Protein AF-A0A838S966-F1 (afdb_monomer_lite)

Foldseek 3Di:
DWDFDDDPNHGPDIDDPDLPPDDDADPPQFDDQLLLQCLVCVVVVHHFDSVQWADFDDDPQKTWTGGPPAPDIWIWGWDFDQDPPPTTFTWIFTWDFHDDPPDGWIKTWIARGNPRHTQAMDTLDDFPPPPPDDDDDDDDDDDWDKDKDKFFADLAGKTDWAWDDEDPLFQKKKKKKFWPQFQFFKWKFKDKVNHTQFDTFGPPTPTGMTMHRCPVVDDPPIIIIMMMYGPHNVSGDDDDRMMIMMMITDSDRPDCQQPFFKFWAALAFPDLVPDQDRPTAIETAPALCQPLDVVHDDDPPRHPYHLRHVLCRARQQAAPVVRHGVQWLHYWAEREFAAAAAQPDFPDDSGDTQGHSNNYLDADDRQQLQVVQNDLCQQVDPPCPPSRQHRNNRSNLRRHLSSLSSLLSQLVVLLPCALCLQHATQDNVPPNPDPSDPDQAHHAHAYEHFQRNSNNCDPPNVSQEDAKAWDADFGNHHIYIYWHFYAQDPPDQGWHRGTRSRGQLRSQLRSQLNLLQCQAQHRHFGADDDPQLASLLLSSLSSLLRSLLSCLLQVVPDPHQADSSAGQCNGRVPRQHHPAPGRLQPDPDEPVCRQNPPPPGRDDSNNNSSRVSNVLVVQLVVQQVVCCVQANSPPSVQSNCSSSSSDTQVNHGRNSVSSSVVSSVSNVHHNHDHPVD

pLDDT: mean 76.05, std 18.31, range [24.38, 98.5]

Structure (mmCIF, N/CA/C/O backbone):
data_AF-A0A838S966-F1
#
_entry.id   AF-A0A838S966-F1
#
loop_
_atom_site.group_PDB
_atom_site.id
_atom_site.type_symbol
_atom_site.label_atom_id
_atom_site.label_alt_id
_atom_site.label_comp_id
_atom_site.label_asym_id
_atom_site.label_entity_id
_atom_site.label_seq_id
_atom_site.pdbx_PDB_ins_code
_atom_site.Cartn_x
_atom_site.Cartn_y
_atom_site.Cartn_z
_atom_site.occupancy
_atom_site.B_iso_or_equiv
_atom_site.auth_seq_id
_atom_site.auth_comp_id
_atom_site.auth_asym_id
_atom_site.auth_atom_id
_atom_site.pdbx_PDB_model_num
ATOM 1 N N . MET A 1 1 ? 5.415 25.778 6.962 1.00 38.47 1 MET A N 1
ATOM 2 C CA . MET A 1 1 ? 6.632 25.039 6.562 1.00 38.47 1 MET A CA 1
ATOM 3 C C . MET A 1 1 ? 7.035 25.530 5.179 1.00 38.47 1 MET A C 1
ATOM 5 O O . MET A 1 1 ? 6.139 25.758 4.380 1.00 38.47 1 MET A O 1
ATOM 9 N N . ILE A 1 2 ? 8.320 25.787 4.923 1.00 39.09 2 ILE A N 1
ATOM 10 C CA . ILE A 1 2 ? 8.833 26.053 3.568 1.00 39.09 2 ILE A CA 1
ATOM 11 C C . ILE A 1 2 ? 9.789 24.906 3.261 1.00 39.09 2 ILE A C 1
ATOM 13 O O . ILE A 1 2 ? 10.821 24.793 3.922 1.00 39.09 2 ILE A O 1
ATOM 17 N N . SER A 1 3 ? 9.423 24.064 2.304 1.00 39.91 3 SER A N 1
ATOM 18 C CA . SER A 1 3 ? 10.223 22.939 1.834 1.00 39.91 3 SER A CA 1
ATOM 19 C C . SER A 1 3 ? 10.832 23.315 0.493 1.00 39.91 3 SER A C 1
ATOM 21 O O . SER A 1 3 ? 10.140 23.761 -0.420 1.00 39.91 3 SER A O 1
ATOM 23 N N . VAL A 1 4 ? 12.150 23.182 0.395 1.00 40.94 4 VAL A N 1
ATOM 24 C CA . VAL A 1 4 ? 12.911 23.500 -0.814 1.00 40.94 4 VAL A CA 1
ATOM 25 C C . VAL A 1 4 ? 13.608 22.222 -1.250 1.00 40.94 4 VAL A C 1
ATOM 27 O O . VAL A 1 4 ? 14.585 21.808 -0.628 1.00 40.94 4 VAL A O 1
ATOM 30 N N . GLY A 1 5 ? 13.096 21.595 -2.304 1.00 38.09 5 GLY A N 1
ATOM 31 C CA . GLY A 1 5 ? 13.779 20.502 -2.979 1.00 38.09 5 GLY A CA 1
ATOM 32 C C . GLY A 1 5 ? 14.898 21.063 -3.839 1.00 38.09 5 GLY A C 1
ATOM 33 O O . GLY A 1 5 ? 14.649 21.858 -4.747 1.00 38.09 5 GLY A O 1
ATOM 34 N N . VAL A 1 6 ? 16.133 20.665 -3.542 1.00 46.84 6 VAL A N 1
ATOM 35 C CA . VAL A 1 6 ? 17.323 21.064 -4.296 1.00 46.84 6 VAL A CA 1
ATOM 36 C C . VAL A 1 6 ? 17.862 19.842 -5.029 1.00 46.84 6 VAL A C 1
ATOM 38 O O . VAL A 1 6 ? 18.206 18.853 -4.390 1.00 46.84 6 VAL A O 1
ATOM 41 N N . VAL A 1 7 ? 17.957 19.938 -6.354 1.00 36.78 7 VAL A N 1
ATOM 42 C CA . VAL A 1 7 ? 18.563 18.937 -7.242 1.00 36.78 7 VAL A CA 1
ATOM 43 C C . VAL A 1 7 ? 19.717 19.622 -7.975 1.00 36.78 7 VAL A C 1
ATOM 45 O O . VAL A 1 7 ? 19.571 20.743 -8.461 1.00 36.78 7 VAL A O 1
ATOM 48 N N . ASP A 1 8 ? 20.902 19.011 -7.966 1.00 47.78 8 ASP A N 1
ATOM 49 C CA . ASP A 1 8 ? 22.129 19.546 -8.586 1.00 47.78 8 ASP A CA 1
ATOM 50 C C . ASP A 1 8 ? 22.508 20.974 -8.165 1.00 47.78 8 ASP A C 1
ATOM 52 O O . ASP A 1 8 ? 22.965 21.805 -8.955 1.00 47.78 8 ASP A O 1
ATOM 56 N N . GLY A 1 9 ? 22.281 21.299 -6.889 1.00 47.94 9 GLY A N 1
ATOM 57 C CA . GLY A 1 9 ? 22.543 22.635 -6.348 1.00 47.94 9 GLY A CA 1
ATOM 58 C C . GLY A 1 9 ? 21.596 23.721 -6.876 1.00 47.94 9 GLY A C 1
ATOM 59 O O . GLY A 1 9 ? 21.812 24.904 -6.605 1.00 47.94 9 GLY A O 1
ATOM 60 N N . LYS A 1 10 ? 20.542 23.337 -7.605 1.00 38.84 10 LYS A N 1
ATOM 61 C CA . LYS A 1 10 ? 19.471 24.208 -8.093 1.00 38.84 10 LYS A CA 1
ATOM 62 C C . LYS A 1 10 ? 18.158 23.841 -7.411 1.00 38.84 10 LYS A C 1
ATOM 64 O O . LYS A 1 10 ? 17.894 22.690 -7.090 1.00 38.84 10 LYS A O 1
ATOM 69 N N . VAL A 1 11 ? 17.320 24.838 -7.165 1.00 46.62 11 VAL A N 1
ATOM 70 C CA . VAL A 1 11 ? 16.002 24.616 -6.565 1.00 46.62 11 VAL A CA 1
ATOM 71 C C . VAL A 1 11 ? 15.084 23.995 -7.619 1.00 46.62 11 VAL A C 1
ATOM 73 O O . VAL A 1 11 ? 14.766 24.655 -8.606 1.00 46.62 11 VAL A O 1
ATOM 76 N N . ALA A 1 12 ? 14.694 22.738 -7.414 1.00 37.91 12 ALA A N 1
ATOM 77 C CA . ALA A 1 12 ? 13.819 21.974 -8.302 1.00 37.91 12 ALA A CA 1
ATOM 78 C C . ALA A 1 12 ? 12.342 22.135 -7.921 1.00 37.91 12 ALA A C 1
ATOM 80 O O . ALA A 1 12 ? 11.490 22.266 -8.795 1.00 37.91 12 ALA A O 1
ATOM 81 N N . TYR A 1 13 ? 12.038 22.207 -6.621 1.00 37.28 13 TYR A N 1
ATOM 82 C CA . TYR A 1 13 ? 10.707 22.583 -6.155 1.00 37.28 13 TYR A CA 1
ATOM 83 C C . TYR A 1 13 ? 10.779 23.434 -4.887 1.00 37.28 13 TYR A C 1
ATOM 85 O O . TYR A 1 13 ? 11.686 23.300 -4.064 1.00 37.28 13 TYR A O 1
ATOM 93 N N . VAL A 1 14 ? 9.792 24.313 -4.726 1.00 34.22 14 VAL A N 1
ATOM 94 C CA . VAL A 1 14 ? 9.512 25.002 -3.466 1.00 34.22 14 VAL A CA 1
ATOM 95 C C . VAL A 1 14 ? 8.048 24.769 -3.149 1.00 34.22 14 VAL A C 1
ATOM 97 O O . VAL A 1 14 ? 7.189 25.193 -3.919 1.00 34.22 14 VAL A O 1
ATOM 100 N N . SER A 1 15 ? 7.759 24.118 -2.028 1.00 39.12 15 SER A N 1
ATOM 101 C CA . SER A 1 15 ? 6.413 24.074 -1.464 1.00 39.12 15 SER A CA 1
ATOM 102 C C . SER A 1 15 ? 6.401 24.848 -0.153 1.00 39.12 15 SER A C 1
ATOM 104 O O . SER A 1 15 ? 7.392 24.927 0.576 1.00 39.12 15 SER A O 1
ATOM 106 N N . SER A 1 16 ? 5.298 25.531 0.118 1.00 38.25 16 SER A N 1
ATOM 107 C CA . SER A 1 16 ? 5.196 26.394 1.283 1.00 38.25 16 SER A CA 1
ATOM 108 C C . SER A 1 16 ? 3.775 26.388 1.813 1.00 38.25 16 SER A C 1
ATOM 110 O O . SER A 1 16 ? 2.888 26.940 1.176 1.00 38.25 16 SER A O 1
ATOM 112 N N . SER A 1 17 ? 3.588 25.883 3.032 1.00 40.97 17 SER A N 1
ATOM 113 C CA . SER A 1 17 ? 2.425 26.227 3.864 1.00 40.97 17 SER A CA 1
ATOM 114 C C . SER A 1 17 ? 2.620 27.560 4.599 1.00 40.97 17 SER A C 1
ATOM 116 O O . SER A 1 17 ? 1.804 27.963 5.426 1.00 40.97 17 SER A O 1
ATOM 118 N N . ALA A 1 18 ? 3.728 28.271 4.343 1.00 43.00 18 ALA A N 1
ATOM 119 C CA . ALA A 1 18 ? 3.943 29.610 4.871 1.00 43.00 18 ALA A CA 1
ATOM 120 C C . ALA A 1 18 ? 3.137 30.637 4.065 1.00 43.00 18 ALA A C 1
ATOM 122 O O . ALA A 1 18 ? 3.429 30.920 2.903 1.00 43.00 18 ALA A O 1
ATOM 123 N N . ALA A 1 19 ? 2.160 31.254 4.720 1.00 46.66 19 ALA A N 1
ATOM 124 C CA . ALA A 1 19 ? 1.416 32.396 4.208 1.00 46.66 19 ALA A CA 1
ATOM 125 C C . ALA A 1 19 ? 2.230 33.700 4.328 1.00 46.66 19 ALA A C 1
ATOM 127 O O . ALA A 1 19 ? 1.812 34.646 4.988 1.00 46.66 19 ALA A O 1
ATOM 128 N N . GLY A 1 20 ? 3.420 33.744 3.718 1.00 48.31 20 GLY A N 1
ATOM 129 C CA . GLY A 1 20 ? 4.300 34.920 3.693 1.00 48.31 20 GLY A CA 1
ATOM 130 C C . GLY A 1 20 ? 4.597 35.553 5.067 1.00 48.31 20 GLY A C 1
ATOM 131 O O . GLY A 1 20 ? 4.288 35.012 6.125 1.00 48.31 20 GLY A O 1
ATOM 132 N N . ALA A 1 21 ? 5.207 36.740 5.066 1.00 47.25 21 ALA A N 1
ATOM 133 C CA . ALA A 1 21 ? 5.335 37.573 6.264 1.00 47.25 21 ALA A CA 1
ATOM 134 C C . ALA A 1 21 ? 4.030 38.357 6.503 1.00 47.25 21 ALA A C 1
ATOM 136 O O . ALA A 1 21 ? 4.004 39.585 6.417 1.00 47.25 21 ALA A O 1
ATOM 137 N N . ALA A 1 22 ? 2.920 37.655 6.736 1.00 53.56 22 ALA A N 1
ATOM 138 C CA . ALA A 1 22 ? 1.701 38.286 7.225 1.00 53.56 22 ALA A CA 1
ATOM 139 C C . ALA A 1 22 ? 1.845 38.569 8.729 1.00 53.56 22 ALA A C 1
ATOM 141 O O . ALA A 1 22 ? 2.430 37.776 9.470 1.00 53.56 22 ALA A O 1
ATOM 142 N N . ALA A 1 23 ? 1.329 39.709 9.195 1.00 57.06 23 ALA A N 1
ATOM 143 C CA . ALA A 1 23 ? 1.215 39.950 10.629 1.00 57.06 23 ALA A CA 1
ATOM 144 C C . ALA A 1 23 ? 0.360 38.840 11.263 1.00 57.06 23 ALA A C 1
ATOM 146 O O . ALA A 1 23 ? -0.583 38.356 10.634 1.00 57.06 23 ALA A O 1
ATOM 147 N N . ALA A 1 24 ? 0.686 38.448 12.499 1.00 56.66 24 ALA A N 1
ATOM 148 C CA . ALA A 1 24 ? -0.144 37.513 13.248 1.00 56.66 24 ALA A CA 1
ATOM 149 C C . ALA A 1 24 ? -1.607 38.002 13.236 1.00 56.66 24 ALA A C 1
ATOM 151 O O . ALA A 1 24 ? -1.831 39.211 13.389 1.00 56.66 24 ALA A O 1
ATOM 152 N N . PRO A 1 25 ? -2.589 37.106 13.037 1.00 65.25 25 PRO A N 1
ATOM 153 C CA . PRO A 1 25 ? -3.991 37.489 13.010 1.00 65.25 25 PRO A CA 1
ATOM 154 C C . PRO A 1 25 ? -4.391 38.279 14.256 1.00 65.25 25 PRO A C 1
ATOM 156 O O . PRO A 1 25 ? -3.848 38.065 15.342 1.00 65.25 25 PRO A O 1
ATOM 159 N N . ALA A 1 26 ? -5.345 39.197 14.102 1.00 66.44 26 ALA A N 1
ATOM 160 C CA . ALA A 1 26 ? -5.835 39.991 15.219 1.00 66.44 26 ALA A CA 1
ATOM 161 C C . ALA A 1 26 ? -6.311 39.079 16.362 1.00 66.44 26 ALA A C 1
ATOM 163 O O . ALA A 1 26 ? -7.080 38.150 16.144 1.00 66.44 26 ALA A O 1
ATOM 164 N N . THR A 1 27 ? -5.860 39.362 17.583 1.00 67.06 27 THR A N 1
ATOM 165 C CA . THR A 1 27 ? -6.228 38.615 18.800 1.00 67.06 27 THR A CA 1
ATOM 166 C C . THR A 1 27 ? -7.274 39.344 19.646 1.00 67.06 27 THR A C 1
ATOM 168 O O . THR A 1 27 ? -7.641 38.887 20.726 1.00 67.06 27 THR A O 1
ATOM 171 N N . THR A 1 28 ? -7.753 40.497 19.174 1.00 69.94 28 THR A N 1
ATOM 172 C CA . THR A 1 28 ? -8.745 41.342 19.844 1.00 69.94 28 THR A CA 1
ATOM 173 C C . THR A 1 28 ? -10.013 41.454 19.002 1.00 69.94 28 THR A C 1
ATOM 175 O O . THR A 1 28 ? -9.958 41.457 17.773 1.00 69.94 28 THR A O 1
ATOM 178 N N . GLY A 1 29 ? -11.166 41.552 19.671 1.00 78.25 29 GLY A N 1
ATOM 179 C CA . GLY A 1 29 ? -12.468 41.632 18.999 1.00 78.25 29 GLY A CA 1
ATOM 180 C C . GLY A 1 29 ? -12.926 40.315 18.371 1.00 78.25 29 GLY A C 1
ATOM 181 O O . GLY A 1 29 ? -13.656 40.350 17.387 1.00 78.25 29 GLY A O 1
ATOM 182 N N . LEU A 1 30 ? -12.475 39.179 18.913 1.00 87.94 30 LEU A N 1
ATOM 183 C CA . LEU A 1 30 ? -12.888 37.859 18.452 1.00 87.94 30 LEU A CA 1
ATOM 184 C C . LEU A 1 30 ? -14.239 37.464 19.063 1.00 87.94 30 LEU A C 1
ATOM 186 O O . LEU A 1 30 ? -14.501 37.764 20.231 1.00 87.94 30 LEU A O 1
ATOM 190 N N . ILE A 1 31 ? -15.079 36.783 18.286 1.00 90.94 31 ILE A N 1
ATOM 191 C CA . ILE A 1 31 ? -16.252 36.070 18.801 1.00 90.94 31 ILE A CA 1
ATOM 192 C C . ILE A 1 31 ? -15.795 34.907 19.688 1.00 90.94 31 ILE A C 1
ATOM 194 O O . ILE A 1 31 ? -14.679 34.416 19.540 1.00 90.94 31 ILE A O 1
ATOM 198 N N . ASP A 1 32 ? -16.631 34.464 20.624 1.00 90.69 32 ASP A N 1
ATOM 199 C CA . ASP A 1 32 ? -16.308 33.291 21.436 1.00 90.69 32 ASP A CA 1
ATOM 200 C C . ASP A 1 32 ? -16.497 31.977 20.653 1.00 90.69 32 ASP A C 1
ATOM 202 O O . ASP A 1 32 ? -17.195 31.924 19.637 1.00 90.69 32 ASP A O 1
ATOM 206 N N . SER A 1 33 ? -15.874 30.899 21.136 1.00 86.75 33 SER A N 1
ATOM 207 C CA . SER A 1 33 ? -15.915 29.575 20.503 1.00 86.75 33 SER A CA 1
ATOM 208 C C . SER A 1 33 ? -17.327 28.986 20.416 1.00 86.75 33 SER A C 1
ATOM 210 O O . SER A 1 33 ? -17.629 28.291 19.446 1.00 86.75 33 SER A O 1
ATOM 212 N N . GLY A 1 34 ? -18.210 29.302 21.370 1.00 89.44 34 GLY A N 1
ATOM 213 C CA . GLY A 1 34 ? -19.617 28.905 21.330 1.00 89.44 34 GLY A CA 1
ATOM 214 C C . GLY A 1 34 ? -20.382 29.653 20.240 1.00 89.44 34 GLY A C 1
ATOM 215 O O . GLY A 1 34 ? -21.077 29.037 19.436 1.00 89.44 34 GLY A O 1
ATOM 216 N N . ALA A 1 35 ? -20.199 30.971 20.137 1.00 91.50 35 ALA A N 1
ATOM 217 C CA . ALA A 1 35 ? -20.772 31.779 19.063 1.00 91.50 35 ALA A CA 1
ATOM 218 C C . ALA A 1 35 ? -20.279 31.342 17.674 1.00 91.50 35 ALA A C 1
ATOM 220 O O . ALA A 1 35 ? -21.081 31.270 16.740 1.00 91.50 35 ALA A O 1
ATOM 221 N N . ALA A 1 36 ? -18.993 31.009 17.535 1.00 90.75 36 ALA A N 1
ATOM 222 C CA . ALA A 1 36 ? -18.447 30.456 16.300 1.00 90.75 36 ALA A CA 1
ATOM 223 C C . ALA A 1 36 ? -19.081 29.101 15.953 1.00 90.75 36 ALA A C 1
ATOM 225 O O . ALA A 1 36 ? -19.508 28.892 14.818 1.00 90.75 36 ALA A O 1
ATOM 226 N N . TRP A 1 37 ? -19.224 28.204 16.931 1.00 93.19 37 TRP A N 1
ATOM 227 C CA . TRP A 1 37 ? -19.877 26.917 16.707 1.00 93.19 37 TRP A CA 1
ATOM 228 C C . TRP A 1 37 ? -21.357 27.064 16.340 1.00 93.19 37 TRP A C 1
ATOM 230 O O . TRP A 1 37 ? -21.814 26.387 15.432 1.00 93.19 37 TRP A O 1
ATOM 240 N N . LEU A 1 38 ? -22.105 28.000 16.936 1.00 93.19 38 LEU A N 1
ATOM 241 C CA . LEU A 1 38 ? -23.501 28.263 16.544 1.00 93.19 38 LEU A CA 1
ATOM 242 C C . LEU A 1 38 ? -23.616 28.721 15.083 1.00 93.19 38 LEU A C 1
ATOM 244 O O . LEU A 1 38 ? -24.564 28.353 14.387 1.00 93.19 38 LEU A O 1
ATOM 248 N N . LYS A 1 39 ? -22.648 29.511 14.598 1.00 90.25 39 LYS A N 1
ATOM 249 C CA . LYS A 1 39 ? -22.562 29.897 13.180 1.00 90.25 39 LYS A CA 1
ATOM 250 C C . LYS A 1 39 ? -22.295 28.684 12.294 1.00 90.25 39 LYS A C 1
ATOM 252 O O . LYS A 1 39 ? -22.951 28.540 11.263 1.00 90.25 39 LYS A O 1
ATOM 257 N N . ALA A 1 40 ? -21.381 27.811 12.710 1.00 83.44 40 ALA A N 1
ATOM 258 C CA . ALA A 1 40 ? -21.087 26.564 12.017 1.00 83.44 40 ALA A CA 1
ATOM 259 C C . ALA A 1 40 ? -22.295 25.614 11.986 1.00 83.44 40 ALA A C 1
ATOM 261 O O . ALA A 1 40 ? -22.671 25.152 10.913 1.00 83.44 40 ALA A O 1
ATOM 262 N N . ALA A 1 41 ? -22.952 25.395 13.127 1.00 82.94 41 ALA A N 1
ATOM 263 C CA . ALA A 1 41 ? -24.147 24.570 13.267 1.00 82.94 41 ALA A CA 1
ATOM 264 C C . ALA A 1 41 ? -25.267 25.052 12.336 1.00 82.94 41 ALA A C 1
ATOM 266 O O . ALA A 1 41 ? -25.774 24.281 11.520 1.00 82.94 41 ALA A O 1
ATOM 267 N N . ALA A 1 42 ? -25.569 26.355 12.359 1.00 87.38 42 ALA A N 1
ATOM 268 C CA . ALA A 1 42 ? -26.561 26.945 11.465 1.00 87.38 42 ALA A CA 1
ATOM 269 C C . ALA A 1 42 ? -26.180 26.782 9.984 1.00 87.38 42 ALA A C 1
ATOM 271 O O . ALA A 1 42 ? -27.047 26.545 9.142 1.00 87.38 42 ALA A O 1
ATOM 272 N N . ASN A 1 43 ? -24.887 26.881 9.653 1.00 85.50 43 ASN A N 1
ATOM 273 C CA . ASN A 1 43 ? -24.399 26.689 8.290 1.00 85.50 43 ASN A CA 1
ATOM 274 C C . ASN A 1 43 ? -24.573 25.247 7.787 1.00 85.50 43 ASN A C 1
ATOM 276 O O . ASN A 1 43 ? -24.789 25.054 6.590 1.00 85.50 43 ASN A O 1
ATOM 280 N N . VAL A 1 44 ? -24.514 24.255 8.675 1.00 75.12 44 VAL A N 1
ATOM 281 C CA . VAL A 1 44 ? -24.718 22.835 8.338 1.00 75.12 44 VAL A CA 1
ATOM 282 C C . VAL A 1 44 ? -26.170 22.378 8.521 1.00 75.12 44 VAL A C 1
ATOM 284 O O . VAL A 1 44 ? -26.464 21.193 8.429 1.00 75.12 44 VAL A O 1
ATOM 287 N N . GLY A 1 45 ? -27.096 23.317 8.743 1.00 80.19 45 GLY A N 1
ATOM 288 C CA . GLY A 1 45 ? -28.528 23.035 8.861 1.00 80.19 45 GLY A CA 1
ATOM 289 C C . GLY A 1 45 ? -28.985 22.584 10.252 1.00 80.19 45 GLY A C 1
ATOM 290 O O . GLY A 1 45 ? -30.149 22.218 10.406 1.00 80.19 45 GLY A O 1
ATOM 291 N N . HIS A 1 46 ? -28.119 22.647 11.267 1.00 82.62 46 HIS A N 1
ATOM 292 C CA . HIS A 1 46 ? -28.463 22.358 12.658 1.00 82.62 46 HIS A CA 1
ATOM 293 C C . HIS A 1 46 ? -28.798 23.651 13.416 1.00 82.62 46 HIS A C 1
ATOM 295 O O . HIS A 1 46 ? -28.034 24.615 13.412 1.00 82.62 46 HIS A O 1
ATOM 301 N N . THR A 1 47 ? -29.957 23.695 14.073 1.00 85.94 47 THR A N 1
ATOM 302 C CA . THR A 1 47 ? -30.396 24.883 14.822 1.00 85.94 47 THR A CA 1
ATOM 303 C C . THR A 1 47 ? -30.202 24.659 16.315 1.00 85.94 47 THR A C 1
ATOM 305 O O . THR A 1 47 ? -30.856 23.793 16.882 1.00 85.94 47 THR A O 1
ATOM 308 N N . ALA A 1 48 ? -29.364 25.488 16.936 1.00 87.88 48 ALA A N 1
ATOM 309 C CA . ALA A 1 48 ? -29.145 25.533 18.379 1.00 87.88 48 ALA A CA 1
ATOM 310 C C . ALA A 1 48 ? -29.107 26.994 18.861 1.00 87.88 48 ALA A C 1
ATOM 312 O O . ALA A 1 48 ? -28.813 27.915 18.091 1.00 87.88 48 ALA A O 1
ATOM 313 N N . ALA A 1 49 ? -29.411 27.216 20.134 1.00 89.44 49 ALA A N 1
ATOM 314 C CA . ALA A 1 49 ? -29.289 28.489 20.827 1.00 89.44 49 ALA A CA 1
ATOM 315 C C . ALA A 1 49 ? -28.076 28.481 21.767 1.00 89.44 49 ALA A C 1
ATOM 317 O O . ALA A 1 49 ? -27.621 27.443 22.234 1.00 89.44 49 ALA A O 1
ATOM 318 N N . SER A 1 50 ? -27.570 29.664 22.125 1.00 87.75 50 SER A N 1
ATOM 319 C CA . SER A 1 50 ? -26.474 29.773 23.100 1.00 87.75 50 SER A CA 1
ATOM 320 C C . SER A 1 50 ? -26.823 29.208 24.479 1.00 87.75 50 SER A C 1
ATOM 322 O O . SER A 1 50 ? -25.924 28.804 25.207 1.00 87.75 50 SER A O 1
ATOM 324 N N . ALA A 1 51 ? -28.112 29.165 24.829 1.00 89.19 51 ALA A N 1
ATOM 325 C CA . ALA A 1 51 ? -28.599 28.542 26.057 1.00 89.19 51 ALA A CA 1
ATOM 326 C C . ALA A 1 51 ? -28.488 27.006 26.044 1.00 89.19 51 ALA A C 1
ATOM 328 O O . ALA A 1 51 ? -28.499 26.404 27.115 1.00 89.19 51 ALA A O 1
ATOM 329 N N . ASP A 1 52 ? -28.355 26.401 24.862 1.00 89.62 52 ASP A N 1
ATOM 330 C CA . ASP A 1 52 ? -28.263 24.949 24.688 1.00 89.62 52 ASP A CA 1
ATOM 331 C C . ASP A 1 52 ? -26.823 24.452 24.894 1.00 89.62 52 ASP A C 1
ATOM 333 O O . ASP A 1 52 ? -26.603 23.261 25.102 1.00 89.62 52 ASP A O 1
ATOM 337 N N . ILE A 1 53 ? -25.840 25.363 24.873 1.00 91.62 53 ILE A N 1
ATOM 338 C CA . ILE A 1 53 ? -24.426 25.063 25.107 1.00 91.62 53 ILE A CA 1
ATOM 339 C C . ILE A 1 53 ? -24.164 24.959 26.611 1.00 91.62 53 ILE A C 1
ATOM 341 O O . ILE A 1 53 ? -24.295 25.929 27.361 1.00 91.62 53 ILE A O 1
ATOM 345 N N . THR A 1 54 ? -23.727 23.785 27.055 1.00 92.62 54 THR A N 1
ATOM 346 C CA . THR A 1 54 ? -23.413 23.495 28.459 1.00 92.62 54 THR A CA 1
ATOM 347 C C . THR A 1 54 ? -22.076 22.764 28.591 1.00 92.62 54 THR A C 1
ATOM 349 O O . THR A 1 54 ? -21.493 22.318 27.607 1.00 92.62 54 THR A O 1
ATOM 352 N N . GLY A 1 55 ? -21.535 22.674 29.812 1.00 85.38 55 GLY A N 1
ATOM 353 C CA . GLY A 1 55 ? -20.322 21.884 30.067 1.00 85.38 55 GLY A CA 1
ATOM 354 C C . GLY A 1 55 ? -19.049 22.408 29.388 1.00 85.38 55 GLY A C 1
ATOM 355 O O . GLY A 1 55 ? -18.172 21.617 29.062 1.00 85.38 55 GLY A O 1
ATOM 356 N N . VAL A 1 56 ? -18.948 23.724 29.162 1.00 88.50 56 VAL A N 1
ATOM 357 C CA . VAL A 1 56 ? -17.801 24.341 28.478 1.00 88.50 56 VAL A CA 1
ATOM 358 C C . VAL A 1 56 ? -16.508 24.113 29.263 1.00 88.50 56 VAL A C 1
ATOM 360 O O . VAL A 1 56 ? -16.372 24.575 30.398 1.00 88.50 56 VAL A O 1
ATOM 363 N N . GLN A 1 57 ? -15.538 23.460 28.632 1.00 82.44 57 GLN A N 1
ATOM 364 C CA . GLN A 1 57 ? -14.214 23.197 29.190 1.00 82.44 57 GLN A CA 1
ATOM 365 C C . GLN A 1 57 ? -13.124 23.410 28.137 1.00 82.44 57 GLN A C 1
ATOM 367 O O . GLN A 1 57 ? -13.367 23.263 26.943 1.00 82.44 57 GLN A O 1
ATOM 372 N N . ASN A 1 58 ? -11.921 23.782 28.575 1.00 77.56 58 ASN A N 1
ATOM 373 C CA . ASN A 1 58 ? -10.766 23.905 27.687 1.00 77.56 58 ASN A CA 1
ATOM 374 C C . ASN A 1 58 ? -9.812 22.738 27.924 1.00 77.56 58 ASN A C 1
ATOM 376 O O . ASN A 1 58 ? -9.332 22.558 29.043 1.00 77.56 58 ASN A O 1
ATOM 380 N N . GLU A 1 59 ? -9.497 21.999 26.868 1.00 60.72 59 GLU A N 1
ATOM 381 C CA . GLU A 1 59 ? -8.638 20.823 26.923 1.00 60.72 59 GLU A CA 1
ATOM 382 C C . GLU A 1 59 ? -7.784 20.726 25.655 1.00 60.72 59 GLU A C 1
ATOM 384 O O . GLU A 1 59 ? -8.290 20.834 24.542 1.00 60.72 59 GLU A O 1
ATOM 389 N N . ARG A 1 60 ? -6.461 20.570 25.821 1.00 53.19 60 ARG A N 1
ATOM 390 C CA . ARG A 1 60 ? -5.490 20.357 24.723 1.00 53.19 60 ARG A CA 1
ATOM 391 C C . ARG A 1 60 ? -5.641 21.343 23.539 1.00 53.19 60 ARG A C 1
ATOM 393 O O . ARG A 1 60 ? -5.446 20.980 22.384 1.00 53.19 60 ARG A O 1
ATOM 400 N N . GLY A 1 61 ? -5.975 22.607 23.825 1.00 58.22 61 GLY A N 1
ATOM 401 C CA . GLY A 1 61 ? -6.143 23.671 22.820 1.00 58.22 61 GLY A CA 1
ATOM 402 C C . GLY A 1 61 ? -7.538 23.766 22.187 1.00 58.22 61 GLY A C 1
ATOM 403 O O . GLY A 1 61 ? -7.770 24.669 21.386 1.00 58.22 61 GLY A O 1
ATOM 404 N N . TRP A 1 62 ? -8.468 22.893 22.573 1.00 70.19 62 TRP A N 1
ATOM 405 C CA . TRP A 1 62 ? -9.871 22.912 22.168 1.00 70.19 62 TRP A CA 1
ATOM 406 C C . TRP A 1 62 ? -10.768 23.438 23.287 1.00 70.19 62 TRP A C 1
ATOM 408 O O . TRP A 1 62 ? -10.538 23.167 24.464 1.00 70.19 62 TRP A O 1
ATOM 418 N N . THR A 1 63 ? -11.824 24.155 22.915 1.00 82.62 63 THR A N 1
ATOM 419 C CA . THR A 1 63 ? -12.999 24.356 23.760 1.00 82.62 63 THR A CA 1
ATOM 420 C C . THR A 1 63 ? -14.003 23.254 23.440 1.00 82.62 63 THR A C 1
ATOM 422 O O . THR A 1 63 ? -14.504 23.184 22.318 1.00 82.62 63 THR A O 1
ATOM 425 N N . LEU A 1 64 ? -14.280 22.407 24.424 1.00 75.88 64 LEU A N 1
ATOM 426 C CA . LEU A 1 64 ? -15.230 21.300 24.362 1.00 75.88 64 LEU A CA 1
ATOM 427 C C . LEU A 1 64 ? -16.521 21.699 25.082 1.00 75.88 64 LEU A C 1
ATOM 429 O O . LEU A 1 64 ? -16.464 22.397 26.097 1.00 75.88 64 LEU A O 1
ATOM 433 N N . PHE A 1 65 ? -17.675 21.276 24.575 1.00 86.38 65 PHE A N 1
ATOM 434 C CA . PHE A 1 65 ? -18.977 21.547 25.190 1.00 86.38 65 PHE A CA 1
ATOM 435 C C . PHE A 1 65 ? -20.042 20.555 24.716 1.00 86.38 65 PHE A C 1
ATOM 437 O O . PHE A 1 65 ? -19.894 19.893 23.692 1.00 86.38 65 PHE A O 1
ATOM 444 N N . SER A 1 66 ? -21.129 20.454 25.470 1.00 85.56 66 SER A N 1
ATOM 445 C CA . SER A 1 66 ? -22.319 19.682 25.105 1.00 85.56 66 SER A CA 1
ATOM 446 C C . SER A 1 66 ? -23.399 20.619 24.574 1.00 85.56 66 SER A C 1
ATOM 448 O O . SER A 1 66 ? -23.489 21.765 25.020 1.00 85.56 66 SER A O 1
ATOM 450 N N . VAL A 1 67 ? -24.220 20.138 23.642 1.00 87.75 67 VAL A N 1
ATOM 451 C CA . VAL A 1 67 ? -25.327 20.903 23.052 1.00 87.75 67 VAL A CA 1
ATOM 452 C C . VAL A 1 67 ? -26.605 20.087 23.164 1.00 87.75 67 VAL A C 1
ATOM 454 O O . VAL A 1 67 ? -26.618 18.922 22.773 1.00 87.75 67 VAL A O 1
ATOM 457 N N . ASP A 1 68 ? -27.664 20.680 23.715 1.00 85.69 68 ASP A N 1
ATOM 458 C CA . ASP A 1 68 ? -28.959 20.002 23.826 1.00 85.69 68 ASP A CA 1
ATOM 459 C C . ASP A 1 68 ? -29.466 19.560 22.442 1.00 85.69 68 ASP A C 1
ATOM 461 O O . ASP A 1 68 ? -29.440 20.323 21.476 1.00 85.69 68 ASP A O 1
ATOM 465 N N . GLY A 1 69 ? -29.893 18.303 22.332 1.00 76.69 69 GLY A N 1
ATOM 466 C CA . GLY A 1 69 ? -30.280 17.687 21.060 1.00 76.69 69 GLY A CA 1
ATOM 467 C C . GLY A 1 69 ? -29.142 17.072 20.234 1.00 76.69 69 GLY A C 1
ATOM 468 O O . GLY A 1 69 ? -29.445 16.423 19.234 1.00 76.69 69 GLY A O 1
ATOM 469 N N . LEU A 1 70 ? -27.876 17.204 20.651 1.00 78.25 70 LEU A N 1
ATOM 470 C CA . LEU A 1 70 ? -26.751 16.431 20.114 1.00 78.25 70 LEU A CA 1
ATOM 471 C C . LEU A 1 70 ? -26.284 15.410 21.155 1.00 78.25 70 LEU A C 1
ATOM 473 O O . LEU A 1 70 ? -26.109 15.721 22.332 1.00 78.25 70 LEU A O 1
ATOM 477 N N . ASP A 1 71 ? -26.118 14.168 20.716 1.00 69.94 71 ASP A N 1
ATOM 478 C CA . ASP A 1 71 ? -25.732 13.024 21.546 1.00 69.94 71 ASP A CA 1
ATOM 479 C C . ASP A 1 71 ? -24.231 12.975 21.852 1.00 69.94 71 ASP A C 1
ATOM 481 O O . ASP A 1 71 ? -23.800 12.205 22.708 1.00 69.94 71 ASP A O 1
ATOM 485 N N . GLU A 1 72 ? -23.453 13.832 21.194 1.00 71.69 72 GLU A N 1
ATOM 486 C CA . GLU A 1 72 ? -21.997 13.794 21.194 1.00 71.69 72 GLU A CA 1
ATOM 487 C C . GLU A 1 72 ? -21.386 15.149 21.570 1.00 71.69 72 GLU A C 1
ATOM 489 O O . GLU A 1 72 ? -21.999 16.215 21.422 1.00 71.69 72 GLU A O 1
ATOM 494 N N . GLN A 1 73 ? -20.154 15.121 22.084 1.00 76.69 73 GLN A N 1
ATOM 495 C CA . GLN A 1 73 ? -19.448 16.332 22.494 1.00 76.69 73 GLN A CA 1
ATOM 496 C C . GLN A 1 73 ? -19.032 17.164 21.274 1.00 76.69 73 GLN A C 1
ATOM 498 O O . GLN A 1 73 ? -18.453 16.668 20.310 1.00 76.69 73 GLN A O 1
ATOM 503 N N . GLN A 1 74 ? -19.300 18.462 21.345 1.00 84.31 74 GLN A N 1
ATOM 504 C CA . GLN A 1 74 ? -18.979 19.434 20.311 1.00 84.31 74 GLN A CA 1
ATOM 505 C C . GLN A 1 74 ? -17.687 20.169 20.655 1.00 84.31 74 GLN A C 1
ATOM 507 O O . GLN A 1 74 ? -17.303 20.272 21.827 1.00 84.31 74 GLN A O 1
ATOM 512 N N . ARG A 1 75 ? -16.999 20.696 19.637 1.00 79.75 75 ARG A N 1
ATOM 513 C CA . ARG A 1 75 ? -15.707 21.351 19.861 1.00 79.75 75 ARG A CA 1
ATOM 514 C C . ARG A 1 75 ? -15.382 22.468 18.887 1.00 79.75 75 ARG A C 1
ATOM 516 O O . ARG A 1 75 ? -15.798 22.460 17.727 1.00 79.75 75 ARG A O 1
ATOM 523 N N . ALA A 1 76 ? -14.578 23.407 19.372 1.00 80.50 76 ALA A N 1
ATOM 524 C CA . ALA A 1 76 ? -14.032 24.512 18.601 1.00 80.50 76 ALA A CA 1
ATOM 525 C C . ALA A 1 76 ? -12.630 24.893 19.100 1.00 80.50 76 ALA A C 1
ATOM 527 O O . ALA A 1 76 ? -12.399 24.921 20.307 1.00 80.50 76 ALA A O 1
ATOM 528 N N . ARG A 1 77 ? -11.696 25.229 18.207 1.00 78.12 77 ARG A N 1
ATOM 529 C CA . ARG A 1 77 ? -10.386 25.798 18.575 1.00 78.12 77 ARG A CA 1
ATOM 530 C C . ARG A 1 77 ? -10.048 27.008 17.722 1.00 78.12 77 ARG A C 1
ATOM 532 O O . ARG A 1 77 ? -10.406 27.062 16.550 1.00 78.12 77 ARG A O 1
ATOM 539 N N . LEU A 1 78 ? -9.342 27.969 18.310 1.00 81.06 78 LEU A N 1
ATOM 540 C CA . LEU A 1 78 ? -8.832 29.122 17.575 1.00 81.06 78 LEU A CA 1
ATOM 541 C C . LEU A 1 78 ? -7.584 28.708 16.784 1.00 81.06 78 LEU A C 1
ATOM 543 O O . LEU A 1 78 ? -6.615 28.215 17.358 1.00 81.06 78 LEU A O 1
ATOM 547 N N . VAL A 1 79 ? -7.608 28.935 15.477 1.00 69.62 79 VAL A N 1
ATOM 548 C CA . VAL A 1 79 ? -6.537 28.630 14.529 1.00 69.62 79 VAL A CA 1
ATOM 549 C C . VAL A 1 79 ? -6.194 29.854 13.685 1.00 69.62 79 VAL A C 1
ATOM 551 O O . VAL A 1 79 ? -6.953 30.820 13.583 1.00 69.62 79 VAL A O 1
ATOM 554 N N . ALA A 1 80 ? -5.027 29.800 13.056 1.00 69.56 80 ALA A N 1
ATOM 555 C CA . ALA A 1 80 ? -4.647 30.710 11.991 1.00 69.56 80 ALA A CA 1
ATOM 556 C C . ALA A 1 80 ? -4.923 30.011 10.653 1.00 69.56 80 ALA A C 1
ATOM 558 O O . ALA A 1 80 ? -4.206 29.079 10.300 1.00 69.56 80 ALA A O 1
ATOM 559 N N . LEU A 1 81 ? -5.963 30.436 9.930 1.00 61.78 81 LEU A N 1
ATOM 560 C CA . LEU A 1 81 ? -6.334 29.845 8.644 1.00 61.78 81 LEU A CA 1
ATOM 561 C C . LEU A 1 81 ? -5.739 30.675 7.495 1.00 61.78 81 LEU A C 1
ATOM 563 O O . LEU A 1 81 ? -6.128 31.838 7.324 1.00 61.78 81 LEU A O 1
ATOM 567 N N . PRO A 1 82 ? -4.802 30.132 6.701 1.00 55.31 82 PRO A N 1
ATOM 568 C CA . PRO A 1 82 ? -4.351 30.790 5.484 1.00 55.31 82 PRO A CA 1
ATOM 569 C C . PRO A 1 82 ? -5.473 30.801 4.438 1.00 55.31 82 PRO A C 1
ATOM 571 O O . PRO A 1 82 ? -6.080 29.775 4.151 1.00 55.31 82 PRO A O 1
ATOM 574 N N . THR A 1 83 ? -5.746 31.969 3.854 1.00 51.62 83 THR A N 1
ATOM 575 C CA . THR A 1 83 ? -6.697 32.122 2.743 1.00 51.62 83 THR A CA 1
ATOM 576 C C . THR A 1 83 ? -5.957 32.591 1.483 1.00 51.62 83 THR A C 1
ATOM 578 O O . THR A 1 83 ? -5.028 33.399 1.597 1.00 51.62 83 THR A O 1
ATOM 581 N N . PRO A 1 84 ? -6.350 32.158 0.270 1.00 42.19 84 PRO A N 1
ATOM 582 C CA . PRO A 1 84 ? -5.574 32.444 -0.946 1.00 42.19 84 PRO A CA 1
ATOM 583 C C . PRO A 1 84 ? -5.527 33.919 -1.325 1.00 42.19 84 PRO A C 1
ATOM 585 O O . PRO A 1 84 ? -4.583 34.365 -1.968 1.00 42.19 84 PRO A O 1
ATOM 588 N N . THR A 1 85 ? -6.570 34.673 -0.968 1.00 50.06 85 THR A N 1
ATOM 589 C CA . THR A 1 85 ? -6.764 36.058 -1.421 1.00 50.06 85 THR A CA 1
ATOM 590 C C . THR A 1 85 ? -6.781 37.078 -0.287 1.00 50.06 85 THR A C 1
ATOM 592 O O . THR A 1 85 ? -6.672 38.272 -0.562 1.00 50.06 85 THR A O 1
ATOM 595 N N . GLN A 1 86 ? -6.901 36.653 0.977 1.00 55.16 86 GLN A N 1
ATOM 596 C CA . GLN A 1 86 ? -7.075 37.560 2.122 1.00 55.16 86 GLN A CA 1
ATOM 597 C C . GLN A 1 86 ? -6.000 37.395 3.208 1.00 55.16 86 GLN A C 1
ATOM 599 O O . GLN A 1 86 ? -6.119 37.981 4.285 1.00 55.16 86 GLN A O 1
ATOM 604 N N . GLY A 1 87 ? -4.936 36.635 2.930 1.00 62.84 87 GLY A N 1
ATOM 605 C CA . GLY A 1 87 ? -3.871 36.362 3.894 1.00 62.84 87 GLY A CA 1
ATOM 606 C C . GLY A 1 87 ? -4.327 35.432 5.021 1.00 62.84 87 GLY A C 1
ATOM 607 O O . GLY A 1 87 ? -5.284 34.672 4.871 1.00 62.84 87 GLY A O 1
ATOM 608 N N . VAL A 1 88 ? -3.623 35.462 6.152 1.00 63.72 88 VAL A N 1
ATOM 609 C CA . VAL A 1 88 ? -3.943 34.621 7.316 1.00 63.72 88 VAL A CA 1
ATOM 610 C C . VAL A 1 88 ? -5.057 35.262 8.137 1.00 63.72 88 VAL A C 1
ATOM 612 O O . VAL A 1 88 ? -4.924 36.394 8.604 1.00 63.72 88 VAL A O 1
ATOM 615 N N . LYS A 1 89 ? -6.143 34.521 8.351 1.00 73.62 89 LYS A N 1
ATOM 616 C CA . LYS A 1 89 ? -7.276 34.918 9.189 1.00 73.62 89 LYS A CA 1
ATOM 617 C C . LYS A 1 89 ? -7.213 34.225 10.546 1.00 73.62 89 LYS A C 1
ATOM 619 O O . LYS A 1 89 ? -6.810 33.069 10.640 1.00 73.62 89 LYS A O 1
ATOM 624 N N . ALA A 1 90 ? -7.640 34.923 11.599 1.00 80.00 90 ALA A N 1
ATOM 625 C CA . ALA A 1 90 ? -7.999 34.263 12.849 1.00 80.00 90 ALA A CA 1
ATOM 626 C C . ALA A 1 90 ? -9.322 33.548 12.583 1.00 80.00 90 ALA A C 1
ATOM 628 O O . ALA A 1 90 ? -10.278 34.195 12.157 1.00 80.00 90 ALA A O 1
ATOM 629 N N . ALA A 1 91 ? -9.378 32.240 12.789 1.00 81.00 91 ALA A N 1
ATOM 630 C CA . ALA A 1 91 ? -10.573 31.451 12.538 1.00 81.00 91 ALA A CA 1
ATOM 631 C C . ALA A 1 91 ? -10.807 30.468 13.680 1.00 81.00 91 ALA A C 1
ATOM 633 O O . ALA A 1 91 ? -9.862 30.020 14.319 1.00 81.00 91 ALA A O 1
ATOM 634 N N . TYR A 1 92 ? -12.056 30.113 13.932 1.00 81.75 92 TYR A N 1
ATOM 635 C CA . TYR A 1 92 ? -12.395 28.958 14.743 1.00 81.75 92 TYR A CA 1
ATOM 636 C C . TYR A 1 92 ? -12.586 27.757 13.833 1.00 81.75 92 TYR A C 1
ATOM 638 O O . TYR A 1 92 ? -13.492 27.754 13.005 1.00 81.75 92 TYR A O 1
ATOM 646 N N . GLU A 1 93 ? -11.749 26.739 13.998 1.00 76.44 93 GLU A N 1
ATOM 647 C CA . GLU A 1 93 ? -12.026 25.405 13.478 1.00 76.44 93 GLU A CA 1
ATOM 648 C C . GLU A 1 93 ? -13.040 24.748 14.413 1.00 76.44 93 GLU A C 1
ATOM 650 O O . GLU A 1 93 ? -12.772 24.579 15.604 1.00 76.44 93 GLU A O 1
ATOM 655 N N . THR A 1 94 ? -14.214 24.413 13.889 1.00 78.69 94 THR A N 1
ATOM 656 C CA . THR A 1 94 ? -15.328 23.837 14.646 1.00 78.69 94 THR A CA 1
ATOM 657 C C . THR A 1 94 ? -15.693 22.473 14.082 1.00 78.69 94 THR A C 1
ATOM 659 O O . THR A 1 94 ? -15.602 22.260 12.873 1.00 78.69 94 THR A O 1
ATOM 662 N N . VAL A 1 95 ? -16.111 21.555 14.950 1.00 70.12 95 VAL A N 1
ATOM 663 C CA . VAL A 1 95 ? -16.697 20.275 14.544 1.00 70.12 95 VAL A CA 1
ATOM 664 C C . VAL A 1 95 ? -18.151 20.254 14.991 1.00 70.12 95 VAL A C 1
ATOM 666 O O . VAL A 1 95 ? -18.432 20.430 16.178 1.00 70.12 95 VAL A O 1
ATOM 669 N N . VAL A 1 96 ? -19.061 20.076 14.033 1.00 76.50 96 VAL A N 1
ATOM 670 C CA . VAL A 1 96 ? -20.497 19.894 14.279 1.00 76.50 96 VAL A CA 1
ATOM 671 C C . VAL A 1 96 ? -20.820 18.440 13.984 1.00 76.50 96 VAL A C 1
ATOM 673 O O . VAL A 1 96 ? -20.696 18.015 12.835 1.00 76.50 96 VAL A O 1
ATOM 676 N N . TYR A 1 97 ? -21.179 17.683 15.013 1.00 72.38 97 TYR A N 1
ATOM 677 C CA . TYR A 1 97 ? -21.291 16.229 14.934 1.00 72.38 97 TYR A CA 1
ATOM 678 C C . TYR A 1 97 ? -22.570 15.719 15.602 1.00 72.38 97 TYR A C 1
ATOM 680 O O . TYR A 1 97 ? -22.915 16.159 16.699 1.00 72.38 97 TYR A O 1
ATOM 688 N N . GLN A 1 98 ? -23.245 14.785 14.935 1.00 68.56 98 GLN A N 1
ATOM 689 C CA . GLN A 1 98 ? -24.403 14.053 15.433 1.00 68.56 98 GLN A CA 1
ATOM 690 C C . GLN A 1 98 ? -24.233 12.552 15.152 1.00 68.56 98 GLN A C 1
ATOM 692 O O . GLN A 1 98 ? -24.008 12.161 14.004 1.00 68.56 98 GLN A O 1
ATOM 697 N N . GLY A 1 99 ? -24.374 11.732 16.197 1.00 57.69 99 GLY A N 1
ATOM 698 C CA . GLY A 1 99 ? -24.266 10.274 16.163 1.00 57.69 99 GLY A CA 1
ATOM 699 C C . GLY A 1 99 ? -25.564 9.546 15.768 1.00 57.69 99 GLY A C 1
ATOM 700 O O . GLY A 1 99 ? -26.441 10.094 15.096 1.00 57.69 99 GLY A O 1
ATOM 701 N N . THR A 1 100 ? -25.668 8.268 16.165 1.00 49.09 100 THR A N 1
ATOM 702 C CA . THR A 1 100 ? -26.535 7.181 15.618 1.00 49.09 100 THR A CA 1
ATOM 703 C C . THR A 1 100 ? -28.077 7.327 15.732 1.00 49.09 100 THR A C 1
ATOM 705 O O . THR A 1 100 ? -28.820 6.342 15.757 1.00 49.09 100 THR A O 1
ATOM 708 N N . GLY A 1 101 ? -28.612 8.550 15.751 1.00 43.03 101 GLY A N 1
ATOM 709 C CA . GLY A 1 101 ? -30.037 8.879 15.904 1.00 43.03 101 GLY A CA 1
ATOM 710 C C . GLY A 1 101 ? -30.867 9.027 14.617 1.00 43.03 101 GLY A C 1
ATOM 711 O O . GLY A 1 101 ? -31.925 9.653 14.664 1.00 43.03 101 GLY A O 1
ATOM 712 N N . GLY A 1 102 ? -30.431 8.483 13.472 1.00 34.69 102 GLY A N 1
ATOM 713 C CA . GLY A 1 102 ? -31.211 8.486 12.216 1.00 34.69 102 GLY A CA 1
ATOM 714 C C . GLY A 1 102 ? -31.024 9.712 11.310 1.00 34.69 102 GLY A C 1
ATOM 715 O O . GLY A 1 102 ? -31.835 9.941 10.413 1.00 34.69 102 GLY A O 1
ATOM 716 N N . GLY A 1 103 ? -29.953 10.475 11.531 1.00 50.69 103 GLY A N 1
ATOM 717 C CA . GLY A 1 103 ? -29.523 11.608 10.710 1.00 50.69 103 GLY A CA 1
ATOM 718 C C . GLY A 1 103 ? -28.067 11.955 11.008 1.00 50.69 103 GLY A C 1
ATOM 719 O O . GLY A 1 103 ? -27.789 13.075 11.419 1.00 50.69 103 GLY A O 1
ATOM 720 N N . GLU A 1 104 ? -27.181 10.961 10.892 1.00 56.25 104 GLU A N 1
ATOM 721 C CA . GLU A 1 104 ? -25.744 11.102 11.147 1.00 56.25 104 GLU A CA 1
ATOM 722 C C . GLU A 1 104 ? -25.171 12.203 10.252 1.00 56.25 104 GLU A C 1
ATOM 724 O O . GLU A 1 104 ? -25.336 12.186 9.029 1.00 56.25 104 GLU A O 1
ATOM 729 N N . PHE A 1 105 ? -24.527 13.191 10.867 1.00 61.31 105 PHE A N 1
ATOM 730 C CA . PHE A 1 105 ? -23.767 14.190 10.134 1.00 61.31 105 PHE A CA 1
ATOM 731 C C . PHE A 1 105 ? -22.530 14.609 10.928 1.00 61.31 105 PHE A C 1
ATOM 733 O O . PHE A 1 105 ? -22.537 14.641 12.158 1.00 61.31 105 PHE A O 1
ATOM 740 N N . ALA A 1 106 ? -21.468 14.971 10.220 1.00 59.94 106 ALA A N 1
ATOM 741 C CA . ALA A 1 106 ? -20.235 15.434 10.811 1.00 59.94 106 ALA A CA 1
ATOM 742 C C . ALA A 1 106 ? -19.611 16.438 9.854 1.00 59.94 106 ALA A C 1
ATOM 744 O O . ALA A 1 106 ? -19.409 16.136 8.683 1.00 59.94 106 ALA A O 1
ATOM 745 N N . TYR A 1 107 ? -19.329 17.644 10.325 1.00 62.25 107 TYR A N 1
ATOM 746 C CA . TYR A 1 107 ? -18.731 18.691 9.506 1.00 62.25 107 TYR A CA 1
ATOM 747 C C . TYR A 1 107 ? -17.593 19.354 10.259 1.00 62.25 107 TYR A C 1
ATOM 749 O O . TYR A 1 107 ? -17.735 19.676 11.438 1.00 62.25 107 TYR A O 1
ATOM 757 N N . THR A 1 108 ? -16.500 19.638 9.553 1.00 63.66 108 THR A N 1
ATOM 758 C CA . THR A 1 108 ? -15.517 20.621 10.013 1.00 63.66 108 THR A CA 1
ATOM 759 C C . THR A 1 108 ? -15.815 21.947 9.333 1.00 63.66 108 THR A C 1
ATOM 761 O O . THR A 1 108 ? -15.863 22.022 8.105 1.00 63.66 108 THR A O 1
ATOM 764 N N . VAL A 1 109 ? -16.014 22.998 10.122 1.00 66.81 109 VAL A N 1
ATOM 765 C CA . VAL A 1 109 ? -16.319 24.341 9.621 1.00 66.81 109 VAL A CA 1
ATOM 766 C C . VAL A 1 109 ? -15.336 25.336 10.218 1.00 66.81 109 VAL A C 1
ATOM 768 O O . VAL A 1 109 ? -15.203 25.421 11.439 1.00 66.81 109 VAL A O 1
ATOM 771 N N . PHE A 1 110 ? -14.665 26.104 9.366 1.00 74.75 110 PHE A N 1
ATOM 772 C CA . PHE A 1 110 ? -13.822 27.219 9.771 1.00 74.75 110 PHE A CA 1
ATOM 773 C C . PHE A 1 110 ? -14.620 28.514 9.699 1.00 74.75 110 PHE A C 1
ATOM 775 O O . PHE A 1 110 ? -15.130 28.895 8.642 1.00 74.75 110 PHE A O 1
ATOM 782 N N . VAL A 1 111 ? -14.709 29.196 10.833 1.00 82.88 111 VAL A N 1
ATOM 783 C CA . VAL A 1 111 ? -15.492 30.417 11.021 1.00 82.88 111 VAL A CA 1
ATOM 784 C C . VAL A 1 111 ? -14.536 31.572 11.298 1.00 82.88 111 VAL A C 1
ATOM 786 O O . VAL A 1 111 ? -13.732 31.471 12.219 1.00 82.88 111 VAL A O 1
ATOM 789 N N . ASP A 1 112 ? -14.591 32.663 10.534 1.00 85.94 112 ASP A N 1
ATOM 790 C CA . ASP A 1 112 ? -13.772 33.858 10.775 1.00 85.94 112 ASP A CA 1
ATOM 791 C C . ASP A 1 112 ? -14.043 34.366 12.194 1.00 85.94 112 ASP A C 1
ATOM 793 O O . ASP A 1 112 ? -15.178 34.664 12.583 1.00 85.94 112 ASP A O 1
ATOM 797 N N . ALA A 1 113 ? -12.984 34.428 12.994 1.00 88.12 113 ALA A N 1
ATOM 798 C CA . ALA A 1 113 ? -13.091 34.707 14.410 1.00 88.12 113 ALA A CA 1
ATOM 799 C C . ALA A 1 113 ? -13.466 36.169 14.690 1.00 88.12 113 ALA A C 1
ATOM 801 O O . ALA A 1 113 ? -13.831 36.468 15.817 1.00 88.12 113 ALA A O 1
ATOM 802 N N . GLN A 1 114 ? -13.407 37.089 13.722 1.00 88.50 114 GLN A N 1
ATOM 803 C CA . GLN A 1 114 ? -13.764 38.497 13.939 1.00 88.50 114 GLN A CA 1
ATOM 804 C C . GLN A 1 114 ? -15.234 38.793 13.650 1.00 88.50 114 GLN A C 1
ATOM 806 O O . GLN A 1 114 ? -15.845 39.618 14.329 1.00 88.50 114 GLN A O 1
ATOM 811 N N . ASN A 1 115 ? -15.798 38.168 12.618 1.00 87.38 115 ASN A N 1
ATOM 812 C CA . ASN A 1 115 ? -17.129 38.520 12.118 1.00 87.38 115 ASN A CA 1
ATOM 813 C C . ASN A 1 115 ? -18.105 37.333 12.046 1.00 87.38 115 ASN A C 1
ATOM 815 O O . ASN A 1 115 ? -19.309 37.547 11.887 1.00 87.38 115 ASN A O 1
ATOM 819 N N . GLY A 1 116 ? -17.625 36.104 12.246 1.00 87.44 116 GLY A N 1
ATOM 820 C CA . GLY A 1 116 ? -18.446 34.899 12.213 1.00 87.44 116 GLY A CA 1
ATOM 821 C C . GLY A 1 116 ? -18.806 34.418 10.808 1.00 87.44 116 GLY A C 1
ATOM 822 O O . GLY A 1 116 ? -19.724 33.604 10.685 1.00 87.44 116 GLY A O 1
ATOM 823 N N . ASP A 1 117 ? -18.140 34.927 9.768 1.00 86.25 117 ASP A N 1
ATOM 824 C CA . ASP A 1 117 ? -18.326 34.463 8.394 1.00 86.25 117 ASP A CA 1
ATOM 825 C C . ASP A 1 117 ? -17.789 33.039 8.236 1.00 86.25 117 ASP A C 1
ATOM 827 O O . ASP A 1 117 ? -16.772 32.665 8.819 1.00 86.25 117 ASP A O 1
ATOM 831 N N . ILE A 1 118 ? -18.459 32.227 7.422 1.00 81.81 118 ILE A N 1
ATOM 832 C CA . ILE A 1 118 ? -17.991 30.872 7.127 1.00 81.81 118 ILE A CA 1
ATOM 833 C C . ILE A 1 118 ? -16.899 30.966 6.068 1.00 81.81 118 ILE A C 1
ATOM 835 O O . ILE A 1 118 ? -17.165 31.355 4.932 1.00 81.81 118 ILE A O 1
ATOM 839 N N . LEU A 1 119 ? -15.673 30.625 6.458 1.00 62.72 119 LEU A N 1
ATOM 840 C CA . LEU A 1 119 ? -14.504 30.655 5.582 1.00 62.72 119 LEU A CA 1
ATOM 841 C C . LEU A 1 119 ? -14.365 29.356 4.797 1.00 62.72 119 LEU A C 1
ATOM 843 O O . LEU A 1 119 ? -14.002 29.380 3.626 1.00 62.72 119 LEU A O 1
ATOM 847 N N . PHE A 1 120 ? -14.643 28.231 5.453 1.00 56.34 120 PHE A N 1
ATOM 848 C CA . PHE A 1 120 ? -14.509 26.911 4.861 1.00 56.34 120 PHE A CA 1
ATOM 849 C C . PHE A 1 120 ? -15.439 25.917 5.562 1.00 56.34 120 PHE A C 1
ATOM 851 O O . PHE A 1 120 ? -15.636 25.997 6.773 1.00 56.34 120 PHE A O 1
ATOM 858 N N . ARG A 1 121 ? -16.014 24.974 4.816 1.00 62.78 121 ARG A N 1
ATOM 859 C CA . ARG A 1 121 ? -16.803 23.860 5.353 1.00 62.78 121 ARG A CA 1
ATOM 860 C C . ARG A 1 121 ? -16.456 22.608 4.573 1.00 62.78 121 ARG A C 1
ATOM 862 O O . ARG A 1 121 ? -16.505 22.630 3.350 1.00 62.78 121 ARG A O 1
ATOM 869 N N . THR A 1 122 ? -16.263 21.507 5.284 1.00 46.09 122 THR A N 1
ATOM 870 C CA . THR A 1 122 ? -16.186 20.175 4.689 1.00 46.09 122 THR A CA 1
ATOM 871 C C . THR A 1 122 ? -17.094 19.195 5.430 1.00 46.09 122 THR A C 1
ATOM 873 O O . THR A 1 122 ? -17.212 19.260 6.658 1.00 46.09 122 THR A O 1
ATOM 876 N N . ASN A 1 123 ? -17.776 18.330 4.674 1.00 55.31 123 ASN A N 1
ATOM 877 C CA . ASN A 1 123 ? -18.503 17.186 5.221 1.00 55.31 123 ASN A CA 1
ATOM 878 C C . ASN A 1 123 ? -17.487 16.086 5.547 1.00 55.31 123 ASN A C 1
ATOM 880 O O . ASN A 1 123 ? -16.647 15.757 4.718 1.00 55.31 123 ASN A O 1
ATOM 884 N N . ARG A 1 124 ? -17.553 15.550 6.761 1.00 50.97 124 ARG A N 1
ATOM 885 C CA . ARG A 1 124 ? -16.647 14.530 7.298 1.00 50.97 124 ARG A CA 1
ATOM 886 C C . ARG A 1 124 ? -17.263 13.133 7.322 1.00 50.97 124 ARG A C 1
ATOM 888 O O . ARG A 1 124 ? -16.580 12.204 7.723 1.00 50.97 124 ARG A O 1
ATOM 895 N N . LEU A 1 125 ? -18.511 12.971 6.883 1.00 44.53 125 LEU A N 1
ATOM 896 C CA . LEU A 1 125 ? -19.101 11.657 6.624 1.00 44.53 125 LEU A CA 1
ATOM 897 C C . LEU A 1 125 ? -19.118 11.379 5.129 1.00 44.53 125 LEU A C 1
ATOM 899 O O . LEU A 1 125 ? -19.694 12.143 4.350 1.00 44.53 125 LEU A O 1
ATOM 903 N N . ASN A 1 126 ? -18.526 10.250 4.747 1.00 40.78 126 ASN A N 1
ATOM 904 C CA . ASN A 1 126 ? -18.654 9.698 3.411 1.00 40.78 126 ASN A CA 1
ATOM 905 C C . ASN A 1 126 ? -19.521 8.435 3.470 1.00 40.78 126 ASN A C 1
ATOM 907 O O . ASN A 1 126 ? -19.058 7.358 3.829 1.00 40.78 126 ASN A O 1
ATOM 911 N N . HIS A 1 127 ? -20.790 8.557 3.087 1.00 35.72 127 HIS A N 1
ATOM 912 C CA . HIS A 1 127 ? -21.565 7.390 2.687 1.00 35.72 127 HIS A CA 1
ATOM 913 C C . HIS A 1 127 ? -21.330 7.198 1.190 1.00 35.72 127 HIS A C 1
ATOM 915 O O . HIS A 1 127 ? -21.788 8.019 0.395 1.00 35.72 127 HIS A O 1
ATOM 921 N N . LEU A 1 128 ? -20.636 6.125 0.800 1.00 31.17 128 LEU A N 1
ATOM 922 C CA . LEU A 1 128 ? -20.595 5.664 -0.590 1.00 31.17 128 LEU A CA 1
ATOM 923 C C . LEU A 1 128 ? -22.014 5.243 -1.023 1.00 31.17 128 LEU A C 1
ATOM 925 O O . LEU A 1 128 ? -22.352 4.061 -1.032 1.00 31.17 128 LEU A O 1
ATOM 929 N N . ASP A 1 129 ? -22.869 6.218 -1.338 1.00 28.28 129 ASP A N 1
ATOM 930 C CA . ASP A 1 129 ? -24.097 6.016 -2.102 1.00 28.28 129 ASP A CA 1
ATOM 931 C C . ASP A 1 129 ? -23.752 6.165 -3.591 1.00 28.28 129 ASP A C 1
ATOM 933 O O . ASP A 1 129 ? -23.165 7.155 -4.036 1.00 28.28 129 ASP A O 1
ATOM 937 N N . GLY A 1 130 ? -24.028 5.114 -4.358 1.00 31.95 130 GLY A N 1
ATOM 938 C CA . GLY A 1 130 ? -23.464 4.861 -5.682 1.00 31.95 130 GLY A CA 1
ATOM 939 C C . GLY A 1 130 ? -24.032 5.721 -6.814 1.00 31.95 130 GLY A C 1
ATOM 940 O O . GLY A 1 130 ? -24.558 5.167 -7.778 1.00 31.95 130 GLY A O 1
ATOM 941 N N . THR A 1 131 ? -23.918 7.053 -6.754 1.00 25.03 131 THR A N 1
ATOM 942 C CA . THR A 1 131 ? -24.441 7.942 -7.817 1.00 25.03 131 THR A CA 1
ATOM 943 C C . THR A 1 131 ? -23.429 8.844 -8.526 1.00 25.03 131 THR A C 1
ATOM 945 O O . THR A 1 131 ? -23.833 9.630 -9.381 1.00 25.03 131 THR A O 1
ATOM 948 N N . ALA A 1 132 ? -22.122 8.710 -8.294 1.00 24.81 132 ALA A N 1
ATOM 949 C CA . ALA A 1 132 ? -21.135 9.306 -9.200 1.00 24.81 132 ALA A CA 1
ATOM 950 C C . ALA A 1 132 ? -20.932 8.379 -10.411 1.00 24.81 132 ALA A C 1
ATOM 952 O O . ALA A 1 132 ? -20.112 7.464 -10.392 1.00 24.81 132 ALA A O 1
ATOM 953 N N . SER A 1 133 ? -21.724 8.572 -11.469 1.00 24.94 133 SER A N 1
ATOM 954 C CA . SER A 1 133 ? -21.520 7.874 -12.739 1.00 24.94 133 SER A CA 1
ATOM 955 C C . SER A 1 133 ? -20.159 8.259 -13.325 1.00 24.94 133 SER A C 1
ATOM 957 O O . SER A 1 133 ? -19.997 9.370 -13.832 1.00 24.94 133 SER A O 1
ATOM 959 N N . ALA A 1 134 ? -19.199 7.335 -13.272 1.00 25.20 134 ALA A N 1
ATOM 960 C CA . ALA A 1 134 ? -17.964 7.418 -14.037 1.00 25.20 134 ALA A CA 1
ATOM 961 C C . ALA A 1 134 ? -18.292 7.562 -15.534 1.00 25.20 134 ALA A C 1
ATOM 963 O O . ALA A 1 134 ? -19.148 6.851 -16.070 1.00 25.20 134 ALA A O 1
ATOM 964 N N . ALA A 1 135 ? -17.622 8.494 -16.213 1.00 25.64 135 ALA A N 1
ATOM 965 C CA . ALA A 1 135 ? -17.662 8.569 -17.668 1.00 25.64 135 ALA A CA 1
ATOM 966 C C . ALA A 1 135 ? -17.127 7.246 -18.267 1.00 25.64 135 ALA A C 1
ATOM 968 O O . ALA A 1 135 ? -16.187 6.668 -17.718 1.00 25.64 135 ALA A O 1
ATOM 969 N N . PRO A 1 136 ? -17.711 6.728 -19.363 1.00 24.38 136 PRO A N 1
ATOM 970 C CA . PRO A 1 136 ? -17.353 5.412 -19.881 1.00 24.38 136 PRO A CA 1
ATOM 971 C C . PRO A 1 136 ? -15.962 5.406 -20.530 1.00 24.38 136 PRO A C 1
ATOM 973 O O . PRO A 1 136 ? -15.662 6.242 -21.383 1.00 24.38 136 PRO A O 1
ATOM 976 N N . ALA A 1 137 ? -15.147 4.410 -20.173 1.00 26.73 137 ALA A N 1
ATOM 977 C CA . ALA A 1 137 ? -13.891 4.088 -20.846 1.00 26.73 137 ALA A CA 1
ATOM 978 C C . ALA A 1 137 ? -14.152 3.395 -22.200 1.00 26.73 137 ALA A C 1
ATOM 980 O O . ALA A 1 137 ? -15.016 2.520 -22.315 1.00 26.73 137 ALA A O 1
ATOM 981 N N . ALA A 1 138 ? -13.407 3.791 -23.235 1.00 26.22 138 ALA A N 1
ATOM 982 C CA . ALA A 1 138 ? -13.471 3.197 -24.570 1.00 26.22 138 ALA A CA 1
ATOM 983 C C . ALA A 1 138 ? -12.834 1.790 -24.602 1.00 26.22 138 ALA A C 1
ATOM 985 O O . ALA A 1 138 ? -11.873 1.513 -23.890 1.00 26.22 138 ALA A O 1
ATOM 986 N N . ALA A 1 139 ? -13.372 0.892 -25.433 1.00 26.42 139 ALA A N 1
ATOM 987 C CA . ALA A 1 139 ? -12.885 -0.483 -25.597 1.00 26.42 139 ALA A CA 1
ATOM 988 C C . ALA A 1 139 ? -11.740 -0.575 -26.630 1.00 26.42 139 ALA A C 1
ATOM 990 O O . ALA A 1 139 ? -11.812 0.110 -27.648 1.00 26.42 139 ALA A O 1
ATOM 991 N N . LEU A 1 140 ? -10.750 -1.463 -26.424 1.00 30.89 140 LEU A N 1
ATOM 992 C CA . LEU A 1 140 ? -9.615 -1.680 -27.349 1.00 30.89 140 LEU A CA 1
ATOM 993 C C . LEU A 1 140 ? -9.346 -3.169 -27.714 1.00 30.89 140 LEU A C 1
ATOM 995 O O . LEU A 1 140 ? -9.782 -4.050 -26.963 1.00 30.89 140 LEU A O 1
ATOM 999 N N . PRO A 1 141 ? -8.685 -3.447 -28.874 1.00 33.84 141 PRO A N 1
ATOM 1000 C CA . PRO A 1 141 ? -8.640 -4.738 -29.593 1.00 33.84 141 PRO A CA 1
ATOM 1001 C C . PRO A 1 141 ? -7.287 -5.520 -29.488 1.00 33.84 141 PRO A C 1
ATOM 1003 O O . PRO A 1 141 ? -6.524 -5.294 -28.562 1.00 33.84 141 PRO A O 1
ATOM 1006 N N . MET A 1 142 ? -7.078 -6.519 -30.373 1.00 36.56 142 MET A N 1
ATOM 1007 C CA . MET A 1 142 ? -6.221 -7.741 -30.311 1.00 36.56 142 MET A CA 1
ATOM 1008 C C . MET A 1 142 ? -4.670 -7.573 -30.249 1.00 36.56 142 MET A C 1
ATOM 1010 O O . MET A 1 142 ? -4.152 -6.475 -30.365 1.00 36.56 142 MET A O 1
ATOM 1014 N N . ALA A 1 143 ? -3.939 -8.688 -30.044 1.00 36.88 143 ALA A N 1
ATOM 1015 C CA . ALA A 1 143 ? -2.533 -8.764 -29.594 1.00 36.88 143 ALA A CA 1
ATOM 1016 C C . ALA A 1 143 ? -1.430 -8.432 -30.649 1.00 36.88 143 ALA A C 1
ATOM 1018 O O . ALA A 1 143 ? -1.552 -8.904 -31.778 1.00 36.88 143 ALA A O 1
ATOM 1019 N N . PRO A 1 144 ? -0.344 -7.718 -30.260 1.00 43.81 144 PRO A N 1
ATOM 1020 C CA . PRO A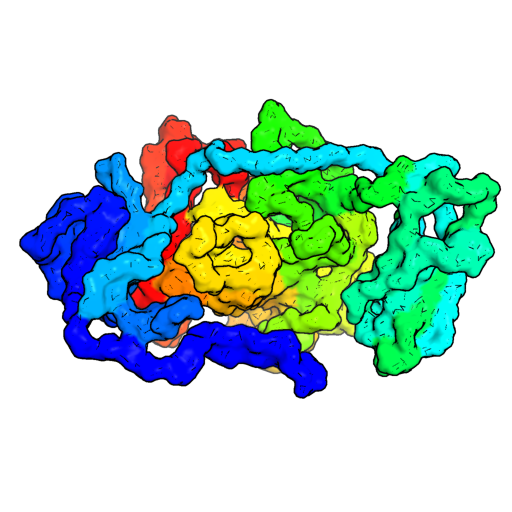 1 144 ? 0.747 -7.244 -31.137 1.00 43.81 144 PRO A CA 1
ATOM 1021 C C . PRO A 1 144 ? 1.930 -8.225 -31.335 1.00 43.81 144 PRO A C 1
ATOM 1023 O O . PRO A 1 144 ? 2.081 -9.183 -30.569 1.00 43.81 144 PRO A O 1
ATOM 1026 N N . THR A 1 145 ? 2.798 -7.931 -32.317 1.00 46.44 145 THR A N 1
ATOM 1027 C CA . THR A 1 145 ? 4.097 -8.598 -32.576 1.00 46.44 145 THR A CA 1
ATOM 1028 C C . THR A 1 145 ? 5.222 -7.835 -31.852 1.00 46.44 145 THR A C 1
ATOM 1030 O O . THR A 1 145 ? 5.208 -6.607 -31.818 1.00 46.44 145 THR A O 1
ATOM 1033 N N . ALA A 1 146 ? 6.179 -8.528 -31.220 1.00 50.25 146 ALA A N 1
ATOM 1034 C CA . ALA A 1 146 ? 7.233 -7.901 -30.406 1.00 50.25 146 ALA A CA 1
ATOM 1035 C C . ALA A 1 146 ? 8.590 -8.612 -30.536 1.00 50.25 146 ALA A C 1
ATOM 1037 O O . ALA A 1 146 ? 8.632 -9.821 -30.770 1.00 50.25 146 ALA A O 1
ATOM 1038 N N . GLY A 1 147 ? 9.681 -7.872 -30.319 1.00 46.16 147 GLY A N 1
ATOM 1039 C CA . GLY A 1 147 ? 11.055 -8.380 -30.325 1.00 46.16 147 GLY A CA 1
ATOM 1040 C C . GLY A 1 147 ? 11.982 -7.591 -29.396 1.00 46.16 147 GLY A C 1
ATOM 1041 O O . GLY A 1 147 ? 11.679 -6.467 -29.003 1.00 46.16 147 GLY A O 1
ATOM 1042 N N . GLU A 1 148 ? 13.116 -8.184 -29.032 1.00 52.25 148 GLU A N 1
ATOM 1043 C CA . GLU A 1 148 ? 14.109 -7.600 -28.119 1.00 52.25 148 GLU A CA 1
ATOM 1044 C C . GLU A 1 148 ? 15.460 -7.422 -28.814 1.00 52.25 148 GLU A C 1
ATOM 1046 O O . GLU A 1 148 ? 15.806 -8.167 -29.733 1.00 52.25 148 GLU A O 1
ATOM 1051 N N . PHE A 1 149 ? 16.240 -6.441 -28.362 1.00 61.97 149 PHE A N 1
ATOM 1052 C CA . PHE A 1 149 ? 17.580 -6.175 -28.867 1.00 61.97 149 PHE A CA 1
ATOM 1053 C C . PHE A 1 149 ? 18.500 -5.618 -27.775 1.00 61.97 149 PHE A C 1
ATOM 1055 O O . PHE A 1 149 ? 18.074 -4.991 -26.810 1.00 61.97 149 PHE A O 1
ATOM 1062 N N . THR A 1 150 ? 19.804 -5.830 -27.923 1.00 69.50 150 THR A N 1
ATOM 1063 C CA . THR A 1 150 ? 20.823 -5.272 -27.022 1.00 69.50 150 THR A CA 1
ATOM 1064 C C . THR A 1 150 ? 21.986 -4.737 -27.837 1.00 69.50 150 THR A C 1
ATOM 1066 O O . THR A 1 150 ? 22.238 -5.185 -28.957 1.00 69.50 150 THR A O 1
ATOM 1069 N N . GLY A 1 151 ? 22.714 -3.765 -27.297 1.00 84.69 151 GLY A N 1
ATOM 1070 C CA . GLY A 1 151 ? 23.843 -3.194 -28.014 1.00 84.69 151 GLY A CA 1
ATOM 1071 C C . GLY A 1 151 ? 24.712 -2.284 -27.168 1.00 84.69 151 GLY A C 1
ATOM 1072 O O . GLY A 1 151 ? 24.512 -2.104 -25.967 1.00 84.69 151 GLY A O 1
ATOM 1073 N N . ALA A 1 152 ? 25.714 -1.717 -27.828 1.00 88.19 152 ALA A N 1
ATOM 1074 C CA . ALA A 1 152 ? 26.604 -0.727 -27.253 1.00 88.19 152 ALA A CA 1
ATOM 1075 C C . ALA A 1 152 ? 26.617 0.515 -28.136 1.00 88.19 152 ALA A C 1
ATOM 1077 O O . ALA A 1 152 ? 26.539 0.417 -29.361 1.00 88.19 152 ALA A O 1
ATOM 1078 N N . TYR A 1 153 ? 26.740 1.667 -27.499 1.00 91.88 153 TYR A N 1
ATOM 1079 C CA . TYR A 1 153 ? 26.923 2.962 -28.133 1.00 91.88 153 TYR A CA 1
ATOM 1080 C C . TYR A 1 153 ? 28.212 3.587 -27.596 1.00 91.88 153 TYR A C 1
ATOM 1082 O O . TYR A 1 153 ? 28.916 3.011 -26.762 1.00 91.88 153 TYR A O 1
ATOM 1090 N N . THR A 1 154 ? 28.577 4.753 -28.108 1.00 94.00 154 THR A N 1
ATOM 1091 C CA . THR A 1 154 ? 29.695 5.528 -27.560 1.00 94.00 154 THR A CA 1
ATOM 1092 C C . THR A 1 154 ? 29.193 6.901 -27.152 1.00 94.00 154 THR A C 1
ATOM 1094 O O . THR A 1 154 ? 28.137 7.309 -27.634 1.00 94.00 154 THR A O 1
ATOM 1097 N N . PRO A 1 155 ? 29.955 7.670 -26.356 1.00 91.62 155 PRO A N 1
ATOM 1098 C CA . PRO A 1 155 ? 29.478 8.972 -25.919 1.00 91.62 155 PRO A CA 1
ATOM 1099 C C . PRO A 1 155 ? 29.148 9.970 -27.031 1.00 91.62 155 PRO A C 1
ATOM 1101 O O . PRO A 1 155 ? 28.512 10.984 -26.788 1.00 91.62 155 PRO A O 1
ATOM 1104 N N . THR A 1 156 ? 29.605 9.710 -28.254 1.00 90.88 156 THR A N 1
ATOM 1105 C CA . THR A 1 156 ? 29.428 10.606 -29.397 1.00 90.88 156 THR A CA 1
ATOM 1106 C C . THR A 1 156 ? 28.831 9.925 -30.625 1.00 90.88 156 THR A C 1
ATOM 1108 O O . THR A 1 156 ? 28.672 10.586 -31.649 1.00 90.88 156 THR A O 1
ATOM 1111 N N . ALA A 1 157 ? 28.530 8.625 -30.573 1.00 92.50 157 ALA A N 1
ATOM 1112 C CA . ALA A 1 157 ? 28.021 7.890 -31.728 1.00 92.50 157 ALA A CA 1
ATOM 1113 C C . ALA A 1 157 ? 27.010 6.819 -31.326 1.00 92.50 157 ALA A C 1
ATOM 1115 O O . ALA A 1 157 ? 27.186 6.137 -30.312 1.00 92.50 157 ALA A O 1
ATOM 1116 N N . CYS A 1 158 ? 25.993 6.664 -32.172 1.00 94.06 158 CYS A N 1
ATOM 1117 C CA . CYS A 1 158 ? 24.943 5.670 -32.026 1.00 94.06 158 CYS A CA 1
ATOM 1118 C C . CYS A 1 158 ? 25.478 4.238 -32.056 1.00 94.06 158 CYS A C 1
ATOM 1120 O O . CYS A 1 158 ? 26.533 3.953 -32.630 1.00 94.06 158 CYS A O 1
ATOM 1122 N N . GLY A 1 159 ? 24.723 3.340 -31.429 1.00 92.12 159 GLY A N 1
ATOM 1123 C CA . GLY A 1 159 ? 24.936 1.906 -31.536 1.00 92.12 159 GLY A CA 1
ATOM 1124 C C . GLY A 1 159 ? 24.470 1.327 -32.878 1.00 92.12 159 GLY A C 1
ATOM 1125 O O . GLY A 1 159 ? 24.024 2.069 -33.757 1.00 92.12 159 GLY A O 1
ATOM 1126 N N . PRO A 1 160 ? 24.581 -0.003 -33.050 1.00 95.00 160 PRO A N 1
ATOM 1127 C CA . PRO A 1 160 ? 24.109 -0.684 -34.253 1.00 95.00 160 PRO A CA 1
ATOM 1128 C C . PRO A 1 160 ? 22.598 -0.504 -34.466 1.00 95.00 160 PRO A C 1
ATOM 1130 O O . PRO A 1 160 ? 21.853 -0.262 -33.517 1.00 95.00 160 PRO A O 1
ATOM 1133 N N . GLU A 1 161 ? 22.176 -0.641 -35.721 1.00 96.06 161 GLU A N 1
ATOM 1134 C CA . GLU A 1 161 ? 20.771 -0.690 -36.137 1.00 96.06 161 GLU A CA 1
ATOM 1135 C C . GLU A 1 161 ? 20.232 -2.113 -35.938 1.00 96.06 161 GLU A C 1
ATOM 1137 O O . GLU A 1 161 ? 20.904 -3.092 -36.276 1.00 96.06 161 GLU A O 1
ATOM 1142 N N . HIS A 1 162 ? 19.035 -2.227 -35.360 1.00 89.88 162 HIS A N 1
ATOM 1143 C CA . HIS A 1 162 ? 18.395 -3.504 -35.038 1.00 89.88 162 HIS A CA 1
ATOM 1144 C C . HIS A 1 162 ? 17.127 -3.682 -35.869 1.00 89.88 162 HIS A C 1
ATOM 1146 O O . HIS A 1 162 ? 16.258 -2.816 -35.797 1.00 89.88 162 HIS A O 1
ATOM 1152 N N . PRO A 1 163 ? 16.973 -4.778 -36.628 1.00 91.81 163 PRO A N 1
ATOM 1153 C CA . PRO A 1 163 ? 15.801 -4.978 -37.471 1.00 91.81 163 PRO A CA 1
ATOM 1154 C C . PRO A 1 163 ? 14.517 -5.104 -36.642 1.00 91.81 163 PRO A C 1
ATOM 1156 O O . PRO A 1 163 ? 14.487 -5.794 -35.621 1.00 91.81 163 PRO A O 1
ATOM 1159 N N . ILE A 1 164 ? 13.457 -4.453 -37.120 1.00 81.44 164 ILE A N 1
ATOM 1160 C CA . ILE A 1 164 ? 12.098 -4.518 -36.582 1.00 81.44 164 ILE A CA 1
ATOM 1161 C C . ILE A 1 164 ? 11.259 -5.374 -37.530 1.00 81.44 164 ILE A C 1
ATOM 1163 O O . ILE A 1 164 ? 11.106 -5.040 -38.708 1.00 81.44 164 ILE A O 1
ATOM 1167 N N . ASP A 1 165 ? 10.692 -6.462 -37.015 1.00 75.88 165 ASP A N 1
ATOM 1168 C CA . ASP A 1 165 ? 9.776 -7.310 -37.773 1.00 75.88 165 ASP A CA 1
ATOM 1169 C C . ASP A 1 165 ? 8.416 -6.606 -37.921 1.00 75.88 165 ASP A C 1
ATOM 1171 O O . ASP A 1 165 ? 7.693 -6.378 -36.946 1.00 75.88 165 ASP A O 1
ATOM 1175 N N . VAL A 1 166 ? 8.077 -6.241 -39.161 1.00 72.44 166 VAL A N 1
ATOM 1176 C CA . VAL A 1 166 ? 6.847 -5.517 -39.519 1.00 72.44 166 VAL A CA 1
ATOM 1177 C C . VAL A 1 166 ? 5.975 -6.394 -40.413 1.00 72.44 166 VAL A C 1
ATOM 1179 O O . VAL A 1 166 ? 6.330 -6.690 -41.557 1.00 72.44 166 VAL A O 1
ATOM 1182 N N . ASP A 1 167 ? 4.815 -6.794 -39.892 1.00 66.31 167 ASP A N 1
ATOM 1183 C CA . ASP A 1 167 ? 3.799 -7.541 -40.634 1.00 66.31 167 ASP A CA 1
ATOM 1184 C C . ASP A 1 167 ? 3.024 -6.632 -41.601 1.00 66.31 167 ASP A C 1
ATOM 1186 O O . ASP A 1 167 ? 2.971 -5.410 -41.439 1.00 66.31 167 ASP A O 1
ATOM 1190 N N . ALA A 1 168 ? 2.396 -7.230 -42.617 1.00 68.75 168 ALA A N 1
ATOM 1191 C CA . ALA A 1 168 ? 1.753 -6.502 -43.715 1.00 68.75 168 ALA A CA 1
ATOM 1192 C C . ALA A 1 168 ? 0.554 -5.624 -43.298 1.00 68.75 168 ALA A C 1
ATOM 1194 O O . ALA A 1 168 ? 0.141 -4.772 -44.083 1.00 68.75 168 ALA A O 1
ATOM 1195 N N . ASP A 1 169 ? -0.017 -5.842 -42.112 1.00 63.75 169 ASP A N 1
ATOM 1196 C CA . ASP A 1 169 ? -1.109 -5.056 -41.532 1.00 63.75 169 ASP A CA 1
ATOM 1197 C C . ASP A 1 169 ? -0.654 -4.087 -40.429 1.00 63.75 169 ASP A C 1
ATOM 1199 O O . ASP A 1 169 ? -1.497 -3.447 -39.811 1.00 63.75 169 ASP A O 1
ATOM 1203 N N . THR A 1 170 ? 0.652 -3.936 -40.189 1.00 64.56 170 THR A N 1
ATOM 1204 C CA . THR A 1 170 ? 1.175 -3.006 -39.176 1.00 64.56 170 THR A CA 1
ATOM 1205 C C . THR A 1 170 ? 0.800 -1.556 -39.505 1.00 64.56 170 THR A C 1
ATOM 1207 O O . THR A 1 170 ? 1.042 -1.068 -40.608 1.00 64.56 170 THR A O 1
ATOM 1210 N N . GLU A 1 171 ? 0.262 -0.839 -38.522 1.00 66.25 171 GLU A N 1
ATOM 1211 C CA . GLU A 1 171 ? -0.062 0.588 -38.589 1.00 66.25 171 GLU A CA 1
ATOM 1212 C C . GLU A 1 171 ? 0.845 1.438 -37.677 1.00 66.25 171 GLU A C 1
ATOM 1214 O O . GLU A 1 171 ? 1.067 2.609 -37.984 1.00 66.25 171 GLU A O 1
ATOM 1219 N N . SER A 1 172 ? 1.417 0.873 -36.602 1.00 65.25 172 SER A N 1
ATOM 1220 C CA . SER A 1 172 ? 2.322 1.579 -35.678 1.00 65.25 172 SER A CA 1
ATOM 1221 C C . SER A 1 172 ? 3.502 0.730 -35.177 1.00 65.25 172 SER A C 1
ATOM 1223 O O . SER A 1 172 ? 3.424 -0.500 -35.110 1.00 65.25 172 SER A O 1
ATOM 1225 N N . ILE A 1 173 ? 4.604 1.403 -34.823 1.00 64.25 173 ILE A N 1
ATOM 1226 C CA . ILE A 1 173 ? 5.841 0.846 -34.250 1.00 64.25 173 ILE A CA 1
ATOM 1227 C C . ILE A 1 173 ? 6.186 1.608 -32.969 1.00 64.25 173 ILE A C 1
ATOM 1229 O O . ILE A 1 173 ? 6.211 2.838 -32.955 1.00 64.25 173 ILE A O 1
ATOM 1233 N N . TYR A 1 174 ? 6.519 0.871 -31.916 1.00 62.81 174 TYR A N 1
ATOM 1234 C CA . TYR A 1 174 ? 7.039 1.386 -30.654 1.00 62.81 174 TYR A CA 1
ATOM 1235 C C . TYR A 1 174 ? 8.427 0.799 -30.436 1.00 62.81 174 TYR A C 1
ATOM 1237 O O . TYR A 1 174 ? 8.601 -0.408 -30.593 1.00 62.81 174 TYR A O 1
ATOM 1245 N N . VAL A 1 175 ? 9.403 1.625 -30.073 1.00 55.75 175 VAL A N 1
ATOM 1246 C CA . VAL A 1 175 ? 10.755 1.179 -29.726 1.00 55.75 175 VAL A CA 1
ATOM 1247 C C . VAL A 1 175 ? 11.139 1.771 -28.384 1.00 55.75 175 VAL A C 1
ATOM 1249 O O . VAL A 1 175 ? 10.997 2.970 -28.160 1.00 55.75 175 VAL A O 1
ATOM 1252 N N . PHE A 1 176 ? 11.654 0.916 -27.514 1.00 60.66 176 PHE A N 1
ATOM 1253 C CA . PHE A 1 176 ? 12.082 1.247 -26.165 1.00 60.66 176 PHE A CA 1
ATOM 1254 C C . PHE A 1 176 ? 13.560 0.929 -26.021 1.00 60.66 176 PHE A C 1
ATOM 1256 O O . PHE A 1 176 ? 14.013 -0.104 -26.521 1.00 60.66 176 PHE A O 1
ATOM 1263 N N . ALA A 1 177 ? 14.303 1.758 -25.298 1.00 56.12 177 ALA A N 1
ATOM 1264 C CA . ALA A 1 177 ? 15.636 1.392 -24.845 1.00 56.12 177 ALA A CA 1
ATOM 1265 C C . ALA A 1 177 ? 15.958 2.019 -23.494 1.00 56.12 177 ALA A C 1
ATOM 1267 O O . ALA A 1 177 ? 15.553 3.135 -23.195 1.00 56.12 177 ALA A O 1
ATOM 1268 N N . THR A 1 178 ? 16.726 1.299 -22.689 1.00 54.75 178 THR A N 1
ATOM 1269 C CA . THR A 1 178 ? 17.274 1.785 -21.426 1.00 54.75 178 THR A CA 1
ATOM 1270 C C . THR A 1 178 ? 18.787 1.660 -21.443 1.00 54.75 178 THR A C 1
ATOM 1272 O O . THR A 1 178 ? 19.331 0.634 -21.877 1.00 54.75 178 THR A O 1
ATOM 1275 N N . ALA A 1 179 ? 19.482 2.700 -20.985 1.00 61.06 179 ALA A N 1
ATOM 1276 C CA . ALA A 1 179 ? 20.906 2.605 -20.726 1.00 61.06 179 ALA A CA 1
ATOM 1277 C C . ALA A 1 179 ? 21.136 1.735 -19.481 1.00 61.06 179 ALA A C 1
ATOM 1279 O O . ALA A 1 179 ? 20.471 1.887 -18.460 1.00 61.06 179 ALA A O 1
ATOM 1280 N N . VAL A 1 180 ? 22.125 0.839 -19.536 1.00 54.12 180 VAL A N 1
ATOM 1281 C CA . VAL A 1 180 ? 22.508 -0.004 -18.383 1.00 54.12 180 VAL A CA 1
ATOM 1282 C C . VAL A 1 180 ? 22.976 0.845 -17.194 1.00 54.12 180 VAL A C 1
ATOM 1284 O O . VAL A 1 180 ? 22.857 0.426 -16.047 1.00 54.12 180 VAL A O 1
ATOM 1287 N N . VAL A 1 181 ? 23.495 2.046 -17.463 1.00 59.16 181 VAL A N 1
ATOM 1288 C CA . VAL A 1 181 ? 23.752 3.082 -16.460 1.00 59.16 181 VAL A CA 1
ATOM 1289 C C . VAL A 1 181 ? 22.662 4.149 -16.623 1.00 59.16 181 VAL A C 1
ATOM 1291 O O . VAL A 1 181 ? 22.782 4.947 -17.548 1.00 59.16 181 VAL A O 1
ATOM 1294 N N . PRO A 1 182 ? 21.626 4.200 -15.761 1.00 55.19 182 PRO A N 1
ATOM 1295 C CA . PRO A 1 182 ? 20.455 5.068 -15.964 1.00 55.19 182 PRO A CA 1
ATOM 1296 C C . PRO A 1 182 ? 20.757 6.570 -15.992 1.00 55.19 182 PRO A C 1
ATOM 1298 O O . PRO A 1 182 ? 20.003 7.339 -16.574 1.00 55.19 182 PRO A O 1
ATOM 1301 N N . ALA A 1 183 ? 21.874 6.984 -15.384 1.00 59.59 183 ALA A N 1
ATOM 1302 C CA . ALA A 1 183 ? 22.344 8.366 -15.425 1.00 59.59 183 ALA A CA 1
ATOM 1303 C C . ALA A 1 183 ? 22.864 8.782 -16.814 1.00 59.59 183 ALA A C 1
ATOM 1305 O O . ALA A 1 183 ? 23.005 9.973 -17.079 1.00 59.59 183 ALA A O 1
ATOM 1306 N N . ASN A 1 184 ? 23.193 7.817 -17.682 1.00 68.06 184 ASN A N 1
ATOM 1307 C CA . ASN A 1 184 ? 23.536 8.101 -19.066 1.00 68.06 184 ASN A CA 1
ATOM 1308 C C . ASN A 1 184 ? 22.256 8.327 -19.870 1.00 68.06 184 ASN A C 1
ATOM 1310 O O . ASN A 1 184 ? 21.423 7.430 -19.991 1.00 68.06 184 ASN A O 1
ATOM 1314 N N . ASP A 1 185 ? 22.150 9.503 -20.466 1.00 75.25 185 ASP A N 1
ATOM 1315 C CA . ASP A 1 185 ? 20.966 9.899 -21.217 1.00 75.25 185 ASP A CA 1
ATOM 1316 C C . ASP A 1 185 ? 21.050 9.433 -22.679 1.00 75.25 185 ASP A C 1
ATOM 1318 O O . ASP A 1 185 ? 22.061 9.634 -23.359 1.00 75.25 185 ASP A O 1
ATOM 1322 N N . ILE A 1 186 ? 20.017 8.780 -23.186 1.00 75.56 186 ILE A N 1
ATOM 1323 C CA . ILE A 1 186 ? 20.021 8.201 -24.532 1.00 75.56 186 ILE A CA 1
ATOM 1324 C C . ILE A 1 186 ? 18.844 8.745 -25.329 1.00 75.56 186 ILE A C 1
ATOM 1326 O O . ILE A 1 186 ? 17.953 9.384 -24.803 1.00 75.56 186 ILE A O 1
ATOM 1330 N N . VAL A 1 187 ? 18.846 8.507 -26.632 1.00 82.12 187 VAL A N 1
ATOM 1331 C CA . VAL A 1 187 ? 17.667 8.701 -27.471 1.00 82.12 187 VAL A CA 1
ATOM 1332 C C . VAL A 1 187 ? 17.445 7.471 -28.316 1.00 82.12 187 VAL A C 1
ATOM 1334 O O . VAL A 1 187 ? 18.391 6.806 -28.757 1.00 82.12 187 VAL A O 1
ATOM 1337 N N . VAL A 1 188 ? 16.176 7.187 -28.563 1.00 74.88 188 VAL A N 1
ATOM 1338 C CA . VAL A 1 188 ? 15.750 6.057 -29.383 1.00 74.88 188 VAL A CA 1
ATOM 1339 C C . VAL A 1 188 ? 15.193 6.576 -30.694 1.00 74.88 188 VAL A C 1
ATOM 1341 O O . VAL A 1 188 ? 14.325 7.443 -30.700 1.00 74.88 188 VAL A O 1
ATOM 1344 N N . ASN A 1 189 ? 15.677 6.025 -31.801 1.00 87.19 189 ASN A N 1
ATOM 1345 C CA . ASN A 1 189 ? 15.207 6.333 -33.143 1.00 87.19 189 ASN A CA 1
ATOM 1346 C C . ASN A 1 189 ? 14.527 5.113 -33.766 1.00 87.19 189 ASN A C 1
ATOM 1348 O O . ASN A 1 189 ? 15.008 3.984 -33.623 1.00 87.19 189 ASN A O 1
ATOM 1352 N N . ILE A 1 190 ? 13.466 5.372 -34.532 1.00 85.06 190 ILE A N 1
ATOM 1353 C CA . ILE A 1 190 ? 12.892 4.411 -35.479 1.00 85.06 190 ILE A CA 1
ATOM 1354 C C . ILE A 1 190 ? 13.305 4.851 -36.876 1.00 85.06 190 ILE A C 1
ATOM 1356 O O . ILE A 1 190 ? 12.950 5.946 -37.315 1.00 85.06 190 ILE A O 1
ATOM 1360 N N . LEU A 1 191 ? 14.052 4.003 -37.571 1.00 92.06 191 LEU A N 1
ATOM 1361 C CA . LEU A 1 191 ? 14.508 4.203 -38.938 1.00 92.06 191 LEU A CA 1
ATOM 1362 C C . LEU A 1 191 ? 13.594 3.446 -39.903 1.00 92.06 191 LEU A C 1
ATOM 1364 O O . LEU A 1 191 ? 13.167 2.333 -39.617 1.00 92.06 191 LEU A O 1
ATOM 1368 N N . ARG A 1 192 ? 13.336 4.031 -41.071 1.00 92.12 192 ARG A N 1
ATOM 1369 C CA . ARG A 1 192 ? 12.695 3.407 -42.230 1.00 92.12 192 ARG A CA 1
ATOM 1370 C C . ARG A 1 192 ? 13.625 3.561 -43.422 1.00 92.12 192 ARG A C 1
ATOM 1372 O O . ARG A 1 192 ? 13.866 4.680 -43.872 1.00 92.12 192 ARG A O 1
ATOM 1379 N N . ASN A 1 193 ? 14.132 2.452 -43.955 1.00 90.19 193 ASN A N 1
ATOM 1380 C CA . ASN A 1 193 ? 15.127 2.427 -45.036 1.00 90.19 193 ASN A CA 1
ATOM 1381 C C . ASN A 1 193 ? 16.351 3.334 -44.750 1.00 90.19 193 ASN A C 1
ATOM 1383 O O . ASN A 1 193 ? 16.850 4.004 -45.656 1.00 90.19 193 ASN A O 1
ATOM 1387 N N . GLY A 1 194 ? 16.798 3.389 -43.489 1.00 85.31 194 GLY A N 1
ATOM 1388 C CA . GLY A 1 194 ? 17.907 4.237 -43.031 1.00 85.31 194 GLY A CA 1
ATOM 1389 C C . GLY A 1 194 ? 17.560 5.710 -42.758 1.00 85.31 194 GLY A C 1
ATOM 1390 O O . GLY A 1 194 ? 18.448 6.482 -42.400 1.00 85.31 194 GLY A O 1
ATOM 1391 N N . GLU A 1 195 ? 16.299 6.132 -42.910 1.00 88.31 195 GLU A N 1
ATOM 1392 C CA . GLU A 1 195 ? 15.837 7.483 -42.551 1.00 88.31 195 GLU A CA 1
ATOM 1393 C C . GLU A 1 195 ? 15.060 7.472 -41.232 1.00 88.31 195 GLU A C 1
ATOM 1395 O O . GLU A 1 195 ? 14.175 6.645 -41.050 1.00 88.31 195 GLU A O 1
ATOM 1400 N N . VAL A 1 196 ? 15.329 8.411 -40.323 1.00 85.75 196 VAL A N 1
ATOM 1401 C CA . VAL A 1 196 ? 14.594 8.515 -39.050 1.00 85.75 196 VAL A CA 1
ATOM 1402 C C . VAL A 1 196 ? 13.145 8.945 -39.308 1.00 85.75 196 VAL A C 1
ATOM 1404 O O . VAL A 1 196 ? 12.901 10.016 -39.866 1.00 85.75 196 VAL A O 1
ATOM 1407 N N . VAL A 1 197 ? 12.188 8.114 -38.893 1.00 76.62 197 VAL A N 1
ATOM 1408 C CA . VAL A 1 197 ? 10.741 8.325 -39.070 1.00 76.62 197 VAL A CA 1
ATOM 1409 C C . VAL A 1 197 ? 9.960 8.398 -37.759 1.00 76.62 197 VAL A C 1
ATOM 1411 O O . VAL A 1 197 ? 8.957 9.106 -37.706 1.00 76.62 197 VAL A O 1
ATOM 1414 N N . GLY A 1 198 ? 10.427 7.732 -36.701 1.00 63.38 198 GLY A N 1
ATOM 1415 C CA . GLY A 1 198 ? 9.995 7.974 -35.323 1.00 63.38 198 GLY A CA 1
ATOM 1416 C C . GLY A 1 198 ? 11.006 8.899 -34.663 1.00 63.38 198 GLY A C 1
ATOM 1417 O O . GLY A 1 198 ? 12.205 8.619 -34.717 1.00 63.38 198 GLY A O 1
ATOM 1418 N N . GLY A 1 199 ? 10.537 10.029 -34.123 1.00 60.41 199 GLY A N 1
ATOM 1419 C CA . GLY A 1 199 ? 11.412 11.054 -33.546 1.00 60.41 199 GLY A CA 1
ATOM 1420 C C . GLY A 1 199 ? 12.276 10.505 -32.404 1.00 60.41 199 GLY A C 1
ATOM 1421 O O . GLY A 1 199 ? 11.915 9.472 -31.836 1.00 60.41 199 GLY A O 1
ATOM 1422 N N . PRO A 1 200 ? 13.389 11.178 -32.054 1.00 59.41 200 PRO A N 1
ATOM 1423 C CA . PRO A 1 200 ? 14.189 10.786 -30.904 1.00 59.41 200 PRO A CA 1
ATOM 1424 C C . PRO A 1 200 ? 13.292 10.813 -29.667 1.00 59.41 200 PRO A C 1
ATOM 1426 O O . PRO A 1 200 ? 12.812 11.871 -29.260 1.00 59.41 200 PRO A O 1
ATOM 1429 N N . GLY A 1 201 ? 13.001 9.623 -29.152 1.00 55.00 201 GLY A N 1
ATOM 1430 C CA . GLY A 1 201 ? 12.329 9.446 -27.881 1.00 55.00 201 GLY A CA 1
ATOM 1431 C C . GLY A 1 201 ? 13.226 9.961 -26.777 1.00 55.00 201 GLY A C 1
ATOM 1432 O O . GLY A 1 201 ? 14.316 9.414 -26.625 1.00 55.00 201 GLY A O 1
ATOM 1433 N N . ASP A 1 202 ? 12.785 11.014 -26.097 1.00 52.69 202 ASP A N 1
ATOM 1434 C CA . ASP A 1 202 ? 13.485 11.636 -24.978 1.00 52.69 202 ASP A CA 1
ATOM 1435 C C . ASP A 1 202 ? 12.452 12.044 -23.917 1.00 52.69 202 ASP A C 1
ATOM 1437 O O . ASP A 1 202 ? 11.632 12.949 -24.104 1.00 52.69 202 ASP A O 1
ATOM 1441 N N . THR A 1 203 ? 12.454 11.298 -22.825 1.00 42.66 203 THR A N 1
ATOM 1442 C CA . THR A 1 203 ? 11.642 11.449 -21.623 1.00 42.66 203 THR A CA 1
ATOM 1443 C C . THR A 1 203 ? 12.433 12.142 -20.509 1.00 42.66 203 THR A C 1
ATOM 1445 O O . THR A 1 203 ? 11.886 12.395 -19.433 1.00 42.66 203 THR A O 1
ATOM 1448 N N . GLY A 1 204 ? 13.691 12.513 -20.778 1.00 43.12 204 GLY A N 1
ATOM 1449 C CA . GLY A 1 204 ? 14.628 13.166 -19.873 1.00 43.12 204 GLY A CA 1
ATOM 1450 C C . GLY A 1 204 ? 15.399 12.216 -18.951 1.00 43.12 204 GLY A C 1
ATOM 1451 O O . GLY A 1 204 ? 16.310 12.677 -18.263 1.00 43.12 204 GLY A O 1
ATOM 1452 N N . THR A 1 205 ? 15.037 10.930 -18.896 1.00 45.22 205 THR A N 1
ATOM 1453 C CA . THR A 1 205 ? 15.693 9.886 -18.091 1.00 45.22 205 THR A CA 1
ATOM 1454 C C . THR A 1 205 ? 15.397 8.505 -18.677 1.00 45.22 205 THR A C 1
ATOM 1456 O O . THR A 1 205 ? 14.252 8.225 -19.013 1.00 45.22 205 THR A O 1
ATOM 1459 N N . SER A 1 206 ? 16.364 7.581 -18.662 1.00 45.59 206 SER A N 1
ATOM 1460 C CA . SER A 1 206 ? 16.110 6.181 -19.049 1.00 45.59 206 SER A CA 1
ATOM 1461 C C . SER A 1 206 ? 14.991 5.531 -18.201 1.00 45.59 206 SER A C 1
ATOM 1463 O O . SER A 1 206 ? 15.021 5.666 -16.974 1.00 45.59 206 SER A O 1
ATOM 1465 N N . PRO A 1 207 ? 14.066 4.742 -18.797 1.00 43.50 207 PRO A N 1
ATOM 1466 C CA . PRO A 1 207 ? 14.021 4.297 -20.194 1.00 43.50 207 PRO A CA 1
ATOM 1467 C C . PRO A 1 207 ? 13.404 5.308 -21.169 1.00 43.50 207 PRO A C 1
ATOM 1469 O O . PRO A 1 207 ? 12.434 5.988 -20.860 1.00 43.50 207 PRO A O 1
ATOM 1472 N N . GLU A 1 208 ? 13.896 5.270 -22.404 1.00 60.31 208 GLU A N 1
ATOM 1473 C CA . GLU A 1 208 ? 13.462 6.128 -23.501 1.00 60.31 208 GLU A CA 1
ATOM 1474 C C . GLU A 1 208 ? 12.550 5.409 -24.493 1.00 60.31 208 GLU A C 1
ATOM 1476 O O . GLU A 1 208 ? 12.705 4.210 -24.752 1.00 60.31 208 GLU A O 1
ATOM 1481 N N . VAL A 1 209 ? 11.606 6.152 -25.080 1.00 57.44 209 VAL A N 1
ATOM 1482 C CA . VAL A 1 209 ? 10.573 5.607 -25.973 1.00 57.44 209 VAL A CA 1
ATOM 1483 C C . VAL A 1 209 ? 10.402 6.426 -27.246 1.00 57.44 209 VAL A C 1
ATOM 1485 O O . VAL A 1 209 ? 10.112 7.618 -27.206 1.00 57.44 209 VAL A O 1
ATOM 1488 N N . SER A 1 210 ? 10.493 5.760 -28.395 1.00 66.44 210 SER A N 1
ATOM 1489 C CA . SER A 1 210 ? 10.154 6.320 -29.703 1.00 66.44 210 SER A CA 1
ATOM 1490 C C . SER A 1 210 ? 8.927 5.629 -30.284 1.00 66.44 210 SER A C 1
ATOM 1492 O O . SER A 1 210 ? 8.725 4.425 -30.108 1.00 66.44 210 SER A O 1
ATOM 1494 N N . THR A 1 211 ? 8.096 6.400 -30.981 1.00 66.75 211 THR A N 1
ATOM 1495 C CA . THR A 1 211 ? 6.846 5.928 -31.584 1.00 66.75 211 THR A CA 1
ATOM 1496 C C . THR A 1 211 ? 6.752 6.363 -33.039 1.00 66.75 211 THR A C 1
ATOM 1498 O O . THR A 1 211 ? 7.215 7.444 -33.417 1.00 66.75 211 THR A O 1
ATOM 1501 N N . TYR A 1 212 ? 6.175 5.501 -33.875 1.00 73.44 212 TYR A N 1
ATOM 1502 C CA . TYR A 1 212 ? 5.934 5.775 -35.283 1.00 73.44 212 TYR A CA 1
ATOM 1503 C C . TYR A 1 212 ? 4.596 5.197 -35.745 1.00 73.44 212 TYR A C 1
ATOM 1505 O O . TYR A 1 212 ? 4.454 3.988 -35.881 1.00 73.44 212 TYR A O 1
ATOM 1513 N N . ASP A 1 213 ? 3.637 6.069 -36.057 1.00 72.44 213 ASP A N 1
ATOM 1514 C CA . ASP A 1 213 ? 2.267 5.700 -36.459 1.00 72.44 213 ASP A CA 1
ATOM 1515 C C . ASP A 1 213 ? 2.024 5.773 -37.980 1.00 72.44 213 ASP A C 1
ATOM 1517 O O . ASP A 1 213 ? 0.887 5.770 -38.450 1.00 72.44 213 ASP A O 1
ATOM 1521 N N . GLY A 1 214 ? 3.091 5.928 -38.771 1.00 71.31 214 GLY A N 1
ATOM 1522 C CA . GLY A 1 214 ? 3.006 6.178 -40.214 1.00 71.31 214 GLY A CA 1
ATOM 1523 C C . GLY A 1 214 ? 3.046 4.932 -41.100 1.00 71.31 214 GLY A C 1
ATOM 1524 O O . GLY A 1 214 ? 2.983 5.076 -42.319 1.00 71.31 214 GLY A O 1
ATOM 1525 N N . VAL A 1 215 ? 3.125 3.728 -40.521 1.00 75.00 215 VAL A N 1
ATOM 1526 C CA . VAL A 1 215 ? 3.434 2.482 -41.252 1.00 75.00 215 VAL A CA 1
ATOM 1527 C C . VAL A 1 215 ? 2.422 2.196 -42.363 1.00 75.00 215 VAL A C 1
ATOM 1529 O O . VAL A 1 215 ? 2.801 1.860 -43.482 1.00 75.00 215 VAL A O 1
ATOM 1532 N N . ALA A 1 216 ? 1.131 2.430 -42.107 1.00 70.38 216 ALA A N 1
ATOM 1533 C CA . ALA A 1 216 ? 0.067 2.223 -43.095 1.00 70.38 216 ALA A CA 1
ATOM 1534 C C . ALA A 1 216 ? 0.190 3.129 -44.340 1.00 70.38 216 ALA A C 1
ATOM 1536 O O . ALA A 1 216 ? -0.376 2.832 -45.394 1.00 70.38 216 ALA A O 1
ATOM 1537 N N . GLY A 1 217 ? 0.900 4.256 -44.218 1.00 71.94 217 GLY A N 1
ATOM 1538 C CA . GLY A 1 217 ? 1.151 5.206 -45.300 1.00 71.94 217 GLY A CA 1
ATOM 1539 C C . GLY A 1 217 ? 2.450 4.955 -46.069 1.00 71.94 217 GLY A C 1
ATOM 1540 O O . GLY A 1 217 ? 2.719 5.674 -47.037 1.00 71.94 217 GLY A O 1
ATOM 1541 N N . ASP A 1 218 ? 3.250 3.970 -45.661 1.00 81.88 218 ASP A N 1
ATOM 1542 C CA . ASP A 1 218 ? 4.596 3.765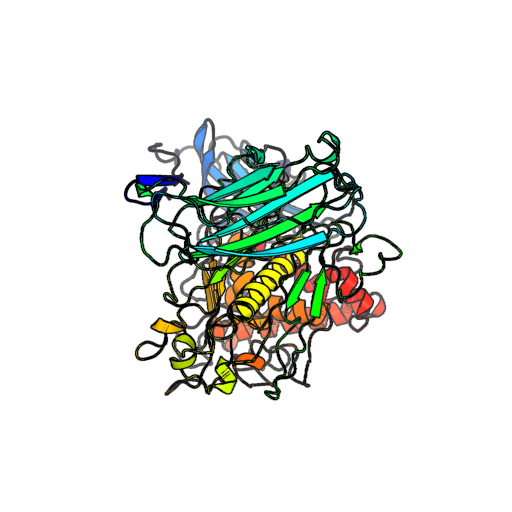 -46.183 1.00 81.88 218 ASP A CA 1
ATOM 1543 C C . ASP A 1 218 ? 4.657 2.890 -47.443 1.00 81.88 218 ASP A C 1
ATOM 1545 O O . ASP A 1 218 ? 3.771 2.072 -47.708 1.00 81.88 218 ASP A O 1
ATOM 1549 N N . PRO A 1 219 ? 5.719 3.032 -48.264 1.00 84.31 219 PRO A N 1
ATOM 1550 C CA . PRO A 1 219 ? 5.919 2.179 -49.428 1.00 84.31 219 PRO A CA 1
ATOM 1551 C C . PRO A 1 219 ? 6.002 0.695 -49.049 1.00 84.31 219 PRO A C 1
ATOM 1553 O O . PRO A 1 219 ? 6.734 0.313 -48.134 1.00 84.31 219 PRO A O 1
ATOM 1556 N N . ALA A 1 220 ? 5.316 -0.158 -49.813 1.00 76.06 220 ALA A N 1
ATOM 1557 C CA . ALA A 1 220 ? 5.379 -1.606 -49.637 1.00 76.06 220 ALA A CA 1
ATOM 1558 C C . ALA A 1 220 ? 6.829 -2.123 -49.742 1.00 76.06 220 ALA A C 1
ATOM 1560 O O . ALA A 1 220 ? 7.532 -1.817 -50.707 1.00 76.06 220 ALA A O 1
ATOM 1561 N N . GLY A 1 221 ? 7.251 -2.933 -48.766 1.00 78.31 221 GLY A N 1
ATOM 1562 C CA . GLY A 1 221 ? 8.620 -3.452 -48.670 1.00 78.31 221 GLY A CA 1
ATOM 1563 C C . GLY A 1 221 ? 9.611 -2.528 -47.955 1.00 78.31 221 GLY A C 1
ATOM 1564 O O . GLY A 1 221 ? 10.813 -2.760 -48.058 1.00 78.31 221 GLY A O 1
ATOM 1565 N N . SER A 1 222 ? 9.129 -1.492 -47.258 1.00 86.44 222 SER A N 1
ATOM 1566 C CA . SER A 1 222 ? 9.962 -0.698 -46.347 1.00 86.44 222 SER A CA 1
ATOM 1567 C C . SER A 1 222 ? 10.545 -1.572 -45.233 1.00 86.44 222 SER A C 1
ATOM 1569 O O . SER A 1 222 ? 9.857 -2.439 -44.698 1.00 86.44 222 SER A O 1
ATOM 1571 N N . VAL A 1 223 ? 11.816 -1.339 -44.904 1.00 90.94 223 VAL A N 1
ATOM 1572 C CA . VAL A 1 223 ? 12.532 -1.990 -43.799 1.00 90.94 223 VAL A CA 1
ATOM 1573 C C . VAL A 1 223 ? 12.585 -1.023 -42.627 1.00 90.94 223 VAL A C 1
ATOM 1575 O O . VAL A 1 223 ? 12.882 0.155 -42.834 1.00 90.94 223 VAL A O 1
ATOM 1578 N N . TYR A 1 224 ? 12.308 -1.518 -41.423 1.00 91.75 224 TYR A N 1
ATOM 1579 C CA . TYR A 1 224 ? 12.305 -0.717 -40.205 1.00 91.75 224 TYR A CA 1
ATOM 1580 C C . TYR A 1 224 ? 13.380 -1.201 -39.243 1.00 91.75 224 TYR A C 1
ATOM 1582 O O . TYR A 1 224 ? 13.578 -2.406 -39.090 1.00 91.75 224 TYR A O 1
ATOM 1590 N N . GLU A 1 225 ? 14.072 -0.262 -38.606 1.00 94.88 225 GLU A N 1
ATOM 1591 C CA . GLU A 1 225 ? 15.183 -0.547 -37.701 1.00 94.88 225 GLU A CA 1
ATOM 1592 C C . GLU A 1 225 ? 15.125 0.354 -36.461 1.00 94.88 225 GLU A C 1
ATOM 1594 O O . GLU A 1 225 ? 14.768 1.528 -36.540 1.00 94.88 225 GLU A O 1
ATOM 1599 N N . ALA A 1 226 ? 15.484 -0.190 -35.304 1.00 86.44 226 ALA A N 1
ATOM 1600 C CA . ALA A 1 226 ? 15.676 0.546 -34.063 1.00 86.44 226 ALA A CA 1
ATOM 1601 C C . ALA A 1 226 ? 17.145 0.954 -33.919 1.00 86.44 226 ALA A C 1
ATOM 1603 O O . ALA A 1 226 ? 18.044 0.146 -34.157 1.00 86.44 226 ALA A O 1
ATOM 1604 N N . GLN A 1 227 ? 17.407 2.181 -33.473 1.00 94.56 227 GLN A N 1
ATOM 1605 C CA . GLN A 1 227 ? 18.765 2.639 -33.179 1.00 94.56 227 GLN A CA 1
ATOM 1606 C C . GLN A 1 227 ? 18.795 3.468 -31.901 1.00 94.56 227 GLN A C 1
ATOM 1608 O O . GLN A 1 227 ? 17.989 4.376 -31.715 1.00 94.56 227 GLN A O 1
ATOM 1613 N N . VAL A 1 228 ? 19.763 3.167 -31.038 1.00 90.06 228 VAL A N 1
ATOM 1614 C CA . VAL A 1 228 ? 19.988 3.889 -29.781 1.00 90.06 228 VAL A CA 1
ATOM 1615 C C . VAL A 1 228 ? 21.216 4.775 -29.923 1.00 90.06 228 VAL A C 1
ATOM 1617 O O . VAL A 1 228 ? 22.284 4.311 -30.338 1.00 90.06 228 VAL A O 1
ATOM 1620 N N . CYS A 1 229 ? 21.070 6.045 -29.565 1.00 92.44 229 CYS A N 1
ATOM 1621 C CA . CYS A 1 229 ? 22.117 7.057 -29.633 1.00 92.44 229 CYS A CA 1
ATOM 1622 C C . CYS A 1 229 ? 22.329 7.713 -28.263 1.00 92.44 229 CYS A C 1
ATOM 1624 O O . CYS A 1 229 ? 21.397 7.736 -27.466 1.00 92.44 229 CYS A O 1
ATOM 1626 N N . PRO A 1 230 ? 23.520 8.266 -27.970 1.00 89.56 230 PRO A N 1
ATOM 1627 C CA . PRO A 1 230 ? 23.645 9.196 -26.848 1.00 89.56 230 PRO A CA 1
ATOM 1628 C C . PRO A 1 230 ? 22.782 10.438 -27.123 1.00 89.56 230 PRO A C 1
ATOM 1630 O O . PRO A 1 230 ? 22.768 10.906 -28.265 1.00 89.56 230 PRO A O 1
ATOM 1633 N N . PHE A 1 231 ? 22.107 10.982 -26.106 1.00 83.31 231 PHE A N 1
ATOM 1634 C CA . PHE A 1 231 ? 21.405 12.265 -26.245 1.00 83.31 231 PHE A CA 1
ATOM 1635 C C . PHE A 1 231 ? 22.404 13.381 -26.588 1.00 83.31 231 PHE A C 1
ATOM 1637 O O . PHE A 1 231 ? 22.328 14.019 -27.641 1.00 83.31 231 PHE A O 1
ATOM 1644 N N . ASP A 1 232 ? 23.431 13.532 -25.750 1.00 85.06 232 ASP A N 1
ATOM 1645 C CA . ASP A 1 232 ? 24.629 14.299 -26.052 1.00 85.06 232 ASP A CA 1
ATOM 1646 C C . ASP A 1 232 ? 25.856 13.710 -25.335 1.00 85.06 232 ASP A C 1
ATOM 1648 O O . ASP A 1 232 ? 25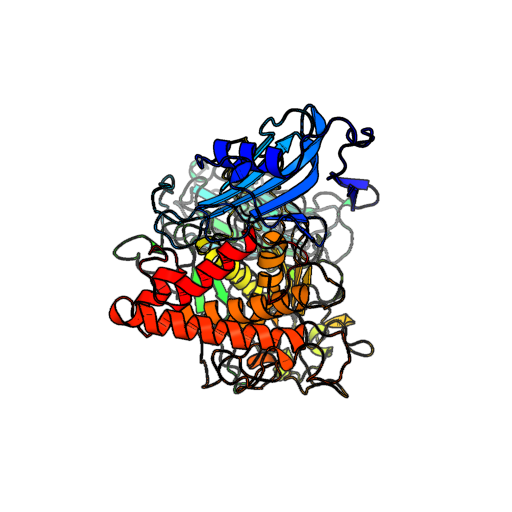.755 12.773 -24.547 1.00 85.06 232 ASP A O 1
ATOM 1652 N N . ALA A 1 233 ? 27.049 14.228 -25.638 1.00 82.38 233 ALA A N 1
ATOM 1653 C CA . ALA A 1 233 ? 28.290 13.726 -25.047 1.00 82.38 233 ALA A CA 1
ATOM 1654 C C . ALA A 1 233 ? 28.494 14.137 -23.580 1.00 82.38 233 ALA A C 1
ATOM 1656 O O . ALA A 1 233 ? 29.296 13.516 -22.884 1.00 82.38 233 ALA A O 1
ATOM 1657 N N . ALA A 1 234 ? 27.834 15.205 -23.128 1.00 83.00 234 ALA A N 1
ATOM 1658 C CA . ALA A 1 234 ? 27.924 15.708 -21.762 1.00 83.00 234 ALA A CA 1
ATOM 1659 C C . ALA A 1 234 ? 27.014 14.926 -20.803 1.00 83.00 234 ALA A C 1
ATOM 1661 O O . ALA A 1 234 ? 27.321 14.847 -19.616 1.00 83.00 234 ALA A O 1
ATOM 1662 N N . SER A 1 235 ? 25.951 14.316 -21.324 1.00 77.12 235 SER A N 1
ATOM 1663 C CA . SER A 1 235 ? 24.999 13.489 -20.591 1.00 77.12 235 SER A CA 1
ATOM 1664 C C . SER A 1 235 ? 25.442 12.027 -20.434 1.00 77.12 235 SER A C 1
ATOM 1666 O O . SER A 1 235 ? 24.720 11.211 -19.872 1.00 77.12 235 SER A O 1
ATOM 1668 N N . GLN A 1 236 ? 26.659 11.687 -20.878 1.00 86.12 236 GLN A N 1
ATOM 1669 C CA . GLN A 1 236 ? 27.266 10.361 -20.704 1.00 86.12 236 GLN A CA 1
ATOM 1670 C C . GLN A 1 236 ? 28.238 10.390 -19.533 1.00 86.12 236 GLN A C 1
ATOM 1672 O O . GLN A 1 236 ? 29.404 10.769 -19.662 1.00 86.12 236 GLN A O 1
ATOM 1677 N N . VAL A 1 237 ? 27.736 10.006 -18.368 1.00 74.88 237 VAL A N 1
ATOM 1678 C CA . VAL A 1 237 ? 28.393 10.215 -17.079 1.00 74.88 237 VAL A CA 1
ATOM 1679 C C . VAL A 1 237 ? 29.422 9.129 -16.764 1.00 74.88 237 VAL A C 1
ATOM 1681 O O . VAL A 1 237 ? 30.470 9.441 -16.195 1.00 74.88 237 VAL A O 1
ATOM 1684 N N . ALA A 1 238 ? 29.171 7.867 -17.139 1.00 81.50 238 ALA A N 1
ATOM 1685 C CA . ALA A 1 238 ? 30.122 6.772 -16.912 1.00 81.50 238 ALA A CA 1
ATOM 1686 C C . ALA A 1 238 ? 29.887 5.531 -17.804 1.00 81.50 238 ALA A C 1
ATOM 1688 O O . ALA A 1 238 ? 28.746 5.214 -18.134 1.00 81.50 238 ALA A O 1
ATOM 1689 N N . PRO A 1 239 ? 30.943 4.766 -18.158 1.00 77.19 239 PRO A N 1
ATOM 1690 C CA . PRO A 1 239 ? 30.789 3.440 -18.762 1.00 77.19 239 PRO A CA 1
ATOM 1691 C C . PRO A 1 239 ? 30.235 2.410 -17.748 1.00 77.19 239 PRO A C 1
ATOM 1693 O O . PRO A 1 239 ? 30.486 2.559 -16.550 1.00 77.19 239 PRO A O 1
ATOM 1696 N N . PRO A 1 240 ? 29.584 1.317 -18.197 1.00 75.94 240 PRO A N 1
ATOM 1697 C CA . PRO A 1 240 ? 29.459 0.873 -19.590 1.00 75.94 240 PRO A CA 1
ATOM 1698 C C . PRO A 1 240 ? 28.382 1.620 -20.396 1.00 75.94 240 PRO A C 1
ATOM 1700 O O . PRO A 1 240 ? 27.285 1.873 -19.914 1.00 75.94 240 PRO A O 1
ATOM 1703 N N . TYR A 1 241 ? 28.686 1.917 -21.665 1.00 84.81 241 TYR A N 1
ATOM 1704 C CA . TYR A 1 241 ? 27.752 2.519 -22.632 1.00 84.81 241 TYR A CA 1
ATOM 1705 C C . TYR A 1 241 ? 26.998 1.426 -23.397 1.00 84.81 241 TYR A C 1
ATOM 1707 O O . TYR A 1 241 ? 27.129 1.259 -24.611 1.00 84.81 241 TYR A O 1
ATOM 1715 N N . THR A 1 242 ? 26.275 0.606 -22.648 1.00 70.44 242 THR A N 1
ATOM 1716 C CA . THR A 1 242 ? 25.471 -0.504 -23.166 1.00 70.44 242 THR A CA 1
ATOM 1717 C C . THR A 1 242 ? 24.000 -0.240 -22.902 1.00 70.44 242 THR A C 1
ATOM 1719 O O . THR A 1 242 ? 23.664 0.450 -21.941 1.00 70.44 242 THR A O 1
ATOM 1722 N N . TYR A 1 243 ? 23.128 -0.796 -23.735 1.00 71.38 243 TYR A N 1
ATOM 1723 C CA . TYR A 1 243 ? 21.681 -0.667 -23.592 1.00 71.38 243 TYR A CA 1
ATOM 1724 C C . TYR A 1 243 ? 20.977 -2.000 -23.832 1.00 71.38 243 TYR A C 1
ATOM 1726 O O . TYR A 1 243 ? 21.474 -2.873 -24.556 1.00 71.38 243 TYR A O 1
ATOM 1734 N N . ALA A 1 244 ? 19.785 -2.104 -23.258 1.00 52.28 244 ALA A N 1
ATOM 1735 C CA . ALA A 1 244 ? 18.789 -3.101 -23.613 1.00 52.28 244 ALA A CA 1
ATOM 1736 C C . ALA A 1 244 ? 17.570 -2.382 -24.189 1.00 52.28 244 ALA A C 1
ATOM 1738 O O . ALA A 1 244 ? 17.189 -1.319 -23.701 1.00 52.28 244 ALA A O 1
ATOM 1739 N N . GLY A 1 245 ? 16.981 -2.938 -25.239 1.00 51.66 245 GLY A N 1
ATOM 1740 C CA . GLY A 1 245 ? 15.825 -2.362 -25.898 1.00 51.66 245 GLY A CA 1
ATOM 1741 C C . GLY A 1 245 ? 14.877 -3.414 -26.445 1.00 51.66 245 GLY A C 1
ATOM 1742 O O . GLY A 1 245 ? 15.164 -4.608 -26.474 1.00 51.66 245 GLY A O 1
ATOM 1743 N N . SER A 1 246 ? 13.702 -2.961 -26.847 1.00 47.84 246 SER A N 1
ATOM 1744 C CA . SER A 1 246 ? 12.675 -3.809 -27.442 1.00 47.84 246 SER A CA 1
ATOM 1745 C C . SER A 1 246 ? 11.838 -3.006 -28.417 1.00 47.84 246 SER A C 1
ATOM 1747 O O . SER A 1 246 ? 11.835 -1.774 -28.380 1.00 47.84 246 SER A O 1
ATOM 1749 N N . TYR A 1 247 ? 11.132 -3.701 -29.294 1.00 56.41 247 TYR A N 1
ATOM 1750 C CA . TYR A 1 247 ? 10.157 -3.094 -30.176 1.00 56.41 247 TYR A CA 1
ATOM 1751 C C . TYR A 1 247 ? 8.836 -3.853 -30.146 1.00 56.41 247 TYR A C 1
ATOM 1753 O O . TYR A 1 247 ? 8.784 -5.053 -29.867 1.00 56.41 247 TYR A O 1
ATOM 1761 N N . VAL A 1 248 ? 7.766 -3.136 -30.471 1.00 50.59 248 VAL A N 1
ATOM 1762 C CA . VAL A 1 248 ? 6.419 -3.677 -30.645 1.00 50.59 248 VAL A CA 1
ATOM 1763 C C . VAL A 1 248 ? 5.820 -3.089 -31.917 1.00 50.59 248 VAL A C 1
ATOM 1765 O O . VAL A 1 248 ? 5.897 -1.881 -32.138 1.00 50.59 248 VAL A O 1
ATOM 1768 N N . THR A 1 249 ? 5.207 -3.932 -32.740 1.00 56.12 249 THR A N 1
ATOM 1769 C CA . THR A 1 249 ? 4.464 -3.539 -33.938 1.00 56.12 249 THR A CA 1
ATOM 1770 C C . THR A 1 249 ? 2.985 -3.878 -33.762 1.00 56.12 249 THR A C 1
ATOM 1772 O O . THR A 1 249 ? 2.617 -4.908 -33.191 1.00 56.12 249 THR A O 1
ATOM 1775 N N . SER A 1 250 ? 2.115 -2.960 -34.179 1.00 55.44 250 SER A N 1
ATOM 1776 C CA . SER A 1 250 ? 0.668 -3.039 -33.963 1.00 55.44 250 SER A CA 1
ATOM 1777 C C . SER A 1 250 ? -0.080 -2.692 -35.243 1.00 55.44 250 SER A C 1
ATOM 1779 O O . SER A 1 250 ? 0.288 -1.748 -35.935 1.00 55.44 250 SER A O 1
ATOM 1781 N N . ASN A 1 251 ? -1.165 -3.407 -35.540 1.00 56.97 251 ASN A N 1
ATOM 1782 C CA . ASN A 1 251 ? -2.051 -3.150 -36.682 1.00 56.97 251 ASN A CA 1
ATOM 1783 C C . ASN A 1 251 ? -3.125 -2.082 -36.405 1.00 56.97 251 ASN A C 1
ATOM 1785 O O . ASN A 1 251 ? -4.201 -2.090 -37.000 1.00 56.97 251 ASN A O 1
ATOM 1789 N N . VAL A 1 252 ? -2.837 -1.176 -35.468 1.00 50.09 252 VAL A N 1
ATOM 1790 C CA . VAL A 1 252 ? -3.699 -0.052 -35.096 1.00 50.09 252 VAL A CA 1
ATOM 1791 C C . VAL A 1 252 ? -2.863 1.226 -35.034 1.00 50.09 252 VAL A C 1
ATOM 1793 O O . VAL A 1 252 ? -1.858 1.270 -34.320 1.00 50.09 252 VAL A O 1
ATOM 1796 N N . ALA A 1 253 ? -3.276 2.274 -35.745 1.00 51.91 253 ALA A N 1
ATOM 1797 C CA . ALA A 1 253 ? -2.684 3.605 -35.668 1.00 51.91 253 ALA A CA 1
ATOM 1798 C C . ALA A 1 253 ? -2.837 4.161 -34.239 1.00 51.91 253 ALA A C 1
ATOM 1800 O O . ALA A 1 253 ? -3.955 4.234 -33.722 1.00 51.91 253 ALA A O 1
ATOM 1801 N N . ALA A 1 254 ? -1.716 4.507 -33.591 1.00 46.44 254 ALA A N 1
ATOM 1802 C CA . ALA A 1 254 ? -1.621 5.174 -32.289 1.00 46.44 254 ALA A CA 1
ATOM 1803 C C . ALA A 1 254 ? -2.710 4.819 -31.247 1.00 46.44 254 ALA A C 1
ATOM 1805 O O . ALA A 1 254 ? -3.374 5.710 -30.720 1.00 46.44 254 ALA A O 1
ATOM 1806 N N . SER A 1 255 ? -2.945 3.535 -30.946 1.00 38.19 255 SER A N 1
ATOM 1807 C CA . SER A 1 255 ? -3.700 3.126 -29.735 1.00 38.19 255 SER A CA 1
ATOM 1808 C C . SER A 1 255 ? -3.513 1.652 -29.338 1.00 38.19 255 SER A C 1
ATOM 1810 O O . SER A 1 255 ? -4.430 1.015 -28.824 1.00 38.19 255 SER A O 1
ATOM 1812 N N . GLY A 1 256 ? -2.319 1.091 -29.553 1.00 49.50 256 GLY A N 1
ATOM 1813 C CA . GLY A 1 256 ? -2.023 -0.319 -29.273 1.00 49.50 256 GLY A CA 1
ATOM 1814 C C . GLY A 1 256 ? -1.033 -0.554 -28.134 1.00 49.50 256 GLY A C 1
ATOM 1815 O O . GLY A 1 256 ? -0.140 -1.379 -28.283 1.00 49.50 256 GLY A O 1
ATOM 1816 N N . VAL A 1 257 ? -1.136 0.164 -27.014 1.00 54.34 257 VAL A N 1
ATOM 1817 C CA . VAL A 1 257 ? -0.336 -0.163 -25.822 1.00 54.34 257 VAL A CA 1
ATOM 1818 C C . VAL A 1 257 ? -0.651 -1.605 -25.380 1.00 54.34 257 VAL A C 1
ATOM 1820 O O . VAL A 1 257 ? -1.836 -1.921 -25.230 1.00 54.34 257 VAL A O 1
ATOM 1823 N N . PRO A 1 258 ? 0.355 -2.464 -25.094 1.00 64.12 258 PRO A N 1
ATOM 1824 C CA . PRO A 1 258 ? 0.129 -3.808 -24.565 1.00 64.12 258 PRO A CA 1
ATOM 1825 C C . PRO A 1 258 ? -0.862 -3.820 -23.394 1.00 64.12 258 PRO A C 1
ATOM 1827 O O . PRO A 1 258 ? -0.733 -3.072 -22.424 1.00 64.12 258 PRO A O 1
ATOM 1830 N N . PHE A 1 259 ? -1.898 -4.649 -23.503 1.00 61.53 259 PHE A N 1
ATOM 1831 C CA . PHE A 1 259 ? -3.010 -4.683 -22.558 1.00 61.53 259 PHE A CA 1
ATOM 1832 C C . PHE A 1 259 ? -3.550 -6.118 -22.399 1.00 61.53 259 PHE A C 1
ATOM 1834 O O . PHE A 1 259 ? -3.569 -6.876 -23.373 1.00 61.53 259 PHE A O 1
ATOM 1841 N N . PRO A 1 260 ? -4.026 -6.520 -21.207 1.00 72.44 260 PRO A N 1
ATOM 1842 C CA . PRO A 1 260 ? -3.933 -5.792 -19.941 1.00 72.44 260 PRO A CA 1
ATOM 1843 C C . PRO A 1 260 ? -2.498 -5.797 -19.390 1.00 72.44 260 PRO A C 1
ATOM 1845 O O . PRO A 1 260 ? -1.794 -6.795 -19.595 1.00 72.44 260 PRO A O 1
ATOM 1848 N N . PRO A 1 261 ? -2.074 -4.743 -18.669 1.00 86.69 261 PRO A N 1
ATOM 1849 C CA . PRO A 1 261 ? -0.901 -4.845 -17.813 1.00 86.69 261 PRO A CA 1
ATOM 1850 C C . PRO A 1 261 ? -1.149 -5.871 -16.703 1.00 86.69 261 PRO A C 1
ATOM 1852 O O . PRO A 1 261 ? -2.301 -6.127 -16.322 1.00 86.69 261 PRO A O 1
ATOM 1855 N N . ARG A 1 262 ? -0.069 -6.492 -16.228 1.00 92.31 262 ARG A N 1
ATOM 1856 C CA . ARG A 1 262 ? -0.112 -7.620 -15.296 1.00 92.31 262 ARG A CA 1
ATOM 1857 C C . ARG A 1 262 ? 0.991 -7.527 -14.257 1.00 92.31 262 ARG A C 1
ATOM 1859 O O . ARG A 1 262 ? 2.134 -7.274 -14.627 1.00 92.31 262 ARG A O 1
ATOM 1866 N N . TRP A 1 263 ? 0.673 -7.854 -13.010 1.00 97.12 263 TRP A N 1
ATOM 1867 C CA . TRP A 1 263 ? 1.623 -7.876 -11.896 1.00 97.12 263 TRP A CA 1
ATOM 1868 C C . TRP A 1 263 ? 1.546 -9.215 -11.176 1.00 97.12 263 TRP A C 1
ATOM 1870 O O . TRP A 1 263 ? 0.448 -9.681 -10.862 1.00 97.12 263 TRP A O 1
ATOM 1880 N N . LYS A 1 264 ? 2.700 -9.841 -10.919 1.00 97.56 264 LYS A N 1
ATOM 1881 C CA . LYS A 1 264 ? 2.779 -11.077 -10.131 1.00 97.56 264 LYS A CA 1
ATOM 1882 C C . LYS A 1 264 ? 3.198 -10.777 -8.692 1.00 97.56 264 LYS A C 1
ATOM 1884 O O . LYS A 1 264 ? 4.308 -10.302 -8.470 1.00 97.56 264 LYS A O 1
ATOM 1889 N N . TYR A 1 265 ? 2.331 -11.071 -7.723 1.00 97.88 265 TYR A N 1
ATOM 1890 C CA . TYR A 1 265 ? 2.526 -10.712 -6.311 1.00 97.88 265 TYR A CA 1
ATOM 1891 C C . TYR A 1 265 ? 1.809 -11.684 -5.357 1.00 97.88 265 TYR A C 1
ATOM 1893 O O . TYR A 1 265 ? 0.940 -12.460 -5.771 1.00 97.88 265 TYR A O 1
ATOM 1901 N N . PHE A 1 266 ? 2.196 -11.678 -4.079 1.00 97.50 266 PHE A N 1
ATOM 1902 C CA . PHE A 1 266 ? 1.539 -12.481 -3.043 1.00 97.50 266 PHE A CA 1
ATOM 1903 C C . PHE A 1 266 ? 0.304 -11.748 -2.510 1.00 97.50 266 PHE A C 1
ATOM 1905 O O . PHE A 1 266 ? 0.363 -10.554 -2.239 1.00 97.50 266 PHE A O 1
ATOM 1912 N N . LEU A 1 267 ? -0.807 -12.471 -2.331 1.00 96.94 267 LEU A N 1
ATOM 1913 C CA . LEU A 1 267 ? -2.034 -11.911 -1.745 1.00 96.94 267 LEU A CA 1
ATOM 1914 C C . LEU A 1 267 ? -1.915 -11.658 -0.236 1.00 96.94 267 LEU A C 1
ATOM 1916 O O . LEU A 1 267 ? -2.507 -10.710 0.273 1.00 96.94 267 LEU A O 1
ATOM 1920 N N . ALA A 1 268 ? -1.176 -12.527 0.456 1.00 96.38 268 ALA A N 1
ATOM 1921 C CA . ALA A 1 268 ? -0.882 -12.428 1.881 1.00 96.38 268 ALA A CA 1
ATOM 1922 C C . ALA A 1 268 ? 0.631 -12.499 2.103 1.00 96.38 268 ALA A C 1
ATOM 1924 O O . ALA A 1 268 ? 1.259 -11.503 2.432 1.00 96.38 268 ALA A O 1
ATOM 1925 N N . ASN A 1 269 ? 1.225 -13.667 1.868 1.00 95.81 269 ASN A N 1
ATOM 1926 C CA . ASN A 1 269 ? 2.648 -13.907 2.073 1.00 95.81 269 ASN A CA 1
ATOM 1927 C C . ASN A 1 269 ? 3.093 -15.192 1.353 1.00 95.81 269 ASN A C 1
ATOM 1929 O O . ASN A 1 269 ? 2.243 -15.996 0.947 1.00 95.81 269 ASN A O 1
ATOM 1933 N N . PRO A 1 270 ? 4.409 -15.429 1.216 1.00 95.62 270 PRO A N 1
ATOM 1934 C CA . PRO A 1 270 ? 4.930 -16.724 0.799 1.00 95.62 270 PRO A CA 1
ATOM 1935 C C . PRO A 1 270 ? 4.643 -17.824 1.839 1.00 95.62 270 PRO A C 1
ATOM 1937 O O . PRO A 1 270 ? 4.272 -17.522 2.979 1.00 95.62 270 PRO A O 1
ATOM 1940 N N . PRO A 1 271 ? 4.816 -19.113 1.486 1.00 91.81 271 PRO A N 1
ATOM 1941 C CA . PRO A 1 271 ? 4.524 -20.226 2.388 1.00 91.81 271 PRO A CA 1
ATOM 1942 C C . PRO A 1 271 ? 5.246 -20.130 3.745 1.00 91.81 271 PRO A C 1
ATOM 1944 O O . PRO A 1 271 ? 6.476 -20.103 3.817 1.00 91.81 271 PRO A O 1
ATOM 1947 N N . LEU A 1 272 ? 4.479 -20.160 4.843 1.00 91.25 272 LEU A N 1
ATOM 1948 C CA . LEU A 1 272 ? 5.009 -20.048 6.215 1.00 91.25 272 LEU A CA 1
ATOM 1949 C C . LEU A 1 272 ? 5.931 -21.211 6.610 1.00 91.25 272 LEU A C 1
ATOM 1951 O O . LEU A 1 272 ? 6.830 -21.061 7.432 1.00 91.25 272 LEU A O 1
ATOM 1955 N N . ASN A 1 273 ? 5.766 -22.371 5.972 1.00 84.25 273 ASN A N 1
ATOM 1956 C CA . ASN A 1 273 ? 6.623 -23.537 6.184 1.00 84.25 273 ASN A CA 1
ATOM 1957 C C . ASN A 1 273 ? 8.022 -23.407 5.544 1.00 84.25 273 ASN A C 1
ATOM 1959 O O . ASN A 1 273 ? 8.812 -24.348 5.645 1.00 84.25 273 ASN A O 1
ATOM 1963 N N . GLY A 1 274 ? 8.315 -22.287 4.874 1.00 79.75 274 GLY A N 1
ATOM 1964 C CA . GLY A 1 274 ? 9.583 -22.041 4.191 1.00 79.75 274 GLY A CA 1
ATOM 1965 C C . GLY A 1 274 ? 9.786 -22.887 2.938 1.00 79.75 274 GLY A C 1
ATOM 1966 O O . GLY A 1 274 ? 10.924 -23.184 2.594 1.00 79.75 274 GLY A O 1
ATOM 1967 N N . ALA A 1 275 ? 8.702 -23.336 2.301 1.00 82.69 275 ALA A N 1
ATOM 1968 C CA . ALA A 1 275 ? 8.779 -23.969 0.994 1.00 82.69 275 ALA A CA 1
ATOM 1969 C C . ALA A 1 275 ? 8.942 -22.915 -0.110 1.00 82.69 275 ALA A C 1
ATOM 1971 O O . ALA A 1 275 ? 8.129 -21.997 -0.200 1.00 82.69 275 ALA A O 1
ATOM 1972 N N . ASP A 1 276 ? 9.879 -23.147 -1.031 1.00 78.38 276 ASP A N 1
ATOM 1973 C CA . ASP A 1 276 ? 10.145 -22.301 -2.213 1.00 78.38 276 ASP A CA 1
ATOM 1974 C C . ASP A 1 276 ? 9.068 -22.449 -3.309 1.00 78.38 276 ASP A C 1
ATOM 1976 O O . ASP A 1 276 ? 9.324 -22.380 -4.510 1.00 78.38 276 ASP A O 1
ATOM 1980 N N . THR A 1 277 ? 7.830 -22.747 -2.913 1.00 87.44 277 THR A N 1
ATOM 1981 C CA . THR A 1 277 ? 6.709 -22.815 -3.847 1.00 87.44 277 THR A CA 1
ATOM 1982 C C . THR A 1 277 ? 6.204 -21.403 -4.094 1.00 87.44 277 THR A C 1
ATOM 1984 O O . THR A 1 277 ? 5.647 -20.780 -3.196 1.00 87.44 277 THR A O 1
ATOM 1987 N N . ASP A 1 278 ? 6.367 -20.916 -5.321 1.00 92.12 278 ASP A N 1
ATOM 1988 C CA . ASP A 1 278 ? 5.829 -19.625 -5.746 1.00 92.12 278 ASP A CA 1
ATOM 1989 C C . ASP A 1 278 ? 4.289 -19.671 -5.781 1.00 92.12 278 ASP A C 1
ATOM 1991 O O . ASP A 1 278 ? 3.685 -20.201 -6.717 1.00 92.12 278 ASP A O 1
ATOM 1995 N N . THR A 1 279 ? 3.654 -19.141 -4.732 1.00 94.81 279 THR A N 1
ATOM 1996 C CA . THR A 1 279 ? 2.191 -19.041 -4.582 1.00 94.81 279 THR A CA 1
ATOM 1997 C C . THR A 1 279 ? 1.629 -17.691 -5.032 1.00 94.81 279 THR A C 1
ATOM 1999 O O . THR A 1 279 ? 0.452 -17.407 -4.795 1.00 94.81 279 THR A O 1
ATOM 2002 N N . ARG A 1 280 ? 2.440 -16.845 -5.683 1.00 96.50 280 ARG A N 1
ATOM 2003 C CA . ARG A 1 280 ? 1.978 -15.553 -6.201 1.00 96.50 280 ARG A CA 1
ATOM 2004 C C . ARG A 1 280 ? 0.940 -15.743 -7.297 1.00 96.50 280 ARG A C 1
ATOM 2006 O O . ARG A 1 280 ? 1.057 -16.633 -8.141 1.00 96.50 280 ARG A O 1
ATOM 2013 N N . ILE A 1 281 ? -0.019 -14.829 -7.327 1.00 97.31 281 ILE A N 1
ATOM 2014 C CA . ILE A 1 281 ? -1.019 -14.736 -8.390 1.00 97.31 281 ILE A CA 1
ATOM 2015 C C . ILE A 1 281 ? -0.603 -13.698 -9.429 1.00 97.31 281 ILE A C 1
ATOM 2017 O O . ILE A 1 281 ? 0.240 -12.847 -9.152 1.00 97.31 281 ILE A O 1
ATOM 2021 N N . VAL A 1 282 ? -1.241 -13.718 -10.597 1.00 97.50 282 VAL A N 1
ATOM 2022 C CA . VAL A 1 282 ? -1.140 -12.656 -11.601 1.00 97.50 282 VAL A CA 1
ATOM 2023 C C . VAL A 1 282 ? -2.408 -11.799 -11.589 1.00 97.50 282 VAL A C 1
ATOM 2025 O O . VAL A 1 282 ? -3.461 -12.219 -12.076 1.00 97.50 282 VAL A O 1
ATOM 2028 N N . GLY A 1 283 ? -2.309 -10.582 -11.056 1.00 95.00 283 GLY A N 1
ATOM 2029 C CA . GLY A 1 283 ? -3.356 -9.563 -11.163 1.00 95.00 283 GLY A CA 1
ATOM 2030 C C . GLY A 1 283 ? -3.277 -8.837 -12.504 1.00 95.00 283 GLY A C 1
ATOM 2031 O O . GLY A 1 283 ? -2.183 -8.577 -13.005 1.00 95.00 283 GLY A O 1
ATOM 2032 N N . CYS A 1 284 ? -4.424 -8.520 -13.100 1.00 89.88 284 CYS A N 1
ATOM 2033 C CA . CYS A 1 284 ? -4.519 -7.847 -14.391 1.00 89.88 284 CYS A CA 1
ATOM 2034 C C . CYS A 1 284 ? -5.505 -6.685 -14.350 1.00 89.88 284 CYS A C 1
ATOM 2036 O O . CYS A 1 284 ? -6.601 -6.818 -13.812 1.00 89.88 284 CYS A O 1
ATOM 2038 N N . PHE A 1 285 ? -5.165 -5.577 -15.005 1.00 84.31 285 PHE A N 1
ATOM 2039 C CA . PHE A 1 285 ? -6.090 -4.456 -15.170 1.00 84.31 285 PHE A CA 1
ATOM 2040 C C . PHE A 1 285 ? -6.826 -4.571 -16.507 1.00 84.31 285 PHE A C 1
ATOM 2042 O O . PHE A 1 285 ? -6.238 -4.302 -17.553 1.00 84.31 285 PHE A O 1
ATOM 2049 N N . THR A 1 286 ? -8.102 -4.962 -16.507 1.00 71.75 286 THR A N 1
ATOM 2050 C CA . THR A 1 286 ? -8.893 -5.141 -17.743 1.00 71.75 286 THR A CA 1
ATOM 2051 C C . THR A 1 286 ? -9.945 -4.053 -17.977 1.00 71.75 286 THR A C 1
ATOM 2053 O O . THR A 1 286 ? -10.538 -3.997 -19.063 1.00 71.75 286 THR A O 1
ATOM 2056 N N . GLY A 1 287 ? -10.113 -3.149 -17.008 1.00 60.19 287 GLY A N 1
ATOM 2057 C CA . GLY A 1 287 ? -10.886 -1.911 -17.107 1.00 60.19 287 GLY A CA 1
ATOM 2058 C C . GLY A 1 287 ? -11.301 -1.380 -15.732 1.00 60.19 287 GLY A C 1
ATOM 2059 O O . GLY A 1 287 ? -11.514 -2.158 -14.811 1.00 60.19 287 GLY A O 1
ATOM 2060 N N . ALA A 1 288 ? -11.480 -0.062 -15.592 1.00 54.19 288 ALA A N 1
ATOM 2061 C CA . ALA A 1 288 ? -11.896 0.566 -14.326 1.00 54.19 288 ALA A CA 1
ATOM 2062 C C . ALA A 1 288 ? -13.307 0.138 -13.845 1.00 54.19 288 ALA A C 1
ATOM 2064 O O . ALA A 1 288 ? -13.693 0.380 -12.704 1.00 54.19 288 ALA A O 1
ATOM 2065 N N . ASP A 1 289 ? -14.090 -0.524 -14.702 1.00 50.59 289 ASP A N 1
ATOM 2066 C CA . ASP A 1 289 ? -15.403 -1.102 -14.397 1.00 50.59 289 ASP A CA 1
ATOM 2067 C C . ASP A 1 289 ? -15.368 -2.631 -14.188 1.00 50.59 289 ASP A C 1
ATOM 2069 O O . ASP A 1 289 ? -16.421 -3.270 -14.093 1.00 50.59 289 ASP A O 1
ATOM 2073 N N . GLY A 1 290 ? -14.172 -3.231 -14.125 1.00 48.44 290 GLY A N 1
ATOM 2074 C CA . GLY A 1 290 ? -13.962 -4.680 -14.189 1.00 48.44 290 GLY A CA 1
ATOM 2075 C C . GLY A 1 290 ? -14.764 -5.483 -13.159 1.00 48.44 290 GLY A C 1
ATOM 2076 O O . GLY A 1 290 ? -15.289 -6.552 -13.482 1.00 48.44 290 GLY A O 1
ATOM 2077 N N . GLN A 1 291 ? -14.945 -4.934 -11.953 1.00 47.97 291 GLN A N 1
ATOM 2078 C CA . GLN A 1 291 ? -15.673 -5.577 -10.850 1.00 47.97 291 GLN A CA 1
ATOM 2079 C C . GLN A 1 291 ? -17.156 -5.180 -10.717 1.00 47.97 291 GLN A C 1
ATOM 2081 O O . GLN A 1 291 ? -17.927 -5.896 -10.075 1.00 47.97 291 GLN A O 1
ATOM 2086 N N . THR A 1 292 ? -17.596 -4.072 -11.324 1.00 47.84 292 THR A N 1
ATOM 2087 C CA . THR A 1 292 ? -18.984 -3.579 -11.192 1.00 47.84 292 THR A CA 1
ATOM 2088 C C . THR A 1 292 ? -19.928 -4.145 -12.255 1.00 47.84 292 THR A C 1
ATOM 2090 O O . THR A 1 292 ? -21.152 -4.041 -12.125 1.00 47.84 292 THR A O 1
ATOM 2093 N N . ARG A 1 293 ? -19.396 -4.801 -13.296 1.00 48.81 293 ARG A N 1
ATOM 2094 C CA . ARG A 1 293 ? -20.205 -5.505 -14.301 1.00 48.81 293 ARG A CA 1
ATOM 2095 C C . ARG A 1 293 ? -20.842 -6.768 -13.723 1.00 48.81 293 ARG A C 1
ATOM 2097 O O . ARG A 1 293 ? -20.182 -7.600 -13.108 1.00 48.81 293 ARG A O 1
ATOM 2104 N N . VAL A 1 294 ? -22.136 -6.946 -13.992 1.00 47.28 294 VAL A N 1
ATOM 2105 C CA . VAL A 1 294 ? -22.879 -8.173 -13.673 1.00 47.28 294 VAL A CA 1
ATOM 2106 C C . VAL A 1 294 ? -23.425 -8.779 -14.975 1.00 47.28 294 VAL A C 1
ATOM 2108 O O . VAL A 1 294 ? -24.318 -8.182 -15.581 1.00 47.28 294 VAL A O 1
ATOM 2111 N N . PRO A 1 295 ? -22.932 -9.957 -15.415 1.00 50.84 295 PRO A N 1
ATOM 2112 C CA . PRO A 1 295 ? -21.865 -10.753 -14.796 1.00 50.84 295 PRO A CA 1
ATOM 2113 C C . PRO A 1 295 ? -20.469 -10.110 -14.959 1.00 50.84 295 PRO A C 1
ATOM 2115 O O . PRO A 1 295 ? -20.272 -9.349 -15.912 1.00 50.84 295 PRO A O 1
ATOM 2118 N N . PRO A 1 296 ? -19.501 -10.434 -14.076 1.00 56.41 296 PRO A N 1
ATOM 2119 C CA . PRO A 1 296 ? -18.115 -9.999 -14.225 1.00 56.41 296 PRO A CA 1
ATOM 2120 C C . PRO A 1 296 ? -17.545 -10.434 -15.574 1.00 56.41 296 PRO A C 1
ATOM 2122 O O . PRO A 1 296 ? -17.912 -11.487 -16.111 1.00 56.41 296 PRO A O 1
ATOM 2125 N N . ARG A 1 297 ? -16.635 -9.633 -16.131 1.00 59.31 297 ARG A N 1
ATOM 2126 C CA . ARG A 1 297 ? -15.950 -9.998 -17.373 1.00 59.31 297 ARG A CA 1
ATOM 2127 C C . ARG A 1 297 ? -15.077 -11.238 -17.123 1.00 59.31 297 ARG A C 1
ATOM 2129 O O . ARG A 1 297 ? -14.402 -11.290 -16.098 1.00 59.31 297 ARG A O 1
ATOM 2136 N N . PRO A 1 298 ? -15.054 -12.231 -18.032 1.00 68.44 298 PRO A N 1
ATOM 2137 C CA . PRO A 1 298 ? -14.073 -13.304 -17.947 1.00 68.44 298 PRO A CA 1
ATOM 2138 C C . PRO A 1 298 ? -12.657 -12.724 -17.967 1.00 68.44 298 PRO A C 1
ATOM 2140 O O . PRO A 1 298 ? -12.344 -11.904 -18.834 1.00 68.44 298 PRO A O 1
ATOM 2143 N N . LEU A 1 299 ? -11.820 -13.162 -17.028 1.00 77.81 299 LEU A N 1
ATOM 2144 C CA . LEU A 1 299 ? -10.423 -12.751 -16.977 1.00 77.81 299 LEU A CA 1
ATOM 2145 C C . LEU A 1 299 ? -9.664 -13.269 -18.212 1.00 77.81 299 LEU A C 1
ATOM 2147 O O . LEU A 1 299 ? -9.902 -14.401 -18.650 1.00 77.81 299 LEU A O 1
ATOM 2151 N N . PRO A 1 300 ? -8.753 -12.468 -18.792 1.00 75.81 300 PRO A N 1
ATOM 2152 C CA . PRO A 1 300 ? -7.875 -12.921 -19.862 1.00 75.81 300 PRO A CA 1
ATOM 2153 C C . PRO A 1 300 ? -7.011 -14.111 -19.434 1.00 75.81 300 PRO A C 1
ATOM 2155 O O . PRO A 1 300 ? -6.732 -14.318 -18.257 1.00 75.81 300 PRO A O 1
ATOM 2158 N N . ALA A 1 301 ? -6.540 -14.892 -20.406 1.00 80.56 301 ALA A N 1
ATOM 2159 C CA . ALA A 1 301 ? -5.664 -16.023 -20.119 1.00 80.56 301 ALA A CA 1
ATOM 2160 C C . ALA A 1 301 ? -4.373 -15.572 -19.405 1.00 80.56 301 ALA A C 1
ATOM 2162 O O . ALA A 1 301 ? -3.695 -14.634 -19.847 1.00 80.56 301 ALA A O 1
ATOM 2163 N N . GLY A 1 302 ? -4.027 -16.273 -18.320 1.00 84.25 302 GLY A N 1
ATOM 2164 C CA . GLY A 1 302 ? -2.888 -15.943 -17.459 1.00 84.25 302 GLY A CA 1
ATOM 2165 C C . GLY A 1 302 ? -3.138 -14.757 -16.524 1.00 84.25 302 GLY A C 1
ATOM 2166 O O . GLY A 1 302 ? -2.176 -14.095 -16.152 1.00 84.25 302 GLY A O 1
ATOM 2167 N N . CYS A 1 303 ? -4.403 -14.459 -16.226 1.00 88.88 303 CYS A N 1
ATOM 2168 C CA . CYS A 1 303 ? -4.830 -13.523 -15.194 1.00 88.88 303 CYS A CA 1
ATOM 2169 C C . CYS A 1 303 ? -5.660 -14.282 -14.160 1.00 88.88 303 CYS A C 1
ATOM 2171 O O . CYS A 1 303 ? -6.661 -14.911 -14.509 1.00 88.88 303 CYS A O 1
ATOM 2173 N N . ASP A 1 304 ? -5.259 -14.186 -12.901 1.00 93.81 304 ASP A N 1
ATOM 2174 C CA . ASP A 1 304 ? -5.930 -14.820 -11.767 1.00 93.81 304 ASP A CA 1
ATOM 2175 C C . ASP A 1 304 ? -6.901 -13.852 -11.075 1.00 93.81 304 ASP A C 1
ATOM 2177 O O . ASP A 1 304 ? -7.868 -14.282 -10.441 1.00 93.81 304 ASP A O 1
ATOM 2181 N N . ARG A 1 305 ? -6.671 -12.535 -11.213 1.00 90.31 305 ARG A N 1
ATOM 2182 C CA . ARG A 1 305 ? -7.454 -11.489 -10.543 1.00 90.31 305 ARG A CA 1
ATOM 2183 C C . ARG A 1 305 ? -7.645 -10.236 -11.406 1.00 90.31 305 ARG A C 1
ATOM 2185 O O . ARG A 1 305 ? -6.769 -9.874 -12.187 1.00 90.31 305 ARG A O 1
ATOM 2192 N N . GLU A 1 306 ? -8.805 -9.592 -11.255 1.00 87.00 306 GLU A N 1
ATOM 2193 C CA . GLU A 1 306 ? -9.084 -8.259 -11.808 1.00 87.00 306 GLU A CA 1
ATOM 2194 C C . GLU A 1 306 ? -8.618 -7.187 -10.824 1.00 87.00 306 GLU A C 1
ATOM 2196 O O . GLU A 1 306 ? -9.098 -7.140 -9.689 1.00 87.00 306 GLU A O 1
ATOM 2201 N N . GLU A 1 307 ? -7.749 -6.299 -11.290 1.00 89.12 307 GLU A N 1
ATOM 2202 C CA . GLU A 1 307 ? -7.268 -5.153 -10.519 1.00 89.12 307 GLU A CA 1
ATOM 2203 C C . GLU A 1 307 ? -8.031 -3.868 -10.828 1.00 89.12 307 GLU A C 1
ATOM 2205 O O . GLU A 1 307 ? -8.147 -3.003 -9.964 1.00 89.12 307 GLU A O 1
ATOM 2210 N N . GLY A 1 308 ? -8.629 -3.752 -12.016 1.00 76.50 308 GLY A N 1
ATOM 2211 C CA . GLY A 1 308 ? -9.387 -2.571 -12.398 1.00 76.50 308 GLY A CA 1
ATOM 2212 C C . GLY A 1 308 ? -10.662 -2.387 -11.574 1.00 76.50 308 GLY A C 1
ATOM 2213 O O . GLY A 1 308 ? -11.514 -3.277 -11.472 1.00 76.50 308 GLY A O 1
ATOM 2214 N N . ASN A 1 309 ? -10.794 -1.207 -10.969 1.00 72.62 309 ASN A N 1
ATOM 2215 C CA . ASN A 1 309 ? -11.925 -0.836 -10.126 1.00 72.62 309 ASN A CA 1
ATOM 2216 C C . ASN A 1 309 ? -12.107 0.695 -10.091 1.00 72.62 309 ASN A C 1
ATOM 2218 O O . ASN A 1 309 ? -11.345 1.436 -10.704 1.00 72.62 309 ASN A O 1
ATOM 2222 N N . ALA A 1 310 ? -13.129 1.176 -9.380 1.00 70.50 310 ALA A N 1
ATOM 2223 C CA . ALA A 1 310 ? -13.472 2.599 -9.364 1.00 70.50 310 ALA A CA 1
ATOM 2224 C C . ALA A 1 310 ? -12.448 3.497 -8.638 1.00 70.50 310 ALA A C 1
ATOM 2226 O O . ALA A 1 310 ? -12.399 4.693 -8.927 1.00 70.50 310 ALA A O 1
ATOM 2227 N N . ALA A 1 311 ? -11.641 2.942 -7.728 1.00 70.12 311 ALA A N 1
ATOM 2228 C CA . ALA A 1 311 ? -10.546 3.657 -7.075 1.00 70.12 311 ALA A CA 1
ATOM 2229 C C . ALA A 1 311 ? -9.321 3.778 -8.001 1.00 70.12 311 ALA A C 1
ATOM 2231 O O . ALA A 1 311 ? -8.693 4.833 -8.069 1.00 70.12 311 ALA A O 1
ATOM 2232 N N . ALA A 1 312 ? -9.047 2.742 -8.801 1.00 71.38 312 ALA A N 1
ATOM 2233 C CA . ALA A 1 312 ? -8.010 2.737 -9.831 1.00 71.38 312 ALA A CA 1
ATOM 2234 C C . ALA A 1 312 ? -8.574 3.117 -11.213 1.00 71.38 312 ALA A C 1
ATOM 2236 O O . ALA A 1 312 ? -8.872 2.272 -12.060 1.00 71.38 312 ALA A O 1
ATOM 2237 N N . ARG A 1 313 ? -8.709 4.426 -11.462 1.00 67.56 313 ARG A N 1
ATOM 2238 C CA . ARG A 1 313 ? -9.274 4.974 -12.716 1.00 67.56 313 ARG A CA 1
ATOM 2239 C C . ARG A 1 313 ? -8.423 4.702 -13.955 1.00 67.56 313 ARG A C 1
ATOM 2241 O O . ARG A 1 313 ? -8.942 4.689 -15.071 1.00 67.56 313 ARG A O 1
ATOM 2248 N N . LEU A 1 314 ? -7.128 4.497 -13.752 1.00 68.31 314 LEU A N 1
ATOM 2249 C CA . LEU A 1 314 ? -6.152 4.146 -14.772 1.00 68.31 314 LEU A CA 1
ATOM 2250 C C . LEU A 1 314 ? -5.446 2.853 -14.355 1.00 68.31 314 LEU A C 1
ATOM 2252 O O . LEU A 1 314 ? -5.379 2.566 -13.156 1.00 68.31 314 LEU A O 1
ATOM 2256 N N . PRO A 1 315 ? -4.896 2.088 -15.315 1.00 81.94 315 PRO A N 1
ATOM 2257 C CA . PRO A 1 315 ? -3.983 1.015 -14.968 1.00 81.94 315 PRO A CA 1
ATOM 2258 C C . PRO A 1 315 ? -2.847 1.535 -14.089 1.00 81.94 315 PRO A C 1
ATOM 2260 O O . PRO A 1 315 ? -2.386 2.660 -14.278 1.00 81.94 315 PRO A O 1
ATOM 2263 N N . TRP A 1 316 ? -2.410 0.723 -13.128 1.00 92.75 316 TRP A N 1
ATOM 2264 C CA . TRP A 1 316 ? -1.484 1.182 -12.094 1.00 92.75 316 TRP A CA 1
ATOM 2265 C C . TRP A 1 316 ? -0.152 1.693 -12.645 1.00 92.75 316 TRP A C 1
ATOM 2267 O O . TRP A 1 316 ? 0.445 2.552 -12.021 1.00 92.75 316 TRP A O 1
ATOM 2277 N N . ASP A 1 317 ? 0.283 1.236 -13.819 1.00 89.94 317 ASP A N 1
ATOM 2278 C CA . ASP A 1 317 ? 1.509 1.648 -14.511 1.00 89.94 317 ASP A CA 1
ATOM 2279 C C . ASP A 1 317 ? 1.288 2.779 -15.535 1.00 89.94 317 ASP A C 1
ATOM 2281 O O . ASP A 1 317 ? 1.966 2.830 -16.558 1.00 89.94 317 ASP A O 1
ATOM 2285 N N . VAL A 1 318 ? 0.304 3.656 -15.326 1.00 77.88 318 VAL A N 1
ATOM 2286 C CA . VAL A 1 318 ? 0.017 4.802 -16.207 1.00 77.88 318 VAL A CA 1
ATOM 2287 C C . VAL A 1 318 ? 0.224 6.110 -15.454 1.00 77.88 318 VAL A C 1
ATOM 2289 O O . VAL A 1 318 ? -0.278 6.284 -14.342 1.00 77.88 318 VAL A O 1
ATOM 2292 N N . ASP A 1 319 ? 0.928 7.051 -16.086 1.00 73.12 319 ASP A N 1
ATOM 2293 C CA . ASP A 1 319 ? 1.019 8.427 -15.605 1.00 73.12 319 ASP A CA 1
ATOM 2294 C C . ASP A 1 319 ? -0.289 9.164 -15.939 1.00 73.12 319 ASP A C 1
ATOM 2296 O O . ASP A 1 319 ? -0.640 9.308 -17.117 1.00 73.12 319 ASP A O 1
ATOM 2300 N N . PRO A 1 320 ? -1.030 9.653 -14.932 1.00 59.88 320 PRO A N 1
ATOM 2301 C CA . PRO A 1 320 ? -2.295 10.346 -15.158 1.00 59.88 320 PRO A CA 1
ATOM 2302 C C . PRO A 1 320 ? -2.144 11.676 -15.908 1.00 59.88 320 PRO A C 1
ATOM 2304 O O . PRO A 1 320 ? -3.117 12.152 -16.490 1.00 59.88 320 PRO A O 1
ATOM 2307 N N . THR A 1 321 ? -0.953 12.282 -15.908 1.00 61.25 321 THR A N 1
ATOM 2308 C CA . THR A 1 321 ? -0.694 13.584 -16.539 1.00 61.25 321 THR A CA 1
ATOM 2309 C C . THR A 1 321 ? -0.626 13.457 -18.054 1.00 61.25 321 THR A C 1
ATOM 2311 O O . THR A 1 321 ? -1.187 14.272 -18.787 1.00 61.25 321 THR A O 1
ATOM 2314 N N . THR A 1 322 ? 0.074 12.428 -18.529 1.00 55.31 322 THR A N 1
ATOM 2315 C CA . THR A 1 322 ? 0.272 12.156 -19.958 1.00 55.31 322 THR A CA 1
ATOM 2316 C C . THR A 1 322 ? -0.750 11.166 -20.513 1.00 55.31 322 THR A C 1
ATOM 2318 O O . THR A 1 322 ? -0.977 11.124 -21.725 1.00 55.31 322 THR A O 1
ATOM 2321 N N . GLY A 1 323 ? -1.368 10.360 -19.645 1.00 53.12 323 GLY A N 1
ATOM 2322 C CA . GLY A 1 323 ? -2.218 9.234 -20.026 1.00 53.12 323 GLY A CA 1
ATOM 2323 C C . GLY A 1 323 ? -1.441 8.082 -20.668 1.00 53.12 323 GLY A C 1
ATOM 2324 O O . GLY A 1 323 ? -2.059 7.182 -21.237 1.00 53.12 323 GLY A O 1
ATOM 2325 N N . GLN A 1 324 ? -0.106 8.115 -20.608 1.00 63.19 324 GLN A N 1
ATOM 2326 C CA . GLN A 1 324 ? 0.764 7.101 -21.190 1.00 63.19 324 GLN A CA 1
ATOM 2327 C C . GLN A 1 324 ? 1.239 6.108 -20.122 1.00 63.19 324 GLN A C 1
ATOM 2329 O O . GLN A 1 324 ? 1.418 6.484 -18.959 1.00 63.19 324 GLN A O 1
ATOM 2334 N N . PRO A 1 325 ? 1.454 4.834 -20.488 1.00 70.31 325 PRO A N 1
ATOM 2335 C CA . PRO A 1 325 ? 2.109 3.884 -19.605 1.00 70.31 325 PRO A CA 1
ATOM 2336 C C . PRO A 1 325 ? 3.523 4.339 -19.276 1.00 70.31 325 PRO A C 1
ATOM 2338 O O . PRO A 1 325 ? 4.250 4.819 -20.142 1.00 70.31 325 PRO A O 1
ATOM 2341 N N . THR A 1 326 ? 3.924 4.117 -18.036 1.00 74.56 326 THR A N 1
ATOM 2342 C CA . THR A 1 326 ? 5.285 4.352 -17.556 1.00 74.56 326 THR A CA 1
ATOM 2343 C C . THR A 1 326 ? 6.209 3.175 -17.872 1.00 74.56 326 THR A C 1
ATOM 2345 O O . THR A 1 326 ? 7.424 3.308 -17.770 1.00 74.56 326 THR A O 1
ATOM 2348 N N . PHE A 1 327 ? 5.644 2.011 -18.232 1.00 77.06 327 PHE A N 1
ATOM 2349 C CA . PHE A 1 327 ? 6.362 0.751 -18.476 1.00 77.06 327 PHE A CA 1
ATOM 2350 C C . PHE A 1 327 ? 7.252 0.310 -17.305 1.00 77.06 327 PHE A C 1
ATOM 2352 O O . PHE A 1 327 ? 8.127 -0.536 -17.461 1.00 77.06 327 PHE A O 1
ATOM 2359 N N . THR A 1 328 ? 6.995 0.833 -16.107 1.00 84.50 328 THR A N 1
ATOM 2360 C CA . THR A 1 328 ? 7.714 0.522 -14.870 1.00 84.50 328 THR A CA 1
ATOM 2361 C C . THR A 1 328 ? 6.739 0.499 -13.687 1.00 84.50 328 THR A C 1
ATOM 2363 O O . THR A 1 328 ? 5.536 0.693 -13.862 1.00 84.50 328 THR A O 1
ATOM 2366 N N . THR A 1 329 ? 7.221 0.243 -12.476 1.00 89.88 329 THR A N 1
ATOM 2367 C CA . THR A 1 329 ? 6.434 0.241 -11.231 1.00 89.88 329 THR A CA 1
ATOM 2368 C C . THR A 1 329 ? 6.158 1.659 -10.727 1.00 89.88 329 THR A C 1
ATOM 2370 O O . THR A 1 329 ? 6.499 2.031 -9.605 1.00 89.88 329 THR A O 1
ATOM 2373 N N . SER A 1 330 ? 5.539 2.472 -11.583 1.00 87.31 330 SER A N 1
ATOM 2374 C CA . SER A 1 330 ? 5.158 3.856 -11.302 1.00 87.31 330 SER A CA 1
ATOM 2375 C C . SER A 1 330 ? 3.827 4.190 -11.963 1.00 87.31 330 SER A C 1
ATOM 2377 O O . SER A 1 330 ? 3.645 3.924 -13.148 1.00 87.31 330 SER A O 1
ATOM 2379 N N . GLY A 1 331 ? 2.931 4.855 -11.245 1.00 87.50 331 GLY A N 1
ATOM 2380 C CA . GLY A 1 331 ? 1.742 5.464 -11.836 1.00 87.50 331 GLY A CA 1
ATOM 2381 C C . GLY A 1 331 ? 1.005 6.335 -10.837 1.00 87.50 331 GLY A C 1
ATOM 2382 O O . GLY A 1 331 ? 1.647 7.062 -10.083 1.00 87.50 331 GLY A O 1
ATOM 2383 N N . ASN A 1 332 ? -0.330 6.311 -10.853 1.00 83.56 332 ASN A N 1
ATOM 2384 C CA . ASN A 1 332 ? -1.100 7.314 -10.120 1.00 83.56 332 ASN A CA 1
ATOM 2385 C C . ASN A 1 332 ? -0.984 7.197 -8.593 1.00 83.56 332 ASN A C 1
ATOM 2387 O O . ASN A 1 332 ? -0.655 8.182 -7.952 1.00 83.56 332 ASN A O 1
ATOM 2391 N N . ALA A 1 333 ? -1.274 6.037 -8.002 1.00 92.25 333 ALA A N 1
ATOM 2392 C CA . ALA A 1 333 ? -1.364 5.913 -6.540 1.00 92.25 333 ALA A CA 1
ATOM 2393 C C . ALA A 1 333 ? -0.029 5.564 -5.863 1.00 92.25 333 ALA A C 1
ATOM 2395 O O . ALA A 1 333 ? 0.153 5.810 -4.671 1.00 92.25 333 ALA A O 1
ATOM 2396 N N . ALA A 1 334 ? 0.907 4.971 -6.606 1.00 95.12 334 ALA A N 1
ATOM 2397 C CA . ALA A 1 334 ? 2.167 4.505 -6.053 1.00 95.12 334 ALA A CA 1
ATOM 2398 C C . ALA A 1 334 ? 3.313 4.584 -7.065 1.00 95.12 334 ALA A C 1
ATOM 2400 O O . ALA A 1 334 ? 3.111 4.551 -8.283 1.00 95.12 334 ALA A O 1
ATOM 2401 N N . ARG A 1 335 ? 4.531 4.614 -6.530 1.00 91.00 335 ARG A N 1
ATOM 2402 C CA . ARG A 1 335 ? 5.789 4.357 -7.228 1.00 91.00 335 ARG A CA 1
ATOM 2403 C C . ARG A 1 335 ? 6.671 3.516 -6.315 1.00 91.00 335 ARG A C 1
ATOM 2405 O O . ARG A 1 335 ? 6.974 3.953 -5.212 1.00 91.00 335 ARG A O 1
ATOM 2412 N N . SER A 1 336 ? 7.119 2.354 -6.774 1.00 92.50 336 SER A N 1
ATOM 2413 C CA . SER A 1 336 ? 8.012 1.492 -5.992 1.00 92.50 336 SER A CA 1
ATOM 2414 C C . SER A 1 336 ? 9.330 1.283 -6.714 1.00 92.50 336 SER A C 1
ATOM 2416 O O . SER A 1 336 ? 9.339 1.071 -7.927 1.00 92.50 336 SER A O 1
ATOM 2418 N N . VAL A 1 337 ? 10.428 1.345 -5.964 1.00 81.31 337 VAL A N 1
ATOM 2419 C CA . VAL A 1 337 ? 11.806 1.334 -6.470 1.00 81.31 337 VAL A CA 1
ATOM 2420 C C . VAL A 1 337 ? 12.744 0.618 -5.480 1.00 81.31 337 VAL A C 1
ATOM 2422 O O . VAL A 1 337 ? 12.399 0.424 -4.315 1.00 81.31 337 VAL A O 1
ATOM 2425 N N . GLU A 1 338 ? 13.949 0.249 -5.911 1.00 84.69 338 GLU A N 1
ATOM 2426 C CA . GLU A 1 338 ? 14.999 -0.330 -5.054 1.00 84.69 338 GLU A CA 1
ATOM 2427 C C . GLU A 1 338 ? 15.525 0.680 -4.017 1.00 84.69 338 GLU A C 1
ATOM 2429 O O . GLU A 1 338 ? 15.800 1.825 -4.366 1.00 84.69 338 GLU A O 1
ATOM 2434 N N . ALA A 1 339 ? 15.778 0.265 -2.769 1.00 79.31 339 ALA A N 1
ATOM 2435 C CA . ALA A 1 339 ? 16.315 1.135 -1.711 1.00 79.31 339 ALA A CA 1
ATOM 2436 C C . ALA A 1 339 ? 17.533 0.560 -0.939 1.00 79.31 339 ALA A C 1
ATOM 2438 O O . ALA A 1 339 ? 17.796 0.924 0.210 1.00 79.31 339 ALA A O 1
ATOM 2439 N N . TRP A 1 340 ? 18.352 -0.298 -1.553 1.00 80.06 340 TRP A N 1
ATOM 2440 C CA . TRP A 1 340 ? 19.402 -1.087 -0.877 1.00 80.06 340 TRP A CA 1
ATOM 2441 C C . TRP A 1 340 ? 20.405 -0.338 0.010 1.00 80.06 340 TRP A C 1
ATOM 2443 O O . TRP A 1 340 ? 20.940 -0.912 0.966 1.00 80.06 340 TRP A O 1
ATOM 2453 N N . PHE A 1 341 ? 20.714 0.918 -0.308 1.00 70.06 341 PHE A N 1
ATOM 2454 C CA . PHE A 1 341 ? 21.820 1.644 0.322 1.00 70.06 341 PHE A CA 1
ATOM 2455 C C . PHE A 1 341 ? 21.397 2.598 1.436 1.00 70.06 341 PHE A C 1
ATOM 2457 O O . PHE A 1 341 ? 22.271 3.112 2.140 1.00 70.06 341 PHE A O 1
ATOM 2464 N N . SER A 1 342 ? 20.096 2.806 1.645 1.00 64.75 342 SER A N 1
ATOM 2465 C CA . SER A 1 342 ? 19.609 3.652 2.730 1.00 64.75 342 SER A CA 1
ATOM 2466 C C . SER A 1 342 ? 18.351 3.076 3.374 1.00 64.75 342 SER A C 1
ATOM 2468 O O . SER A 1 342 ? 17.360 2.896 2.680 1.00 64.75 342 SER A O 1
ATOM 2470 N N . PRO A 1 343 ? 18.361 2.823 4.694 1.00 55.72 343 PRO A N 1
ATOM 2471 C CA . PRO A 1 343 ? 17.146 2.456 5.416 1.00 55.72 343 PRO A CA 1
ATOM 2472 C C . PRO A 1 343 ? 16.270 3.667 5.782 1.00 55.72 343 PRO A C 1
ATOM 2474 O O . PRO A 1 343 ? 15.092 3.511 6.063 1.00 55.72 343 PRO A O 1
ATOM 2477 N N . LEU A 1 344 ? 16.843 4.877 5.823 1.00 51.06 344 LEU A N 1
ATOM 2478 C CA . LEU A 1 344 ? 16.196 6.062 6.416 1.00 51.06 344 LEU A CA 1
ATOM 2479 C C . LEU A 1 344 ? 15.994 7.222 5.438 1.00 51.06 344 LEU A C 1
ATOM 2481 O O . LEU A 1 344 ? 15.353 8.211 5.786 1.00 51.06 344 LEU A O 1
ATOM 2485 N N . ALA A 1 345 ? 16.607 7.155 4.257 1.00 52.25 345 ALA A N 1
ATOM 2486 C CA . ALA A 1 345 ? 16.425 8.183 3.241 1.00 52.25 345 ALA A CA 1
ATOM 2487 C C . ALA A 1 345 ? 15.321 7.736 2.285 1.00 52.25 345 ALA A C 1
ATOM 2489 O O . ALA A 1 345 ? 15.310 6.556 1.931 1.00 52.25 345 ALA A O 1
ATOM 2490 N N . PRO A 1 346 ? 14.459 8.659 1.823 1.00 52.22 346 PRO A N 1
ATOM 2491 C CA . PRO A 1 346 ? 13.556 8.350 0.733 1.00 52.22 346 PRO A CA 1
ATOM 2492 C C . PRO A 1 346 ? 14.350 7.792 -0.443 1.00 52.22 346 PRO A C 1
ATOM 2494 O O . PRO A 1 346 ? 15.405 8.354 -0.767 1.00 52.22 346 PRO A O 1
ATOM 2497 N N . PRO A 1 347 ? 13.858 6.747 -1.115 1.00 56.25 347 PRO A N 1
ATOM 2498 C CA . PRO A 1 347 ? 14.402 6.420 -2.410 1.00 56.25 347 PRO A CA 1
ATOM 2499 C C . PRO A 1 347 ? 14.024 7.560 -3.373 1.00 56.25 347 PRO A C 1
ATOM 2501 O O . PRO A 1 347 ? 12.851 7.878 -3.578 1.00 56.25 347 PRO A O 1
ATOM 2504 N N . VAL A 1 348 ? 15.028 8.257 -3.902 1.00 45.06 348 VAL A N 1
ATOM 2505 C CA . VAL A 1 348 ? 14.867 9.491 -4.686 1.00 45.06 348 VAL A CA 1
ATOM 2506 C C . VAL A 1 348 ? 15.338 9.267 -6.114 1.00 45.06 348 VAL A C 1
ATOM 2508 O O . VAL A 1 348 ? 16.413 8.722 -6.315 1.00 45.06 348 VAL A O 1
ATOM 2511 N N . GLY A 1 349 ? 14.562 9.740 -7.097 1.00 52.00 349 GLY A N 1
ATOM 2512 C CA . GLY A 1 349 ? 14.994 9.876 -8.498 1.00 52.00 349 GLY A CA 1
ATOM 2513 C C . GLY A 1 349 ? 15.487 8.578 -9.142 1.00 52.00 349 GLY A C 1
ATOM 2514 O O . GLY A 1 349 ? 14.675 7.813 -9.657 1.00 52.00 349 GLY A O 1
ATOM 2515 N N . ASP A 1 350 ? 16.796 8.343 -9.061 1.00 50.38 350 ASP A N 1
ATOM 2516 C CA . ASP A 1 350 ? 17.605 7.427 -9.878 1.00 50.38 350 ASP A CA 1
ATOM 2517 C C . ASP A 1 350 ? 17.624 5.968 -9.382 1.00 50.38 350 ASP A C 1
ATOM 2519 O O . ASP A 1 350 ? 18.374 5.132 -9.891 1.00 50.38 350 ASP A O 1
ATOM 2523 N N . ASN A 1 351 ? 16.841 5.654 -8.350 1.00 64.69 351 ASN A N 1
ATOM 2524 C CA . ASN A 1 351 ? 16.730 4.301 -7.817 1.00 64.69 351 ASN A CA 1
ATOM 2525 C C . ASN A 1 351 ? 16.118 3.339 -8.850 1.00 64.69 351 ASN A C 1
ATOM 2527 O O . ASN A 1 351 ? 15.129 3.656 -9.516 1.00 64.69 351 ASN A O 1
ATOM 2531 N N . TYR A 1 352 ? 16.707 2.146 -8.957 1.00 75.19 352 TYR A N 1
ATOM 2532 C CA . TYR A 1 352 ? 16.326 1.146 -9.950 1.00 75.19 352 TYR A CA 1
ATOM 2533 C C . TYR A 1 352 ? 14.851 0.736 -9.824 1.00 75.19 352 TYR A C 1
ATOM 2535 O O . TYR A 1 352 ? 14.313 0.598 -8.726 1.00 75.19 352 TYR A O 1
ATOM 2543 N N . SER A 1 353 ? 14.196 0.538 -10.968 1.00 79.62 353 SER A N 1
ATOM 2544 C CA . SER A 1 353 ? 12.849 -0.024 -11.079 1.00 79.62 353 SER A CA 1
ATOM 2545 C C . SER A 1 353 ? 12.795 -0.963 -12.280 1.00 79.62 353 SER A C 1
ATOM 2547 O O . SER A 1 353 ? 13.376 -0.640 -13.323 1.00 79.62 353 SER A O 1
ATOM 2549 N N . PRO A 1 354 ? 12.096 -2.101 -12.179 1.00 75.19 354 PRO A N 1
ATOM 2550 C CA . PRO A 1 354 ? 12.015 -3.041 -13.278 1.00 75.19 354 PRO A CA 1
ATOM 2551 C C . PRO A 1 354 ? 11.185 -2.453 -14.427 1.00 75.19 354 PRO A C 1
ATOM 2553 O O . PRO A 1 354 ? 10.087 -1.933 -14.227 1.00 75.19 354 PRO A O 1
ATOM 2556 N N . VAL A 1 355 ? 11.711 -2.546 -15.648 1.00 73.00 355 VAL A N 1
ATOM 2557 C CA . VAL A 1 355 ? 11.033 -2.084 -16.867 1.00 73.00 355 VAL A CA 1
ATOM 2558 C C . VAL A 1 355 ? 10.373 -3.274 -17.558 1.00 73.00 355 VAL A C 1
ATOM 2560 O O . VAL A 1 355 ? 10.972 -4.340 -17.693 1.00 73.00 355 VAL A O 1
ATOM 2563 N N . SER A 1 356 ? 9.133 -3.096 -18.010 1.00 71.12 356 SER A N 1
ATOM 2564 C CA . SER A 1 356 ? 8.369 -4.103 -18.744 1.00 71.12 356 SER A CA 1
ATOM 2565 C C . SER A 1 356 ? 7.641 -3.470 -19.938 1.00 71.12 356 SER A C 1
ATOM 2567 O O . SER A 1 356 ? 6.524 -2.966 -19.798 1.00 71.12 356 SER A O 1
ATOM 2569 N N . PRO A 1 357 ? 8.229 -3.514 -21.149 1.00 63.59 357 PRO A N 1
ATOM 2570 C CA . PRO A 1 357 ? 7.633 -2.938 -22.361 1.00 63.59 357 PRO A CA 1
ATOM 2571 C C . PRO A 1 357 ? 6.303 -3.594 -22.757 1.00 63.59 357 PRO A C 1
ATOM 2573 O O . PRO A 1 357 ? 5.398 -2.950 -23.282 1.00 63.59 357 PRO A O 1
ATOM 2576 N N . ASN A 1 358 ? 6.151 -4.888 -22.460 1.00 65.56 358 ASN A N 1
ATOM 2577 C CA . ASN A 1 358 ? 4.905 -5.630 -22.666 1.00 65.56 358 ASN A CA 1
ATOM 2578 C C . ASN A 1 358 ? 3.916 -5.490 -21.488 1.00 65.56 358 ASN A C 1
ATOM 2580 O O . ASN A 1 358 ? 2.845 -6.105 -21.522 1.00 65.56 358 ASN A O 1
ATOM 2584 N N . ARG A 1 359 ? 4.283 -4.701 -20.466 1.00 80.56 359 ARG A N 1
ATOM 2585 C CA . ARG A 1 359 ? 3.527 -4.434 -19.237 1.00 80.56 359 ARG A CA 1
ATOM 2586 C C . ARG A 1 359 ? 3.177 -5.705 -18.459 1.00 80.56 359 ARG A C 1
ATOM 2588 O O . ARG A 1 359 ? 2.132 -5.801 -17.820 1.00 80.56 359 ARG A O 1
ATOM 2595 N N . ARG A 1 360 ? 4.043 -6.719 -18.534 1.00 84.94 360 ARG A N 1
ATOM 2596 C CA . ARG A 1 360 ? 3.995 -7.943 -17.726 1.00 84.94 360 ARG A CA 1
ATOM 2597 C C . ARG A 1 360 ? 5.121 -7.888 -16.704 1.00 84.94 360 ARG A C 1
ATOM 2599 O O . ARG A 1 360 ? 6.246 -8.299 -16.978 1.00 84.94 360 ARG A O 1
ATOM 2606 N N . TYR A 1 361 ? 4.800 -7.398 -15.518 1.00 90.19 361 TYR A N 1
ATOM 2607 C CA . TYR A 1 361 ? 5.681 -7.387 -14.355 1.00 90.19 361 TYR A CA 1
ATOM 2608 C C . TYR A 1 361 ? 5.598 -8.759 -13.681 1.00 90.19 361 TYR A C 1
ATOM 2610 O O . TYR A 1 361 ? 4.919 -8.962 -12.673 1.00 90.19 361 TYR A O 1
ATOM 2618 N N . ILE A 1 362 ? 6.184 -9.755 -14.343 1.00 90.69 362 ILE A N 1
ATOM 2619 C CA . ILE A 1 362 ? 6.147 -11.160 -13.942 1.00 90.69 362 ILE A CA 1
ATOM 2620 C C . ILE A 1 362 ? 7.585 -11.651 -13.885 1.00 90.69 362 ILE A C 1
ATOM 2622 O O . ILE A 1 362 ? 8.130 -12.105 -14.886 1.00 90.69 362 ILE A O 1
ATOM 2626 N N . TYR A 1 363 ? 8.177 -11.550 -12.702 1.00 89.88 363 TYR A N 1
ATOM 2627 C CA . TYR A 1 363 ? 9.577 -11.890 -12.478 1.00 89.88 363 TYR A CA 1
ATOM 2628 C C . TYR A 1 363 ? 9.704 -13.180 -11.663 1.00 89.88 363 TYR A C 1
ATOM 2630 O O . TYR A 1 363 ? 8.823 -13.458 -10.832 1.00 89.88 363 TYR A O 1
ATOM 2638 N N . PRO A 1 364 ? 10.761 -13.982 -11.880 1.00 88.69 364 PRO A N 1
ATOM 2639 C CA . PRO A 1 364 ? 11.088 -15.116 -11.020 1.00 88.69 364 PRO A CA 1
ATOM 2640 C C . PRO A 1 364 ? 11.133 -14.723 -9.536 1.00 88.69 364 PRO A C 1
ATOM 2642 O O . PRO A 1 364 ? 11.359 -13.565 -9.198 1.00 88.69 364 PRO A O 1
ATOM 2645 N N . TRP A 1 365 ? 10.847 -15.682 -8.660 1.00 91.06 365 TRP A N 1
ATOM 2646 C CA . TRP A 1 365 ? 11.034 -15.549 -7.215 1.00 91.06 365 TRP A CA 1
ATOM 2647 C C . TRP A 1 365 ? 11.711 -16.818 -6.723 1.00 91.06 365 TRP A C 1
ATOM 2649 O O . TRP A 1 365 ? 11.144 -17.906 -6.841 1.00 91.06 365 TRP A O 1
ATOM 2659 N N . GLU A 1 366 ? 12.934 -16.661 -6.241 1.00 88.75 366 GLU A N 1
ATOM 2660 C CA . GLU A 1 366 ? 13.833 -17.737 -5.826 1.00 88.75 366 GLU A CA 1
ATOM 2661 C C . GLU A 1 366 ? 13.991 -17.808 -4.299 1.00 88.75 366 GLU A C 1
ATOM 2663 O O . GLU A 1 366 ? 14.687 -18.689 -3.797 1.00 88.75 366 GLU A O 1
ATOM 2668 N N . ASP A 1 367 ? 13.356 -16.888 -3.562 1.00 90.94 367 ASP A N 1
ATOM 2669 C CA . ASP A 1 367 ? 13.512 -16.701 -2.111 1.00 90.94 367 ASP A CA 1
ATOM 2670 C C . ASP A 1 367 ? 14.995 -16.631 -1.693 1.00 90.94 367 ASP A C 1
ATOM 2672 O O . ASP A 1 367 ? 15.462 -17.280 -0.750 1.00 90.94 367 ASP A O 1
ATOM 2676 N N . THR A 1 368 ? 15.769 -15.854 -2.454 1.00 89.50 368 THR A N 1
ATOM 2677 C CA . THR A 1 368 ? 17.235 -15.817 -2.411 1.00 89.50 368 THR A CA 1
ATOM 2678 C C . THR A 1 368 ? 17.739 -15.510 -1.008 1.00 89.50 368 THR A C 1
ATOM 2680 O O . THR A 1 368 ? 18.638 -16.184 -0.511 1.00 89.50 368 THR A O 1
ATOM 2683 N N . TRP A 1 369 ? 17.149 -14.526 -0.323 1.00 92.31 369 TRP A N 1
ATOM 2684 C CA . TRP A 1 369 ? 17.591 -14.122 1.012 1.00 92.31 369 TRP A CA 1
ATOM 2685 C C . TRP A 1 369 ? 17.452 -15.251 2.045 1.00 92.31 369 TRP A C 1
ATOM 2687 O O . TRP A 1 369 ? 18.346 -15.453 2.879 1.00 92.31 369 TRP A O 1
ATOM 2697 N N . ARG A 1 370 ? 16.367 -16.034 1.963 1.00 92.38 370 ARG A N 1
ATOM 2698 C CA . ARG A 1 370 ? 16.172 -17.235 2.782 1.00 92.38 370 ARG A CA 1
ATOM 2699 C C . ARG A 1 370 ? 17.168 -18.321 2.406 1.00 92.38 370 ARG A C 1
ATOM 2701 O O . ARG A 1 370 ? 17.846 -18.862 3.286 1.00 92.38 370 ARG A O 1
ATOM 2708 N N . ASN A 1 371 ? 17.270 -18.623 1.116 1.00 90.88 371 ASN A N 1
ATOM 2709 C CA . ASN A 1 371 ? 18.076 -19.718 0.583 1.00 90.88 371 ASN A CA 1
ATOM 2710 C C . ASN A 1 371 ? 19.580 -19.512 0.804 1.00 90.88 371 ASN A C 1
ATOM 2712 O O . ASN A 1 371 ? 20.300 -20.449 1.167 1.00 90.88 371 ASN A O 1
ATOM 2716 N N . GLU A 1 372 ? 20.029 -18.263 0.742 1.00 90.44 372 GLU A N 1
ATOM 2717 C CA . GLU A 1 372 ? 21.387 -17.836 1.077 1.00 90.44 372 GLU A CA 1
ATOM 2718 C C . GLU A 1 372 ? 21.604 -17.636 2.585 1.00 90.44 372 GLU A C 1
ATOM 2720 O O . GLU A 1 372 ? 22.711 -17.315 3.020 1.00 90.44 372 GLU A O 1
ATOM 2725 N N . LYS A 1 373 ? 20.584 -17.880 3.419 1.00 92.12 373 LYS A N 1
ATOM 2726 C CA . LYS A 1 373 ? 20.647 -17.819 4.890 1.00 92.12 373 LYS A CA 1
ATOM 2727 C C . LYS A 1 373 ? 21.094 -16.453 5.399 1.00 92.12 373 LYS A C 1
ATOM 2729 O O . LYS A 1 373 ? 22.023 -16.357 6.206 1.00 92.12 373 LYS A O 1
ATOM 2734 N N . CYS A 1 374 ? 20.423 -15.406 4.927 1.00 92.19 374 CYS A N 1
ATOM 2735 C CA . CYS A 1 374 ? 20.706 -14.027 5.298 1.00 92.19 374 CYS A CA 1
ATOM 2736 C C . CYS A 1 374 ? 22.136 -13.574 4.954 1.00 92.19 374 CYS A C 1
ATOM 2738 O O . CYS A 1 374 ? 22.730 -12.757 5.662 1.00 92.19 374 CYS A O 1
ATOM 2740 N N . ASN A 1 375 ? 22.734 -14.134 3.901 1.00 89.19 375 ASN A N 1
ATOM 2741 C CA . ASN A 1 375 ? 24.097 -13.810 3.504 1.00 89.19 375 ASN A CA 1
ATOM 2742 C C . ASN A 1 375 ? 24.128 -12.560 2.604 1.00 89.19 375 ASN A C 1
ATOM 2744 O O . ASN A 1 375 ? 23.691 -12.628 1.454 1.00 89.19 375 ASN A O 1
ATOM 2748 N N . PRO A 1 376 ? 24.727 -11.433 3.045 1.00 83.56 376 PRO A N 1
ATOM 2749 C CA . PRO A 1 376 ? 24.810 -10.220 2.228 1.00 83.56 376 PRO A CA 1
ATOM 2750 C C . PRO A 1 376 ? 25.632 -10.387 0.940 1.00 83.56 376 PRO A C 1
ATOM 2752 O O . PRO A 1 376 ? 25.578 -9.529 0.063 1.00 83.56 376 PRO A O 1
ATOM 2755 N N . ALA A 1 377 ? 26.393 -11.476 0.785 1.00 82.00 377 ALA A N 1
ATOM 2756 C CA . ALA A 1 377 ? 27.060 -11.780 -0.478 1.00 82.00 377 ALA A CA 1
ATOM 2757 C C . ALA A 1 377 ? 26.070 -12.019 -1.637 1.00 82.00 377 ALA A C 1
ATOM 2759 O O . ALA A 1 377 ? 26.467 -11.864 -2.793 1.00 82.00 377 ALA A O 1
ATOM 2760 N N . ALA A 1 378 ? 24.796 -12.321 -1.355 1.00 79.75 378 ALA A N 1
ATOM 2761 C CA . ALA A 1 378 ? 23.744 -12.461 -2.364 1.00 79.75 378 ALA A CA 1
ATOM 2762 C C . ALA A 1 378 ? 23.607 -11.211 -3.261 1.00 79.75 378 ALA A C 1
ATOM 2764 O O . ALA A 1 378 ? 23.395 -11.332 -4.463 1.00 79.75 378 ALA A O 1
ATOM 2765 N N . PHE A 1 379 ? 23.863 -10.011 -2.724 1.00 77.25 379 PHE A N 1
ATOM 2766 C CA . PHE A 1 379 ? 23.840 -8.756 -3.492 1.00 77.25 379 PHE A CA 1
ATOM 2767 C C . PHE A 1 379 ? 25.061 -8.579 -4.413 1.00 77.25 379 PHE A C 1
ATOM 2769 O O . PHE A 1 379 ? 25.032 -7.806 -5.369 1.00 77.25 379 PHE A O 1
ATOM 2776 N N . GLY A 1 380 ? 26.166 -9.282 -4.146 1.00 62.75 380 GLY A N 1
ATOM 2777 C CA . GLY A 1 380 ? 27.455 -9.092 -4.820 1.00 62.75 380 GLY A CA 1
ATOM 2778 C C . GLY A 1 380 ? 27.906 -10.241 -5.727 1.00 62.75 380 GLY A C 1
ATOM 2779 O O . GLY A 1 380 ? 28.897 -10.073 -6.435 1.00 62.75 380 GLY A O 1
ATOM 2780 N N . THR A 1 381 ? 27.229 -11.393 -5.707 1.00 49.78 381 THR A N 1
ATOM 2781 C CA . THR A 1 381 ? 27.729 -12.633 -6.330 1.00 49.78 381 THR A CA 1
ATOM 2782 C C . THR A 1 381 ? 27.557 -12.626 -7.859 1.00 49.78 381 THR A C 1
ATOM 2784 O O . THR A 1 381 ? 26.424 -12.559 -8.339 1.00 49.78 381 THR A O 1
ATOM 2787 N N . PRO A 1 382 ? 28.648 -12.740 -8.647 1.00 41.97 382 PRO A N 1
ATOM 2788 C CA . PRO A 1 382 ? 28.558 -12.920 -10.096 1.00 41.97 382 PRO A CA 1
ATOM 2789 C C . PRO A 1 382 ? 27.812 -14.219 -10.430 1.00 41.97 382 PRO A C 1
ATOM 2791 O O . PRO A 1 382 ? 28.195 -15.284 -9.943 1.00 41.97 382 PRO A O 1
ATOM 2794 N N . GLY A 1 383 ? 26.766 -14.134 -11.256 1.00 43.25 383 GLY A N 1
ATOM 2795 C CA . GLY A 1 383 ? 25.899 -15.268 -11.616 1.00 43.25 383 GLY A CA 1
ATOM 2796 C C . GLY A 1 383 ? 24.464 -15.196 -11.075 1.00 43.25 383 GLY A C 1
ATOM 2797 O O . GLY A 1 383 ? 23.626 -15.929 -11.579 1.00 43.25 383 GLY A O 1
ATOM 2798 N N . LEU A 1 384 ? 24.175 -14.281 -10.138 1.00 44.06 384 LEU A N 1
ATOM 2799 C CA . LEU A 1 384 ? 22.812 -13.856 -9.749 1.00 44.06 384 LEU A CA 1
ATOM 2800 C C . LEU A 1 384 ? 22.406 -12.541 -10.446 1.00 44.06 384 LEU A C 1
ATOM 2802 O O . LEU A 1 384 ? 21.517 -11.820 -10.010 1.00 44.06 384 LEU A O 1
ATOM 2806 N N . GLU A 1 385 ? 23.120 -12.196 -11.517 1.00 49.09 385 GLU A N 1
ATOM 2807 C CA . GLU A 1 385 ? 22.942 -10.989 -12.333 1.00 49.09 385 GLU A CA 1
ATOM 2808 C C . GLU A 1 385 ? 21.902 -11.206 -13.434 1.00 49.09 385 GLU A C 1
ATOM 2810 O O . GLU A 1 385 ? 22.014 -10.611 -14.504 1.00 49.09 385 GLU A O 1
ATOM 2815 N N . ASP A 1 386 ? 20.945 -12.108 -13.209 1.00 52.03 386 ASP A N 1
ATOM 2816 C CA . ASP A 1 386 ? 19.886 -12.349 -14.173 1.00 52.03 386 ASP A CA 1
ATOM 2817 C C . ASP A 1 386 ? 19.058 -11.060 -14.324 1.00 52.03 386 ASP A C 1
ATOM 2819 O O . ASP A 1 386 ? 18.490 -10.576 -13.338 1.00 52.03 386 ASP A O 1
ATOM 2823 N N . PRO A 1 387 ? 19.008 -10.466 -15.530 1.00 49.38 387 PRO A N 1
ATOM 2824 C CA . PRO A 1 387 ? 18.178 -9.299 -15.788 1.00 49.38 387 PRO A CA 1
ATOM 2825 C C . PRO A 1 387 ? 16.691 -9.567 -15.515 1.00 49.38 387 PRO A C 1
ATOM 2827 O O . PRO A 1 387 ? 15.962 -8.617 -15.228 1.00 49.38 387 PRO A O 1
ATOM 2830 N N . GLU A 1 388 ? 16.242 -10.829 -15.589 1.00 50.91 388 GLU A N 1
ATOM 2831 C CA . GLU A 1 388 ? 14.850 -11.205 -15.333 1.00 50.91 388 GLU A CA 1
ATOM 2832 C C . GLU A 1 388 ? 14.526 -11.288 -13.830 1.00 50.91 388 GLU A C 1
ATOM 2834 O O . GLU A 1 388 ? 13.545 -10.681 -13.400 1.00 50.91 388 GLU A O 1
ATOM 2839 N N . SER A 1 389 ? 15.323 -11.962 -12.992 1.00 54.78 389 SER A N 1
ATOM 2840 C CA . SER A 1 389 ? 15.071 -12.013 -11.536 1.00 54.78 389 SER A CA 1
ATOM 2841 C C . SER A 1 389 ? 15.491 -10.738 -10.786 1.00 54.78 389 SER A C 1
ATOM 2843 O O . SER A 1 389 ? 14.871 -10.361 -9.785 1.00 54.78 389 SER A O 1
ATOM 2845 N N . GLY A 1 390 ? 16.552 -10.072 -11.256 1.00 62.12 390 GLY A N 1
ATOM 2846 C CA . GLY A 1 390 ? 17.325 -9.120 -10.461 1.00 62.12 390 GLY A CA 1
ATOM 2847 C C . GLY A 1 390 ? 18.100 -9.823 -9.331 1.00 62.12 390 GLY A C 1
ATOM 2848 O O . GLY A 1 390 ? 17.770 -10.944 -8.931 1.00 62.12 390 GLY A O 1
ATOM 2849 N N . ARG A 1 391 ? 19.157 -9.194 -8.792 1.00 75.06 391 ARG A N 1
ATOM 2850 C CA . ARG A 1 391 ? 19.894 -9.794 -7.661 1.00 75.06 391 ARG A CA 1
ATOM 2851 C C . ARG A 1 391 ? 18.988 -9.819 -6.431 1.00 75.06 391 ARG A C 1
ATOM 2853 O O . ARG A 1 391 ? 18.367 -8.806 -6.122 1.00 75.06 391 ARG A O 1
ATOM 2860 N N . ASN A 1 392 ? 18.963 -10.940 -5.711 1.00 83.19 392 ASN A N 1
ATOM 2861 C CA . ASN A 1 392 ? 18.162 -11.103 -4.494 1.00 83.19 392 ASN A CA 1
ATOM 2862 C C . ASN A 1 392 ? 16.669 -10.762 -4.699 1.00 83.19 392 ASN A C 1
ATOM 2864 O O . ASN A 1 392 ? 16.093 -10.027 -3.906 1.00 83.19 392 ASN A O 1
ATOM 2868 N N . ASP A 1 393 ? 16.056 -11.253 -5.783 1.00 90.06 393 ASP A N 1
ATOM 2869 C CA . ASP A 1 393 ? 14.617 -11.110 -6.078 1.00 90.06 393 ASP A CA 1
ATOM 2870 C C . ASP A 1 393 ? 14.096 -9.665 -6.198 1.00 90.06 393 ASP A C 1
ATOM 2872 O O . ASP A 1 393 ? 12.890 -9.427 -6.095 1.00 90.06 393 ASP A O 1
ATOM 2876 N N . ILE A 1 394 ? 14.971 -8.679 -6.429 1.00 88.25 394 ILE A N 1
ATOM 2877 C CA . ILE A 1 394 ? 14.588 -7.261 -6.369 1.00 88.25 394 ILE A CA 1
ATOM 2878 C C . ILE A 1 394 ? 13.467 -6.884 -7.350 1.00 88.25 394 ILE A C 1
ATOM 2880 O O . ILE A 1 394 ? 12.580 -6.107 -6.995 1.00 88.25 394 ILE A O 1
ATOM 2884 N N . ASN A 1 395 ? 13.416 -7.483 -8.546 1.00 87.19 395 ASN A N 1
ATOM 2885 C CA . ASN A 1 395 ? 12.335 -7.217 -9.503 1.00 87.19 395 ASN A CA 1
ATOM 2886 C C . ASN A 1 395 ? 10.980 -7.703 -8.969 1.00 87.19 395 ASN A C 1
ATOM 2888 O O . ASN A 1 395 ? 9.958 -7.019 -9.106 1.00 87.19 395 ASN A O 1
ATOM 2892 N N . ALA A 1 396 ? 10.968 -8.882 -8.338 1.00 92.94 396 ALA A N 1
ATOM 2893 C CA . ALA A 1 396 ? 9.785 -9.441 -7.699 1.00 92.94 396 ALA A CA 1
ATOM 2894 C C . ALA A 1 396 ? 9.373 -8.633 -6.461 1.00 92.94 396 ALA A C 1
ATOM 2896 O O . ALA A 1 396 ? 8.180 -8.382 -6.297 1.00 92.94 396 ALA A O 1
ATOM 2897 N N . ALA A 1 397 ? 10.330 -8.200 -5.634 1.00 95.38 397 ALA A N 1
ATOM 2898 C CA . ALA A 1 397 ? 10.090 -7.384 -4.443 1.00 95.38 397 ALA A CA 1
ATOM 2899 C C . ALA A 1 397 ? 9.452 -6.035 -4.808 1.00 95.38 397 ALA A C 1
ATOM 2901 O O . ALA A 1 397 ? 8.359 -5.723 -4.336 1.00 95.38 397 ALA A O 1
ATOM 2902 N N . ILE A 1 398 ? 10.048 -5.292 -5.750 1.00 93.62 398 ILE A N 1
ATOM 2903 C CA . ILE A 1 398 ? 9.512 -4.004 -6.219 1.00 93.62 398 ILE A CA 1
ATOM 2904 C C . ILE A 1 398 ? 8.104 -4.170 -6.807 1.00 93.62 398 ILE A C 1
ATOM 2906 O O . ILE A 1 398 ? 7.203 -3.388 -6.503 1.00 93.62 398 ILE A O 1
ATOM 2910 N N . THR A 1 399 ? 7.891 -5.208 -7.623 1.00 95.94 399 THR A N 1
ATOM 2911 C CA . THR A 1 399 ? 6.579 -5.496 -8.225 1.00 95.94 399 THR A CA 1
ATOM 2912 C C . THR A 1 399 ? 5.529 -5.854 -7.172 1.00 95.94 399 THR A C 1
ATOM 2914 O O . THR A 1 399 ? 4.388 -5.398 -7.263 1.00 95.94 399 THR A O 1
ATOM 2917 N N . SER A 1 400 ? 5.904 -6.659 -6.174 1.00 97.50 400 SER A N 1
ATOM 2918 C CA . SER A 1 400 ? 5.033 -7.055 -5.065 1.00 97.50 400 SER A CA 1
ATOM 2919 C C . SER A 1 400 ? 4.626 -5.847 -4.229 1.00 97.50 400 SER A C 1
ATOM 2921 O O . SER A 1 400 ? 3.431 -5.630 -4.023 1.00 97.50 400 SER A O 1
ATOM 2923 N N . LEU A 1 401 ? 5.592 -5.018 -3.823 1.00 98.06 401 LEU A N 1
ATOM 2924 C CA . LEU A 1 401 ? 5.341 -3.796 -3.064 1.00 98.06 401 LEU A CA 1
ATOM 2925 C C . LEU A 1 401 ? 4.437 -2.832 -3.842 1.00 98.06 401 LEU A C 1
ATOM 2927 O O . LEU A 1 401 ? 3.458 -2.320 -3.305 1.00 98.06 401 LEU A O 1
ATOM 2931 N N . PHE A 1 402 ? 4.717 -2.636 -5.133 1.00 98.19 402 PHE A N 1
ATOM 2932 C CA . PHE A 1 402 ? 3.916 -1.786 -6.012 1.00 98.19 402 PHE A CA 1
ATOM 2933 C C . PHE A 1 402 ? 2.458 -2.241 -6.109 1.00 98.19 402 PHE A C 1
ATOM 2935 O O . PHE A 1 402 ? 1.538 -1.436 -5.943 1.00 98.19 402 PHE A O 1
ATOM 2942 N N . ALA A 1 403 ? 2.237 -3.532 -6.370 1.00 98.31 403 ALA A N 1
ATOM 2943 C CA . ALA A 1 403 ? 0.895 -4.092 -6.454 1.00 98.31 403 ALA A CA 1
ATOM 2944 C C . ALA A 1 403 ? 0.160 -3.935 -5.117 1.00 98.31 403 ALA A C 1
ATOM 2946 O O . ALA A 1 403 ? -0.978 -3.472 -5.084 1.00 98.31 403 ALA A O 1
ATOM 2947 N N . ASN A 1 404 ? 0.824 -4.248 -4.006 1.00 98.44 404 ASN A N 1
ATOM 2948 C CA . ASN A 1 404 ? 0.226 -4.198 -2.680 1.00 98.44 404 ASN A CA 1
ATOM 2949 C C . ASN A 1 404 ? -0.078 -2.771 -2.186 1.00 98.44 404 ASN A C 1
ATOM 2951 O O . ASN A 1 404 ? -1.133 -2.561 -1.586 1.00 98.44 404 ASN A O 1
ATOM 2955 N N . HIS A 1 405 ? 0.742 -1.767 -2.515 1.00 98.38 405 HIS A N 1
ATOM 2956 C CA . HIS A 1 405 ? 0.402 -0.358 -2.277 1.00 98.38 405 HIS A CA 1
ATOM 2957 C C . HIS A 1 405 ? -0.845 0.075 -3.050 1.00 98.38 405 HIS A C 1
ATOM 2959 O O . HIS A 1 405 ? -1.752 0.666 -2.466 1.00 98.38 405 HIS A O 1
ATOM 2965 N N . ASN A 1 406 ? -0.945 -0.269 -4.340 1.00 98.25 406 ASN A N 1
ATOM 2966 C CA . ASN A 1 406 ? -2.149 0.031 -5.117 1.00 98.25 406 ASN A CA 1
ATOM 2967 C C . ASN A 1 406 ? -3.384 -0.715 -4.569 1.00 98.25 406 ASN A C 1
ATOM 2969 O O . ASN A 1 406 ? -4.479 -0.161 -4.528 1.00 98.25 406 ASN A O 1
ATOM 2973 N N . ARG A 1 407 ? -3.226 -1.949 -4.073 1.00 97.44 407 ARG A N 1
ATOM 2974 C CA . ARG A 1 407 ? -4.311 -2.688 -3.406 1.00 97.44 407 ARG A CA 1
ATOM 2975 C C . ARG A 1 407 ? -4.790 -2.006 -2.124 1.00 97.44 407 ARG A C 1
ATOM 2977 O O . ARG A 1 407 ? -6.001 -1.946 -1.903 1.00 97.44 407 ARG A O 1
ATOM 2984 N N . MET A 1 408 ? -3.869 -1.517 -1.291 1.00 98.31 408 MET A N 1
ATOM 2985 C CA . MET A 1 408 ? -4.208 -0.786 -0.066 1.00 98.31 408 MET A CA 1
ATOM 2986 C C . MET A 1 408 ? -4.868 0.554 -0.378 1.00 98.31 408 MET A C 1
ATOM 2988 O O . MET A 1 408 ? -5.888 0.877 0.234 1.00 98.31 408 MET A O 1
ATOM 2992 N N . HIS A 1 409 ? -4.355 1.283 -1.372 1.00 96.88 409 HIS A N 1
ATOM 2993 C CA . HIS A 1 409 ? -5.001 2.474 -1.916 1.00 96.88 409 HIS A CA 1
ATOM 2994 C C . HIS A 1 409 ? -6.457 2.176 -2.307 1.00 96.88 409 HIS A C 1
ATOM 2996 O O . HIS A 1 409 ? -7.384 2.790 -1.784 1.00 96.88 409 HIS A O 1
ATOM 3002 N N . ASP A 1 410 ? -6.677 1.180 -3.166 1.00 92.25 410 ASP A N 1
ATOM 3003 C CA . ASP A 1 410 ? -8.003 0.898 -3.713 1.00 92.25 410 ASP A CA 1
ATOM 3004 C C . ASP A 1 410 ? -8.996 0.436 -2.641 1.00 92.25 410 ASP A C 1
ATOM 3006 O O . ASP A 1 410 ? -10.152 0.855 -2.626 1.00 92.25 410 ASP A O 1
ATOM 3010 N N . TRP A 1 411 ? -8.557 -0.417 -1.712 1.00 95.69 411 TRP A N 1
ATOM 3011 C CA . TRP A 1 411 ? -9.414 -0.900 -0.630 1.00 95.69 411 TRP A CA 1
ATOM 3012 C C . TRP A 1 411 ? -9.783 0.209 0.367 1.00 95.69 411 TRP A C 1
ATOM 3014 O O . TRP A 1 411 ? -10.944 0.302 0.783 1.00 95.69 411 TRP A O 1
ATOM 3024 N N . SER A 1 412 ? -8.824 1.071 0.719 1.00 96.12 412 SER A N 1
ATOM 3025 C CA . SER A 1 412 ? -9.050 2.201 1.630 1.00 96.12 412 SER A CA 1
ATOM 3026 C C . SER A 1 412 ? -9.865 3.326 0.984 1.00 96.12 412 SER A C 1
ATOM 3028 O O . SER A 1 412 ? -10.644 3.990 1.674 1.00 96.12 412 SER A O 1
ATOM 3030 N N . TYR A 1 413 ? -9.806 3.478 -0.343 1.00 87.88 413 TYR A N 1
ATOM 3031 C CA . TYR A 1 413 ? -10.689 4.373 -1.096 1.00 87.88 413 TYR A CA 1
ATOM 3032 C C . TYR A 1 413 ? -12.164 4.063 -0.830 1.00 87.88 413 TYR A C 1
ATOM 3034 O O . TYR A 1 413 ? -12.964 4.960 -0.552 1.00 87.88 413 TYR A O 1
ATOM 3042 N N . PHE A 1 414 ? -12.521 2.774 -0.808 1.00 84.94 414 PHE A N 1
ATOM 3043 C CA . PHE A 1 414 ? -13.879 2.315 -0.499 1.00 84.94 414 PHE A CA 1
ATOM 3044 C C . PHE A 1 414 ? -14.260 2.408 0.985 1.00 84.94 414 PHE A C 1
ATOM 3046 O O . PHE A 1 414 ? -15.377 2.037 1.351 1.00 84.94 414 PHE A O 1
ATOM 3053 N N . LEU A 1 415 ? -13.347 2.865 1.841 1.00 86.75 415 LEU A N 1
ATOM 3054 C CA . LEU A 1 415 ? -13.603 3.227 3.237 1.00 86.75 415 LEU A CA 1
ATOM 3055 C C . LEU A 1 415 ? -13.622 4.746 3.445 1.00 86.75 415 LEU A C 1
ATOM 3057 O O . LEU A 1 415 ? -13.891 5.208 4.548 1.00 86.75 415 LEU A O 1
ATOM 3061 N N . GLY A 1 416 ? -13.381 5.530 2.392 1.00 83.31 416 GLY A N 1
ATOM 3062 C CA . GLY A 1 416 ? -13.415 6.985 2.440 1.00 83.31 416 GLY A CA 1
ATOM 3063 C C . GLY A 1 416 ? -12.049 7.664 2.370 1.00 83.31 416 GLY A C 1
ATOM 3064 O O . GLY A 1 416 ? -12.032 8.893 2.374 1.00 83.31 416 GLY A O 1
ATOM 3065 N N . PHE A 1 417 ? -10.936 6.933 2.234 1.00 90.19 417 PHE A N 1
ATOM 3066 C CA . PHE A 1 417 ? -9.618 7.511 1.928 1.00 90.19 417 PHE A CA 1
ATOM 3067 C C . PHE A 1 417 ? -9.546 7.921 0.449 1.00 90.19 417 PHE A C 1
ATOM 3069 O O . PHE A 1 417 ? -9.001 7.232 -0.410 1.00 90.19 417 PHE A O 1
ATOM 3076 N N . THR A 1 418 ? -10.202 9.037 0.151 1.00 81.31 418 THR A N 1
ATOM 3077 C CA . THR A 1 418 ? -10.380 9.609 -1.192 1.00 81.31 418 THR A CA 1
ATOM 3078 C C . THR A 1 418 ? -9.581 10.899 -1.328 1.00 81.31 418 THR A C 1
ATOM 3080 O O . THR A 1 418 ? -9.014 11.380 -0.352 1.00 81.31 418 THR A O 1
ATOM 3083 N N . GLU A 1 419 ? -9.601 11.508 -2.506 1.00 75.94 419 GLU A N 1
ATOM 3084 C CA . GLU A 1 419 ? -8.929 12.778 -2.798 1.00 75.94 419 GLU A CA 1
ATOM 3085 C C . GLU A 1 419 ? -9.376 13.893 -1.829 1.00 75.94 419 GLU A C 1
ATOM 3087 O O . GLU A 1 419 ? -8.573 14.647 -1.289 1.00 75.94 419 GLU A O 1
ATOM 3092 N N . ASN A 1 420 ? -10.666 13.926 -1.480 1.00 75.50 420 ASN A N 1
ATOM 3093 C CA . ASN A 1 420 ? -11.217 14.880 -0.503 1.00 75.50 420 ASN A CA 1
ATOM 3094 C C . ASN A 1 420 ? -10.788 14.624 0.943 1.00 75.50 420 ASN A C 1
ATOM 3096 O O . ASN A 1 420 ? -10.913 15.503 1.799 1.00 75.50 420 ASN A O 1
ATOM 3100 N N . ASN A 1 421 ? -10.322 13.408 1.203 1.00 80.31 421 ASN A N 1
ATOM 3101 C CA . ASN A 1 421 ? -9.847 12.946 2.494 1.00 80.31 421 ASN A CA 1
ATOM 3102 C C . ASN A 1 421 ? -8.354 12.592 2.424 1.00 80.31 421 ASN A C 1
ATOM 3104 O O . ASN A 1 421 ? -7.895 11.746 3.191 1.00 80.31 421 ASN A O 1
ATOM 3108 N N . TYR A 1 422 ? -7.620 13.297 1.552 1.00 85.69 422 TYR A N 1
ATOM 3109 C CA . TYR A 1 422 ? -6.159 13.393 1.564 1.00 85.69 422 TYR A CA 1
ATOM 3110 C C . TYR A 1 422 ? -5.453 12.074 1.225 1.00 85.69 422 TYR A C 1
ATOM 3112 O O . TYR A 1 422 ? -4.451 11.713 1.860 1.00 85.69 422 TYR A O 1
ATOM 3120 N N . ASN A 1 423 ? -6.016 11.326 0.268 1.00 86.50 423 ASN A N 1
ATOM 3121 C CA . ASN A 1 423 ? -5.364 10.139 -0.272 1.00 86.50 423 ASN A CA 1
ATOM 3122 C C . ASN A 1 423 ? -4.080 10.481 -1.045 1.00 86.50 423 ASN A C 1
ATOM 3124 O O . ASN A 1 423 ? -3.716 11.639 -1.186 1.00 86.50 423 ASN A O 1
ATOM 3128 N N . MET A 1 424 ? -3.353 9.450 -1.470 1.00 89.38 424 MET A N 1
ATOM 3129 C CA . MET A 1 424 ? -2.024 9.594 -2.068 1.00 89.38 424 MET A CA 1
ATOM 3130 C C . MET A 1 424 ? -2.094 9.302 -3.562 1.00 89.38 424 MET A C 1
ATOM 3132 O O . MET A 1 424 ? -2.230 8.137 -3.949 1.00 89.38 424 MET A O 1
ATOM 3136 N N . GLN A 1 425 ? -2.042 10.345 -4.396 1.00 80.81 425 GLN A N 1
ATOM 3137 C CA . GLN A 1 425 ? -2.140 10.218 -5.852 1.00 80.81 425 GLN A CA 1
ATOM 3138 C C . GLN A 1 425 ? -1.344 11.296 -6.609 1.00 80.81 425 GLN A C 1
ATOM 3140 O O . GLN A 1 425 ? -1.241 12.457 -6.219 1.00 80.81 425 GLN A O 1
ATOM 3145 N N . VAL A 1 426 ? -0.812 10.938 -7.781 1.00 76.38 426 VAL A N 1
ATOM 3146 C CA . VAL A 1 426 ? -0.176 11.897 -8.696 1.00 76.38 426 VAL A CA 1
ATOM 3147 C C . VAL A 1 426 ? -1.191 12.900 -9.236 1.00 76.38 426 VAL A C 1
ATOM 3149 O O . VAL A 1 426 ? -0.873 14.084 -9.337 1.00 76.38 426 VAL A O 1
ATOM 3152 N N . SER A 1 427 ? -2.392 12.443 -9.584 1.00 75.00 427 SER A N 1
ATOM 3153 C CA . SER A 1 427 ? -3.506 13.294 -9.983 1.00 75.00 427 SER A CA 1
ATOM 3154 C C . SER A 1 427 ? -4.783 12.882 -9.276 1.00 75.00 427 SER A C 1
ATOM 3156 O O . SER A 1 427 ? -5.176 11.720 -9.331 1.00 75.00 427 SER A O 1
ATOM 3158 N N . ASN A 1 428 ? -5.489 13.875 -8.745 1.00 70.69 428 ASN A N 1
ATOM 3159 C CA . ASN A 1 428 ? -6.805 13.708 -8.145 1.00 70.69 428 ASN A CA 1
ATOM 3160 C C . ASN A 1 428 ? -7.938 13.795 -9.174 1.00 70.69 428 ASN A C 1
ATOM 3162 O O . ASN A 1 428 ? -9.109 13.814 -8.805 1.00 70.69 428 ASN A O 1
ATOM 3166 N N . PHE A 1 429 ? -7.629 13.895 -10.474 1.00 64.31 429 PHE A N 1
ATOM 3167 C CA . PHE A 1 429 ? -8.600 13.993 -11.575 1.00 64.31 429 PHE A CA 1
ATOM 3168 C C . PHE A 1 429 ? -9.670 15.092 -11.400 1.00 64.31 429 PHE A C 1
ATOM 3170 O O . PHE A 1 429 ? -10.771 14.973 -11.942 1.00 64.31 429 PHE A O 1
ATOM 3177 N N . GLY A 1 430 ? -9.360 16.149 -10.642 1.00 59.16 430 GLY A N 1
ATOM 3178 C CA . GLY A 1 430 ? -10.300 17.219 -10.297 1.00 59.16 430 GLY A CA 1
ATOM 3179 C C . GLY A 1 430 ? -11.397 16.815 -9.301 1.00 59.16 430 GLY A C 1
ATOM 3180 O O . GLY A 1 430 ? -12.449 17.456 -9.276 1.00 59.16 430 GLY A O 1
ATOM 3181 N N . ASN A 1 431 ? -11.209 15.729 -8.537 1.00 57.56 431 ASN A N 1
ATOM 3182 C CA . ASN A 1 431 ? -12.139 15.288 -7.485 1.00 57.56 431 ASN A CA 1
ATOM 3183 C C . ASN A 1 431 ? -11.866 15.932 -6.118 1.00 57.56 431 ASN A C 1
ATOM 3185 O O . ASN A 1 431 ? -12.594 15.642 -5.166 1.00 57.56 431 ASN A O 1
ATOM 3189 N N . ASP A 1 432 ? -10.850 16.785 -6.023 1.00 58.62 432 ASP A N 1
ATOM 3190 C CA . ASP A 1 432 ? -10.559 17.670 -4.902 1.00 58.62 432 ASP A CA 1
ATOM 3191 C C . ASP A 1 432 ? -11.641 18.773 -4.810 1.00 58.62 432 ASP A C 1
ATOM 3193 O O . ASP A 1 432 ? -11.510 19.884 -5.308 1.00 58.62 432 ASP A O 1
ATOM 3197 N N . ALA A 1 433 ? -12.786 18.428 -4.222 1.00 50.50 433 ALA A N 1
ATOM 3198 C CA . ALA A 1 433 ? -13.879 19.293 -3.767 1.00 50.50 433 ALA A CA 1
ATOM 3199 C C . ALA A 1 433 ? -14.054 20.663 -4.468 1.00 50.50 433 ALA A C 1
ATOM 3201 O O . ALA A 1 433 ? -13.620 21.703 -3.966 1.00 50.50 433 ALA A O 1
ATOM 3202 N N . ASP A 1 434 ? -14.852 20.677 -5.543 1.00 41.47 434 ASP A N 1
ATOM 3203 C CA . ASP A 1 434 ? -15.748 21.772 -5.984 1.00 41.47 434 ASP A CA 1
ATOM 3204 C C . ASP A 1 434 ? -15.164 23.207 -6.000 1.00 41.47 434 ASP A C 1
ATOM 3206 O O . ASP A 1 434 ? -15.882 24.190 -5.819 1.00 41.47 434 ASP A O 1
ATOM 3210 N N . GLY A 1 435 ? -13.845 23.364 -6.161 1.00 38.25 435 GLY A N 1
ATOM 3211 C CA . GLY A 1 435 ? -13.171 24.668 -6.130 1.00 38.25 435 GLY A CA 1
ATOM 3212 C C . GLY A 1 435 ? -13.356 25.466 -4.828 1.00 38.25 435 GLY A C 1
ATOM 3213 O O . GLY A 1 435 ? -13.112 26.675 -4.817 1.00 38.25 435 GLY A O 1
ATOM 3214 N N . THR A 1 436 ? -13.801 24.824 -3.738 1.00 38.41 436 THR A N 1
ATOM 3215 C CA . THR A 1 436 ? -14.094 25.486 -2.450 1.00 38.41 436 THR A CA 1
ATOM 3216 C C . THR A 1 436 ? -13.020 25.267 -1.385 1.00 38.41 436 THR A C 1
ATOM 3218 O O . THR A 1 436 ? -12.991 26.024 -0.411 1.00 38.41 436 THR A O 1
ATOM 3221 N N . VAL A 1 437 ? -12.092 24.319 -1.591 1.00 39.28 437 VAL A N 1
ATOM 3222 C CA . VAL A 1 437 ? -10.828 24.233 -0.841 1.00 39.28 437 VAL A CA 1
ATOM 3223 C C . VAL A 1 437 ? -9.689 24.668 -1.761 1.00 39.28 437 VAL A C 1
ATOM 3225 O O . VAL A 1 437 ? -9.379 23.988 -2.733 1.00 39.28 437 VAL A O 1
ATOM 3228 N N .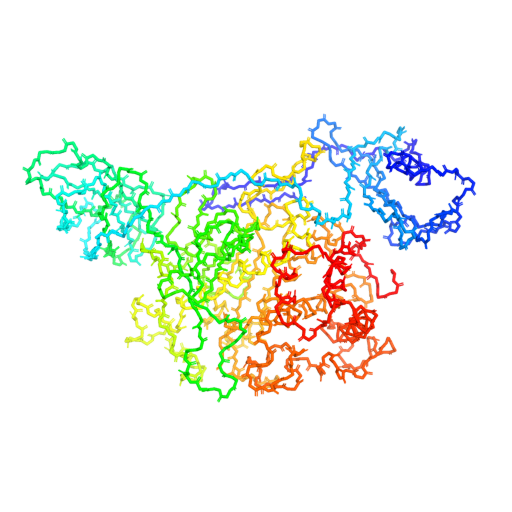 PRO A 1 438 ? -9.035 25.799 -1.500 1.00 37.00 438 PRO A N 1
ATOM 3229 C CA . PRO A 1 438 ? -7.841 26.158 -2.242 1.00 37.00 438 PRO A CA 1
ATOM 3230 C C . PRO A 1 438 ? -6.634 25.361 -1.720 1.00 37.00 438 PRO A C 1
ATOM 3232 O O . PRO A 1 438 ? -6.122 25.671 -0.646 1.00 37.00 438 PRO A O 1
ATOM 3235 N N . GLY A 1 439 ? -6.148 24.389 -2.496 1.00 45.59 439 GLY A N 1
ATOM 3236 C CA . GLY A 1 439 ? -4.787 23.852 -2.349 1.00 45.59 439 GLY A CA 1
ATOM 3237 C C . GLY A 1 439 ? -4.600 22.612 -1.470 1.00 45.59 439 GLY A C 1
ATOM 3238 O O . GLY A 1 439 ? -3.625 22.572 -0.725 1.00 45.59 439 GLY A O 1
ATOM 3239 N N . LEU A 1 440 ? -5.474 21.610 -1.585 1.00 52.47 440 LEU A N 1
ATOM 3240 C CA . LEU A 1 440 ? -5.075 20.221 -1.305 1.00 52.47 440 LEU A CA 1
ATOM 3241 C C . LEU A 1 440 ? -4.261 19.706 -2.499 1.00 52.47 440 LEU A C 1
ATOM 3243 O O . LEU A 1 440 ? -4.476 20.160 -3.626 1.00 52.47 440 LEU A O 1
ATOM 3247 N N . GLY A 1 441 ? -3.229 18.911 -2.242 1.00 58.75 441 GLY A N 1
ATOM 3248 C CA . GLY A 1 441 ? -2.143 18.714 -3.195 1.00 58.75 441 GLY A CA 1
ATOM 3249 C C . GLY A 1 441 ? -2.208 17.379 -3.921 1.00 58.75 441 GLY A C 1
ATOM 3250 O O . GLY A 1 441 ? -1.938 16.346 -3.335 1.00 58.75 441 GLY A O 1
ATOM 3251 N N . ASP A 1 442 ? -2.448 17.416 -5.229 1.00 66.56 442 ASP A N 1
ATOM 3252 C CA . ASP A 1 442 ? -2.013 16.360 -6.149 1.00 66.56 442 ASP A CA 1
ATOM 3253 C C . ASP A 1 442 ? -0.478 16.193 -6.074 1.00 66.56 442 ASP A C 1
ATOM 3255 O O . ASP A 1 442 ? 0.238 17.105 -5.640 1.00 66.56 442 ASP A O 1
ATOM 3259 N N . LYS A 1 443 ? 0.047 15.106 -6.654 1.00 73.00 443 LYS A N 1
ATOM 3260 C CA . LYS A 1 443 ? 1.490 14.796 -6.797 1.00 73.00 443 LYS A CA 1
ATOM 3261 C C . LYS A 1 443 ? 2.115 14.167 -5.562 1.00 73.00 443 LYS A C 1
ATOM 3263 O O . LYS A 1 443 ? 3.308 14.351 -5.311 1.00 73.00 443 LYS A O 1
ATOM 3268 N N . ASP A 1 444 ? 1.337 13.380 -4.838 1.00 81.50 444 ASP A N 1
ATOM 3269 C CA . ASP A 1 444 ? 1.770 12.720 -3.617 1.00 81.50 444 ASP A CA 1
ATOM 3270 C C . ASP A 1 444 ? 1.516 11.205 -3.586 1.00 81.50 444 ASP A C 1
ATOM 3272 O O . ASP A 1 444 ? 1.028 10.696 -2.578 1.00 81.50 444 ASP A O 1
ATOM 3276 N N . PRO A 1 445 ? 1.886 10.452 -4.644 1.00 88.62 445 PRO A N 1
ATOM 3277 C CA . PRO A 1 445 ? 1.776 8.997 -4.613 1.00 88.62 445 PRO A CA 1
ATOM 3278 C C . PRO A 1 445 ? 2.579 8.407 -3.450 1.00 88.62 445 PRO A C 1
ATOM 3280 O O . PRO A 1 445 ? 3.562 8.992 -2.993 1.00 88.62 445 PRO A O 1
ATOM 3283 N N . GLU A 1 446 ? 2.220 7.199 -3.032 1.00 93.50 446 GLU A N 1
ATOM 3284 C CA . GLU A 1 446 ? 3.044 6.447 -2.088 1.00 93.50 446 GLU A CA 1
ATOM 3285 C C . GLU A 1 446 ? 4.369 6.028 -2.745 1.00 93.50 446 GLU A C 1
ATOM 3287 O O . GLU A 1 446 ? 4.370 5.403 -3.811 1.00 93.50 446 GLU A O 1
ATOM 3292 N N . ILE A 1 447 ? 5.500 6.338 -2.109 1.00 86.56 447 ILE A N 1
ATOM 3293 C CA . ILE A 1 447 ? 6.834 5.940 -2.564 1.00 86.56 447 ILE A CA 1
ATOM 3294 C C . ILE A 1 447 ? 7.300 4.705 -1.787 1.00 86.56 447 ILE A C 1
ATOM 3296 O O . ILE A 1 447 ? 7.687 4.800 -0.629 1.00 86.56 447 ILE A O 1
ATOM 3300 N N . GLY A 1 448 ? 7.332 3.545 -2.440 1.00 90.81 448 GLY A N 1
ATOM 3301 C CA . GLY A 1 448 ? 7.816 2.297 -1.849 1.00 90.81 448 GLY A CA 1
ATOM 3302 C C . GLY A 1 448 ? 9.304 2.046 -2.098 1.00 90.81 448 GLY A C 1
ATOM 3303 O O . GLY A 1 448 ? 9.720 1.871 -3.241 1.00 90.81 448 GLY A O 1
ATOM 3304 N N . GLY A 1 449 ? 10.104 1.978 -1.038 1.00 87.50 449 GLY A N 1
ATOM 3305 C CA . GLY A 1 449 ? 11.492 1.524 -1.057 1.00 87.50 449 GLY A CA 1
ATOM 3306 C C . GLY A 1 449 ? 11.596 0.035 -0.748 1.00 87.50 449 GLY A C 1
ATOM 3307 O O . GLY A 1 449 ? 11.561 -0.353 0.421 1.00 87.50 449 GLY A O 1
ATOM 3308 N N . ALA A 1 450 ? 11.763 -0.780 -1.789 1.00 91.88 450 ALA A N 1
ATOM 3309 C CA . ALA A 1 450 ? 11.952 -2.219 -1.650 1.00 91.88 450 ALA A CA 1
ATOM 3310 C C . ALA A 1 450 ? 13.364 -2.544 -1.152 1.00 91.88 450 ALA A C 1
ATOM 3312 O O . ALA A 1 450 ? 14.355 -1.950 -1.603 1.00 91.88 450 ALA A O 1
ATOM 3313 N N . GLN A 1 451 ? 13.460 -3.509 -0.239 1.00 92.25 451 GLN A N 1
ATOM 3314 C CA . GLN A 1 451 ? 14.703 -3.988 0.361 1.00 92.25 451 GLN A CA 1
ATOM 3315 C C . GLN A 1 451 ? 15.567 -2.834 0.905 1.00 92.25 451 GLN A C 1
ATOM 3317 O O . GLN A 1 451 ? 16.791 -2.782 0.724 1.00 92.25 451 GLN A O 1
ATOM 3322 N N . ALA A 1 452 ? 14.928 -1.864 1.558 1.00 84.94 452 ALA A N 1
ATOM 3323 C CA . ALA A 1 452 ? 15.566 -0.657 2.046 1.00 84.94 452 ALA A CA 1
ATOM 3324 C C . ALA A 1 452 ? 16.692 -0.973 3.043 1.00 84.94 452 ALA A C 1
ATOM 3326 O O . ALA A 1 452 ? 16.546 -1.734 4.000 1.00 84.94 452 ALA A O 1
ATOM 3327 N N . GLY A 1 453 ? 17.879 -0.421 2.788 1.00 78.19 453 GLY A N 1
ATOM 3328 C CA . GLY A 1 453 ? 19.071 -0.723 3.581 1.00 78.19 453 GLY A CA 1
ATOM 3329 C C . GLY A 1 453 ? 19.535 -2.187 3.501 1.00 78.19 453 GLY A C 1
ATOM 3330 O O . GLY A 1 453 ? 20.292 -2.632 4.369 1.00 78.19 453 GLY A O 1
ATOM 3331 N N . ALA A 1 454 ? 19.140 -2.966 2.492 1.00 84.75 454 ALA A N 1
ATOM 3332 C CA . ALA A 1 454 ? 19.597 -4.347 2.331 1.00 84.75 454 ALA A CA 1
ATOM 3333 C C . ALA A 1 454 ? 21.128 -4.497 2.330 1.00 84.75 454 ALA A C 1
ATOM 3335 O O . ALA A 1 454 ? 21.648 -5.437 2.928 1.00 84.75 454 ALA A O 1
ATOM 3336 N N . VAL A 1 455 ? 21.880 -3.551 1.767 1.00 81.19 455 VAL A N 1
ATOM 3337 C CA . VAL A 1 455 ? 23.350 -3.623 1.730 1.00 81.19 455 VAL A CA 1
ATOM 3338 C C . VAL A 1 455 ? 23.989 -2.948 2.948 1.00 81.19 455 VAL A C 1
ATOM 3340 O O . VAL A 1 455 ? 24.935 -3.479 3.529 1.00 81.19 455 VAL A O 1
ATOM 3343 N N . THR A 1 456 ? 23.485 -1.783 3.360 1.00 76.88 456 THR A N 1
ATOM 3344 C CA . THR A 1 456 ? 24.139 -0.919 4.370 1.00 76.88 456 THR A CA 1
ATOM 3345 C C . THR A 1 456 ? 23.494 -0.969 5.754 1.00 76.88 456 THR A C 1
ATOM 3347 O O . THR A 1 456 ? 24.135 -0.635 6.748 1.00 76.88 456 THR A O 1
ATOM 3350 N N . GLY A 1 457 ? 22.240 -1.404 5.835 1.00 70.75 457 GLY A N 1
ATOM 3351 C CA . GLY A 1 457 ? 21.419 -1.439 7.044 1.00 70.75 457 GLY A CA 1
ATOM 3352 C C . GLY A 1 457 ? 21.646 -2.659 7.936 1.00 70.75 457 GLY A C 1
ATOM 3353 O O . GLY A 1 457 ? 20.931 -2.805 8.919 1.00 70.75 457 GLY A O 1
ATOM 3354 N N . GLY A 1 458 ? 22.614 -3.527 7.618 1.00 74.88 458 GLY A N 1
ATOM 3355 C CA . GLY A 1 458 ? 23.014 -4.677 8.437 1.00 74.88 458 GLY A CA 1
ATOM 3356 C C . GLY A 1 458 ? 23.981 -4.322 9.580 1.00 74.88 458 GLY A C 1
ATOM 3357 O O . GLY A 1 458 ? 23.984 -3.207 10.112 1.00 74.88 458 GLY A O 1
ATOM 3358 N N . PHE A 1 459 ? 24.824 -5.282 9.982 1.00 77.44 459 PHE A N 1
ATOM 3359 C CA . PHE A 1 459 ? 25.828 -5.076 11.037 1.00 77.44 459 PHE A CA 1
ATOM 3360 C C . PHE A 1 459 ? 26.714 -3.846 10.738 1.00 77.44 459 PHE A C 1
ATOM 3362 O O . PHE A 1 459 ? 27.173 -3.698 9.605 1.00 77.44 459 PHE A O 1
ATOM 3369 N N . PRO A 1 460 ? 27.034 -2.998 11.739 1.00 74.12 460 PRO A N 1
ATOM 3370 C CA . PRO A 1 460 ? 26.760 -3.170 13.172 1.00 74.12 460 PRO A CA 1
ATOM 3371 C C . PRO A 1 460 ? 25.453 -2.550 13.678 1.00 74.12 460 PRO A C 1
ATOM 3373 O O . PRO A 1 460 ? 25.117 -2.764 14.838 1.00 74.12 460 PRO A O 1
ATOM 3376 N N . SER A 1 461 ? 24.758 -1.757 12.858 1.00 71.69 461 SER A N 1
ATOM 3377 C CA . SER A 1 461 ? 23.636 -0.927 13.323 1.00 71.69 461 SER A CA 1
ATOM 3378 C C . SER A 1 461 ? 22.272 -1.606 13.221 1.00 71.69 461 SER A C 1
ATOM 3380 O O . SER A 1 461 ? 21.403 -1.310 14.032 1.00 71.69 461 SER A O 1
ATOM 3382 N N . PHE A 1 462 ? 22.099 -2.506 12.246 1.00 76.75 462 PHE A N 1
ATOM 3383 C CA . PHE A 1 462 ? 20.847 -3.215 11.962 1.00 76.75 462 PHE A CA 1
ATOM 3384 C C . PHE A 1 462 ? 19.630 -2.303 11.702 1.00 76.75 462 PHE A C 1
ATOM 3386 O O . PHE A 1 462 ? 18.496 -2.742 11.824 1.00 76.75 462 PHE A O 1
ATOM 3393 N N . LEU A 1 463 ? 19.852 -1.041 11.311 1.00 68.88 463 LEU A N 1
ATOM 3394 C CA . LEU A 1 463 ? 18.785 -0.052 11.087 1.00 68.88 463 LEU A CA 1
ATOM 3395 C C . LEU A 1 463 ? 17.876 -0.358 9.885 1.00 68.88 463 LEU A C 1
ATOM 3397 O O . LEU A 1 463 ? 16.801 0.222 9.792 1.00 68.88 463 LEU A O 1
ATOM 3401 N N . GLY A 1 464 ? 18.315 -1.223 8.967 1.00 70.44 464 GLY A N 1
ATOM 3402 C CA . GLY A 1 464 ? 17.534 -1.699 7.818 1.00 70.44 464 GLY A CA 1
ATOM 3403 C C . GLY A 1 464 ? 17.278 -3.199 7.895 1.00 70.44 464 GLY A C 1
ATOM 3404 O O . GLY A 1 464 ? 17.475 -3.904 6.903 1.00 70.44 464 GLY A O 1
ATOM 3405 N N . ARG A 1 465 ? 17.003 -3.713 9.099 1.00 83.88 465 ARG A N 1
ATOM 3406 C CA . ARG A 1 465 ? 16.668 -5.117 9.357 1.00 83.88 465 ARG A CA 1
ATOM 3407 C C . ARG A 1 465 ? 15.502 -5.232 10.329 1.00 83.88 465 ARG A C 1
ATOM 3409 O O . ARG A 1 465 ? 15.352 -4.372 11.191 1.00 83.88 465 ARG A O 1
ATOM 3416 N N . ASP A 1 466 ? 14.743 -6.316 10.191 1.00 85.88 466 ASP A N 1
ATOM 3417 C CA . ASP A 1 466 ? 13.705 -6.769 11.133 1.00 85.88 466 ASP A CA 1
ATOM 3418 C C . ASP A 1 466 ? 12.655 -5.703 11.469 1.00 85.88 466 ASP A C 1
ATOM 3420 O O . ASP A 1 466 ? 12.214 -5.572 12.613 1.00 85.88 466 ASP A O 1
ATOM 3424 N N . ASN A 1 467 ? 12.314 -4.878 10.481 1.00 83.69 467 ASN A N 1
ATOM 3425 C CA . ASN A 1 467 ? 11.384 -3.775 10.653 1.00 83.69 467 ASN A CA 1
ATOM 3426 C C . ASN A 1 467 ? 10.833 -3.320 9.293 1.00 83.69 467 ASN A C 1
ATOM 3428 O O . ASN A 1 467 ? 11.217 -3.838 8.245 1.00 83.69 467 ASN A O 1
ATOM 3432 N N . ALA A 1 468 ? 9.970 -2.320 9.320 1.00 87.25 468 ALA A N 1
ATOM 3433 C CA . ALA A 1 468 ? 9.634 -1.471 8.192 1.00 87.25 468 ALA A CA 1
ATOM 3434 C C . ALA A 1 468 ? 9.362 -0.058 8.739 1.00 87.25 468 ALA A C 1
ATOM 3436 O O . ALA A 1 468 ? 9.500 0.184 9.942 1.00 87.25 468 ALA A O 1
ATOM 3437 N N . ASN A 1 469 ? 9.101 0.921 7.878 1.00 78.88 469 ASN A N 1
ATOM 3438 C CA . ASN A 1 469 ? 8.571 2.200 8.346 1.00 78.88 469 ASN A CA 1
ATOM 3439 C C . ASN A 1 469 ? 7.763 2.917 7.279 1.00 78.88 469 ASN A C 1
ATOM 3441 O O . ASN A 1 469 ? 8.048 2.786 6.090 1.00 78.88 469 ASN A O 1
ATOM 3445 N N . GLN A 1 470 ? 6.873 3.783 7.759 1.00 87.19 470 GLN A N 1
ATOM 3446 C CA . GLN A 1 470 ? 6.191 4.787 6.968 1.00 87.19 470 GLN A CA 1
ATOM 3447 C C . GLN A 1 470 ? 6.547 6.206 7.405 1.00 87.19 470 GLN A C 1
ATOM 3449 O O . GLN A 1 470 ? 6.349 6.613 8.554 1.00 87.19 470 GLN A O 1
ATOM 3454 N N . ILE A 1 471 ? 6.984 7.015 6.447 1.00 76.19 471 ILE A N 1
ATOM 3455 C CA . ILE A 1 471 ? 7.099 8.463 6.587 1.00 76.19 471 ILE A CA 1
ATOM 3456 C C . ILE A 1 471 ? 5.850 9.076 5.967 1.00 76.19 471 ILE A C 1
ATOM 3458 O O . ILE A 1 471 ? 5.739 9.217 4.751 1.00 76.19 471 ILE A O 1
ATOM 3462 N N . THR A 1 472 ? 4.905 9.469 6.819 1.00 78.12 472 THR A N 1
ATOM 3463 C CA . THR A 1 472 ? 3.731 10.215 6.361 1.00 78.12 472 THR A CA 1
ATOM 3464 C C . THR A 1 472 ? 4.046 11.701 6.326 1.00 78.12 472 THR A C 1
ATOM 3466 O O . THR A 1 472 ? 4.354 12.306 7.354 1.00 78.12 472 THR A O 1
ATOM 3469 N N . LEU A 1 473 ? 3.975 12.287 5.137 1.00 71.12 473 LEU A N 1
ATOM 3470 C CA . LEU A 1 473 ? 4.103 13.726 4.933 1.00 71.12 473 LEU A CA 1
ATOM 3471 C C . LEU A 1 473 ? 2.725 14.333 4.677 1.00 71.12 473 LEU A C 1
ATOM 3473 O O . LEU A 1 473 ? 1.759 13.612 4.436 1.00 71.12 473 LEU A O 1
ATOM 3477 N N . ASN A 1 474 ? 2.635 15.657 4.771 1.00 72.31 474 ASN A N 1
ATOM 3478 C CA . ASN A 1 474 ? 1.399 16.390 4.519 1.00 72.31 474 ASN A CA 1
ATOM 3479 C C . ASN A 1 474 ? 0.861 16.097 3.109 1.00 72.31 474 ASN A C 1
ATOM 3481 O O . ASN A 1 474 ? 1.624 15.753 2.205 1.00 72.31 474 ASN A O 1
ATOM 3485 N N . ASP A 1 475 ? -0.442 16.283 2.930 1.00 77.00 475 ASP A N 1
ATOM 3486 C CA . ASP A 1 475 ? -1.103 16.210 1.623 1.00 77.00 475 ASP A CA 1
ATOM 3487 C C . ASP A 1 475 ? -0.373 17.048 0.554 1.00 77.00 475 ASP A C 1
ATOM 3489 O O . ASP A 1 475 ? 0.111 18.153 0.835 1.00 77.00 475 ASP A O 1
ATOM 3493 N N . GLY A 1 476 ? -0.223 16.505 -0.656 1.00 70.75 476 GLY A N 1
ATOM 3494 C CA . GLY A 1 476 ? 0.612 17.101 -1.709 1.00 70.75 476 GLY A CA 1
ATOM 3495 C C . GLY A 1 476 ? 2.109 16.839 -1.595 1.00 70.75 476 GLY A C 1
ATOM 3496 O O . GLY A 1 476 ? 2.887 17.364 -2.398 1.00 70.75 476 GLY A O 1
ATOM 3497 N N . ILE A 1 477 ? 2.538 16.045 -0.612 1.00 72.00 477 ILE A N 1
ATOM 3498 C CA . ILE A 1 477 ? 3.908 15.552 -0.506 1.00 72.00 477 ILE A CA 1
ATOM 3499 C C . ILE A 1 477 ? 3.880 14.019 -0.418 1.00 72.00 477 ILE A C 1
ATOM 3501 O O . ILE A 1 477 ? 3.253 13.492 0.504 1.00 72.00 477 ILE A O 1
ATOM 3505 N N . PRO A 1 478 ? 4.570 13.307 -1.333 1.00 76.75 478 PRO A N 1
ATOM 3506 C CA . PRO A 1 478 ? 4.592 11.846 -1.359 1.00 76.75 478 PRO A CA 1
ATOM 3507 C C . PRO A 1 478 ? 4.924 11.219 0.003 1.00 76.75 478 PRO A C 1
ATOM 3509 O O . PRO A 1 478 ? 5.909 11.609 0.638 1.00 76.75 478 PRO A O 1
ATOM 3512 N N . GLY A 1 479 ? 4.114 10.247 0.433 1.00 76.00 479 GLY A N 1
ATOM 3513 C CA . GLY A 1 479 ? 4.447 9.345 1.540 1.00 76.00 479 GLY A CA 1
ATOM 3514 C C . GLY A 1 479 ? 5.585 8.399 1.155 1.00 76.00 479 GLY A C 1
ATOM 3515 O O . GLY A 1 479 ? 5.860 8.222 -0.033 1.00 76.00 479 GLY A O 1
ATOM 3516 N N . ILE A 1 480 ? 6.300 7.848 2.140 1.00 80.75 480 ILE A N 1
ATOM 3517 C CA . ILE A 1 480 ? 7.418 6.932 1.879 1.00 80.75 480 ILE A CA 1
ATOM 3518 C C . ILE A 1 480 ? 7.355 5.714 2.799 1.00 80.75 480 ILE A C 1
ATOM 3520 O O . ILE A 1 480 ? 7.624 5.850 3.995 1.00 80.75 480 ILE A O 1
ATOM 3524 N N . THR A 1 481 ? 7.147 4.539 2.216 1.00 88.19 481 THR A N 1
ATOM 3525 C CA . THR A 1 481 ? 7.246 3.236 2.877 1.00 88.19 481 THR A CA 1
ATOM 3526 C C . THR A 1 481 ? 8.616 2.638 2.598 1.00 88.19 481 THR A C 1
ATOM 3528 O O . THR A 1 481 ? 9.021 2.530 1.443 1.00 88.19 481 THR A O 1
ATOM 3531 N N . ASN A 1 482 ? 9.321 2.179 3.627 1.00 84.88 482 ASN A N 1
ATOM 3532 C CA . ASN A 1 482 ? 10.559 1.418 3.481 1.00 84.88 482 ASN A CA 1
ATOM 3533 C C . ASN A 1 482 ? 10.369 0.008 4.038 1.00 84.88 482 ASN A C 1
ATOM 3535 O O . ASN A 1 482 ? 10.151 -0.162 5.238 1.00 84.88 482 ASN A O 1
ATOM 3539 N N . MET A 1 483 ? 10.507 -0.995 3.174 1.00 93.44 483 MET A N 1
ATOM 3540 C CA . MET A 1 483 ? 10.419 -2.405 3.549 1.00 93.44 483 MET A CA 1
ATOM 3541 C C . MET A 1 483 ? 11.817 -2.978 3.741 1.00 93.44 483 MET A C 1
ATOM 3543 O O . MET A 1 483 ? 12.704 -2.733 2.923 1.00 93.44 483 MET A O 1
ATOM 3547 N N . TYR A 1 484 ? 12.045 -3.729 4.820 1.00 89.62 484 TYR A N 1
ATOM 3548 C CA . TYR A 1 484 ? 13.364 -4.294 5.110 1.00 89.62 484 TYR A CA 1
ATOM 3549 C C . TYR A 1 484 ? 13.417 -5.810 4.961 1.00 89.62 484 TYR A C 1
ATOM 3551 O O . TYR A 1 484 ? 12.414 -6.521 4.998 1.00 89.62 484 TYR A O 1
ATOM 3559 N N . LEU A 1 485 ? 14.651 -6.306 4.885 1.00 93.69 485 LEU A N 1
ATOM 3560 C CA . LEU A 1 485 ? 14.963 -7.720 5.037 1.00 93.69 485 LEU A CA 1
ATOM 3561 C C . LEU A 1 485 ? 14.961 -8.118 6.512 1.00 93.69 485 LEU A C 1
ATOM 3563 O O . LEU A 1 485 ? 15.428 -7.370 7.372 1.00 93.69 485 LEU A O 1
ATOM 3567 N N . TRP A 1 486 ? 14.527 -9.336 6.788 1.00 93.19 486 TRP A N 1
ATOM 3568 C CA . TRP A 1 486 ? 14.428 -9.901 8.127 1.00 93.19 486 TRP A CA 1
ATOM 3569 C C . TRP A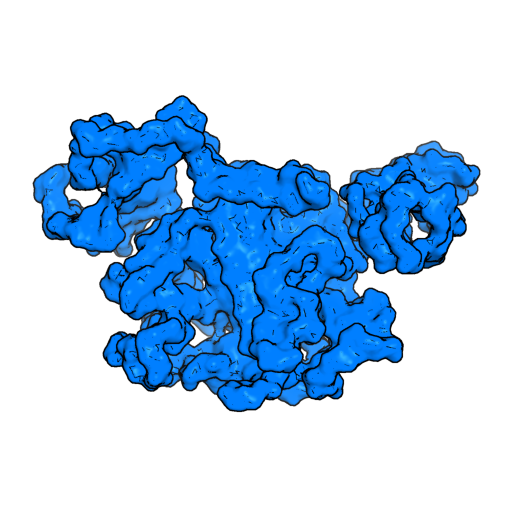 1 486 ? 15.448 -11.020 8.306 1.00 93.19 486 TRP A C 1
ATOM 3571 O O . TRP A 1 486 ? 15.770 -11.744 7.359 1.00 93.19 486 TRP A O 1
ATOM 3581 N N . GLN A 1 487 ? 16.016 -11.132 9.501 1.00 91.88 487 GLN A N 1
ATOM 3582 C CA . GLN A 1 487 ? 17.062 -12.085 9.839 1.00 91.88 487 GLN A CA 1
ATOM 3583 C C . GLN A 1 487 ? 17.190 -12.277 11.354 1.00 91.88 487 GLN A C 1
ATOM 3585 O O . GLN A 1 487 ? 16.870 -11.386 12.121 1.00 91.88 487 GLN A O 1
ATOM 3590 N N . PRO A 1 488 ? 17.789 -13.370 11.837 1.00 89.75 488 PRO A N 1
ATOM 3591 C CA . PRO A 1 488 ? 18.095 -13.472 13.257 1.00 89.75 488 PRO A CA 1
ATOM 3592 C C . PRO A 1 488 ? 19.081 -12.392 13.742 1.00 89.75 488 PRO A C 1
ATOM 3594 O O . PRO A 1 488 ? 20.232 -12.347 13.293 1.00 89.75 488 PRO A O 1
ATOM 3597 N N . LEU A 1 489 ? 18.672 -11.575 14.720 1.00 82.38 489 LEU A N 1
ATOM 3598 C CA . LEU A 1 489 ? 19.524 -10.562 15.353 1.00 82.38 489 LEU A CA 1
ATOM 3599 C C . LEU A 1 489 ? 19.937 -10.933 16.792 1.00 82.38 489 LEU A C 1
ATOM 3601 O O . LEU A 1 489 ? 19.148 -11.497 17.558 1.00 82.38 489 LEU A O 1
ATOM 3605 N N . PRO A 1 490 ? 21.179 -10.614 17.218 1.00 72.44 490 PRO A N 1
ATOM 3606 C CA . PRO A 1 490 ? 21.595 -10.805 18.605 1.00 72.44 490 PRO A CA 1
ATOM 3607 C C . PRO A 1 490 ? 20.749 -9.970 19.575 1.00 72.44 490 PRO A C 1
ATOM 3609 O O . PRO A 1 490 ? 20.639 -8.760 19.410 1.00 72.44 490 PRO A O 1
ATOM 3612 N N . ALA A 1 491 ? 20.237 -10.609 20.632 1.00 67.81 491 ALA A N 1
ATOM 3613 C CA . ALA A 1 491 ? 19.441 -9.974 21.691 1.00 67.81 491 ALA A CA 1
ATOM 3614 C C . ALA A 1 491 ? 18.108 -9.335 21.232 1.00 67.81 491 ALA A C 1
ATOM 3616 O O . ALA A 1 491 ? 17.584 -8.471 21.931 1.00 67.81 491 ALA A O 1
ATOM 3617 N N . ALA A 1 492 ? 17.547 -9.802 20.114 1.00 71.44 492 ALA A N 1
ATOM 3618 C CA . ALA A 1 492 ? 16.195 -9.482 19.652 1.00 71.44 492 ALA A CA 1
ATOM 3619 C C . ALA A 1 492 ? 15.337 -10.759 19.530 1.00 71.44 492 ALA A C 1
ATOM 3621 O O . ALA A 1 492 ? 15.784 -11.857 19.886 1.00 71.44 492 ALA A O 1
ATOM 3622 N N . PHE A 1 493 ? 14.102 -10.629 19.032 1.00 71.69 493 PHE A N 1
ATOM 3623 C CA . PHE A 1 493 ? 13.331 -11.794 18.598 1.00 71.69 493 PHE A CA 1
ATOM 3624 C C . PHE A 1 493 ? 14.017 -12.454 17.391 1.00 71.69 493 PHE A C 1
ATOM 3626 O O . PHE A 1 493 ? 14.732 -11.812 16.626 1.00 71.69 493 PHE A O 1
ATOM 3633 N N . TYR A 1 494 ? 13.862 -13.770 17.256 1.00 80.44 494 TYR A N 1
ATOM 3634 C CA . TYR A 1 494 ? 14.604 -14.554 16.268 1.00 80.44 494 TYR A CA 1
ATOM 3635 C C . TYR A 1 494 ? 13.805 -14.645 14.963 1.00 80.44 494 TYR A C 1
ATOM 3637 O O . TYR A 1 494 ? 13.120 -15.639 14.731 1.00 80.44 494 TYR A O 1
ATOM 3645 N N . ALA A 1 495 ? 13.848 -13.583 14.154 1.00 85.69 495 ALA A N 1
ATOM 3646 C CA . ALA A 1 495 ? 13.153 -13.529 12.869 1.00 85.69 495 ALA A CA 1
ATOM 3647 C C . ALA A 1 495 ? 13.680 -14.575 11.872 1.00 85.69 495 ALA A C 1
ATOM 3649 O O . ALA A 1 495 ? 14.829 -15.023 11.952 1.00 85.69 495 ALA A O 1
ATOM 3650 N N . SER A 1 496 ? 12.844 -14.942 10.901 1.00 88.81 496 SER A N 1
ATOM 3651 C CA . SER A 1 496 ? 13.253 -15.817 9.799 1.00 88.81 496 SER A CA 1
ATOM 3652 C C . SER A 1 496 ? 14.015 -15.016 8.740 1.00 88.81 496 SER A C 1
ATOM 3654 O O . SER A 1 496 ? 13.706 -13.849 8.512 1.00 88.81 496 SER A O 1
ATOM 3656 N N . CYS A 1 497 ? 14.973 -15.648 8.047 1.00 93.31 497 CYS A N 1
ATOM 3657 C CA . CYS A 1 497 ? 15.587 -15.064 6.847 1.00 93.31 497 CYS A CA 1
ATOM 3658 C C . CYS A 1 497 ? 14.516 -14.890 5.772 1.00 93.31 497 CYS A C 1
ATOM 3660 O O . CYS A 1 497 ? 14.170 -15.859 5.106 1.00 93.31 497 CYS A O 1
ATOM 3662 N N . THR A 1 498 ? 13.953 -13.692 5.663 1.00 94.88 498 THR A N 1
ATOM 3663 C CA . THR A 1 498 ? 12.809 -13.394 4.794 1.00 94.88 498 THR A CA 1
ATOM 3664 C C . THR A 1 498 ? 12.868 -11.965 4.285 1.00 94.88 498 THR A C 1
ATOM 3666 O O . THR A 1 498 ? 13.526 -11.111 4.875 1.00 94.88 498 THR A O 1
ATOM 3669 N N . ASP A 1 499 ? 12.208 -11.713 3.164 1.00 95.69 499 ASP A N 1
ATOM 3670 C CA . ASP A 1 499 ? 12.057 -10.375 2.609 1.00 95.69 499 ASP A CA 1
ATOM 3671 C C . ASP A 1 499 ? 10.676 -9.805 2.969 1.00 95.69 499 ASP A C 1
ATOM 3673 O O . ASP A 1 499 ? 9.649 -10.429 2.681 1.00 95.69 499 ASP A O 1
ATOM 3677 N N . GLY A 1 500 ? 10.664 -8.645 3.634 1.00 95.38 500 GLY A N 1
ATOM 3678 C CA . GLY A 1 500 ? 9.448 -7.971 4.079 1.00 95.38 500 GLY A CA 1
ATOM 3679 C C . GLY A 1 500 ? 8.567 -7.487 2.928 1.00 95.38 500 GLY A C 1
ATOM 3680 O O . GLY A 1 500 ? 7.355 -7.414 3.105 1.00 95.38 500 GLY A O 1
ATOM 3681 N N . ASP A 1 501 ? 9.130 -7.257 1.735 1.00 97.00 501 ASP A N 1
ATOM 3682 C CA . ASP A 1 501 ? 8.404 -6.847 0.518 1.00 97.00 501 ASP A CA 1
ATOM 3683 C C . ASP A 1 501 ? 7.367 -7.878 0.019 1.00 97.00 501 ASP A C 1
ATOM 3685 O O . ASP A 1 501 ? 6.579 -7.618 -0.903 1.00 97.00 501 ASP A O 1
ATOM 3689 N N . PHE A 1 502 ? 7.346 -9.065 0.627 1.00 97.62 502 PHE A N 1
ATOM 3690 C CA . PHE A 1 502 ? 6.381 -10.120 0.339 1.00 97.62 502 PHE A CA 1
ATOM 3691 C C . PHE A 1 502 ? 5.345 -10.344 1.450 1.00 97.62 502 PHE A C 1
ATOM 3693 O O . PHE A 1 502 ? 4.460 -11.171 1.250 1.00 97.62 502 PHE A O 1
ATOM 3700 N N . ASP A 1 503 ? 5.410 -9.642 2.588 1.00 97.31 503 ASP A N 1
ATOM 3701 C CA . ASP A 1 503 ? 4.447 -9.787 3.692 1.00 97.31 503 ASP A CA 1
ATOM 3702 C C . ASP A 1 503 ? 3.405 -8.662 3.683 1.00 97.31 503 ASP A C 1
ATOM 3704 O O . ASP A 1 503 ? 3.633 -7.554 4.177 1.00 97.31 503 ASP A O 1
ATOM 3708 N N . GLN A 1 504 ? 2.219 -8.962 3.158 1.00 97.88 504 GLN A N 1
ATOM 3709 C CA . GLN A 1 504 ? 1.134 -7.995 3.035 1.00 97.88 504 GLN A CA 1
ATOM 3710 C C . GLN A 1 504 ? 0.615 -7.491 4.384 1.00 97.88 504 GLN A C 1
ATOM 3712 O O . GLN A 1 504 ? 0.065 -6.391 4.450 1.00 97.88 504 GLN A O 1
ATOM 3717 N N . SER A 1 505 ? 0.783 -8.253 5.469 1.00 97.50 505 SER A N 1
ATOM 3718 C CA . SER A 1 505 ? 0.386 -7.770 6.794 1.00 97.50 505 SER A CA 1
ATOM 3719 C C . SER A 1 505 ? 1.299 -6.640 7.280 1.00 97.50 505 SER A C 1
ATOM 3721 O O . SER A 1 505 ? 0.817 -5.717 7.931 1.00 97.50 505 SER A O 1
ATOM 3723 N N . VAL A 1 506 ? 2.584 -6.662 6.905 1.00 97.62 506 VAL A N 1
ATOM 3724 C CA . VAL A 1 506 ? 3.546 -5.592 7.209 1.00 97.62 506 VAL A CA 1
ATOM 3725 C C . VAL A 1 506 ? 3.362 -4.419 6.243 1.00 97.62 506 VAL A C 1
ATOM 3727 O O . VAL A 1 506 ? 3.224 -3.288 6.692 1.00 97.62 506 VAL A O 1
ATOM 3730 N N . ILE A 1 507 ? 3.246 -4.671 4.933 1.00 98.50 507 ILE A N 1
ATOM 3731 C CA . ILE A 1 507 ? 3.003 -3.607 3.936 1.00 98.50 507 ILE A CA 1
ATOM 3732 C C . ILE A 1 507 ? 1.711 -2.841 4.260 1.00 98.50 507 ILE A C 1
ATOM 3734 O O . ILE A 1 507 ? 1.682 -1.611 4.259 1.00 98.50 507 ILE A O 1
ATOM 3738 N N . GLY A 1 508 ? 0.632 -3.564 4.572 1.00 98.19 508 GLY A N 1
ATOM 3739 C CA . GLY A 1 508 ? -0.643 -2.964 4.958 1.00 98.19 508 GLY A CA 1
ATOM 3740 C C . GLY A 1 508 ? -0.567 -2.172 6.265 1.00 98.19 508 GLY A C 1
ATOM 3741 O O . GLY A 1 508 ? -1.249 -1.153 6.389 1.00 98.19 508 GLY A O 1
ATOM 3742 N N . HIS A 1 509 ? 0.268 -2.607 7.216 1.00 98.06 509 HIS A N 1
ATOM 3743 C CA . HIS A 1 509 ? 0.514 -1.888 8.465 1.00 98.06 509 HIS A CA 1
ATOM 3744 C C . HIS A 1 509 ? 1.172 -0.532 8.173 1.00 98.06 509 HIS A C 1
ATOM 3746 O O . HIS A 1 509 ? 0.623 0.509 8.537 1.00 98.06 509 HIS A O 1
ATOM 3752 N N . GLU A 1 510 ? 2.276 -0.522 7.426 1.00 95.62 510 GLU A N 1
ATOM 3753 C CA . GLU A 1 510 ? 2.984 0.719 7.092 1.00 95.62 510 GLU A CA 1
ATOM 3754 C C . GLU A 1 510 ? 2.112 1.680 6.279 1.00 95.62 510 GLU A C 1
ATOM 3756 O O . GLU A 1 510 ? 1.966 2.851 6.635 1.00 95.62 510 GLU A O 1
ATOM 3761 N N . TYR A 1 511 ? 1.416 1.185 5.253 1.00 98.12 511 TYR A N 1
ATOM 3762 C CA . TYR A 1 511 ? 0.523 2.024 4.449 1.00 98.12 511 TYR A CA 1
ATOM 3763 C C . TYR A 1 511 ? -0.587 2.669 5.301 1.00 98.12 511 TYR A C 1
ATOM 3765 O O . TYR A 1 511 ? -1.024 3.794 5.051 1.00 98.12 511 TYR A O 1
ATOM 3773 N N . THR A 1 512 ? -1.032 1.996 6.362 1.00 98.00 512 THR A N 1
ATOM 3774 C CA . THR A 1 512 ? -2.065 2.531 7.257 1.00 98.00 512 THR A CA 1
ATOM 3775 C C . THR A 1 512 ? -1.552 3.638 8.178 1.00 98.00 512 THR A C 1
ATOM 3777 O O . THR A 1 512 ? -2.334 4.513 8.574 1.00 98.00 512 THR A O 1
ATOM 3780 N N . HIS A 1 513 ? -0.251 3.708 8.467 1.00 94.19 513 HIS A N 1
ATOM 3781 C CA . HIS A 1 513 ? 0.301 4.915 9.082 1.00 94.19 513 HIS A CA 1
ATOM 3782 C C . HIS A 1 513 ? 0.069 6.135 8.190 1.00 94.19 513 HIS A C 1
ATOM 3784 O O . HIS A 1 513 ? -0.293 7.188 8.717 1.00 94.19 513 HIS A O 1
ATOM 3790 N N . ALA A 1 514 ? 0.183 5.979 6.866 1.00 92.12 514 ALA A N 1
ATOM 3791 C CA . ALA A 1 514 ? -0.132 7.032 5.903 1.00 92.12 514 ALA A CA 1
ATOM 3792 C C . ALA A 1 514 ? -1.598 7.455 6.013 1.00 92.12 514 ALA A C 1
ATOM 3794 O O . ALA A 1 514 ? -1.894 8.625 6.243 1.00 92.12 514 ALA A O 1
ATOM 3795 N N . ILE A 1 515 ? -2.511 6.483 5.938 1.00 95.38 515 ILE A N 1
ATOM 3796 C CA . ILE A 1 515 ? -3.960 6.711 6.019 1.00 95.38 515 ILE A CA 1
ATOM 3797 C C . ILE A 1 515 ? -4.323 7.455 7.310 1.00 95.38 515 ILE A C 1
ATOM 3799 O O . ILE A 1 515 ? -4.936 8.524 7.282 1.00 95.38 515 ILE A O 1
ATOM 3803 N N . SER A 1 516 ? -3.925 6.905 8.458 1.00 93.56 516 SER A N 1
ATOM 3804 C CA . SER A 1 516 ? -4.312 7.441 9.763 1.00 93.56 516 SER A CA 1
ATOM 3805 C C . SER A 1 516 ? -3.708 8.822 10.026 1.00 93.56 516 SER A C 1
ATOM 3807 O O . SER A 1 516 ? -4.413 9.698 10.523 1.00 93.56 516 SER A O 1
ATOM 3809 N N . ASN A 1 517 ? -2.452 9.077 9.642 1.00 85.94 517 ASN A N 1
ATOM 3810 C CA . ASN A 1 517 ? -1.833 10.394 9.824 1.00 85.94 517 ASN A CA 1
ATOM 3811 C C . ASN A 1 517 ? -2.304 11.446 8.809 1.00 85.94 517 ASN A C 1
ATOM 3813 O O . ASN A 1 517 ? -2.274 12.631 9.130 1.00 85.94 517 ASN A O 1
ATOM 3817 N N . ARG A 1 518 ? -2.771 11.054 7.618 1.00 86.56 518 ARG A N 1
ATOM 3818 C CA . ARG A 1 518 ? -3.409 11.979 6.666 1.00 86.56 518 ARG A CA 1
ATOM 3819 C C . ARG A 1 518 ? -4.809 12.392 7.117 1.00 86.56 518 ARG A C 1
ATOM 3821 O O . ARG A 1 518 ? -5.191 13.552 6.978 1.00 86.56 518 ARG A O 1
ATOM 3828 N N . MET A 1 519 ? -5.583 11.452 7.658 1.00 88.06 519 MET A N 1
ATOM 3829 C CA . MET A 1 519 ? -6.987 11.689 8.006 1.00 88.06 519 MET A CA 1
ATOM 3830 C C . MET A 1 519 ? -7.163 12.291 9.410 1.00 88.06 519 MET A C 1
ATOM 3832 O O . MET A 1 519 ? -7.987 13.196 9.586 1.00 88.06 519 MET A O 1
ATOM 3836 N N . VAL A 1 520 ? -6.400 11.830 10.411 1.00 84.38 520 VAL A N 1
ATOM 3837 C CA . VAL A 1 520 ? -6.527 12.310 11.797 1.00 84.38 520 VAL A CA 1
ATOM 3838 C C . VAL A 1 520 ? -5.999 13.727 11.940 1.00 84.38 520 VAL A C 1
ATOM 3840 O O . VAL A 1 520 ? -4.861 14.030 11.602 1.00 84.38 520 VAL A O 1
ATOM 3843 N N . GLY A 1 521 ? -6.826 14.613 12.496 1.00 75.69 521 GLY A N 1
ATOM 3844 C CA . GLY A 1 521 ? -6.449 16.011 12.672 1.00 75.69 521 GLY A CA 1
ATOM 3845 C C . GLY A 1 521 ? -6.347 16.815 11.373 1.00 75.69 521 GLY A C 1
ATOM 3846 O O . GLY A 1 521 ? -5.889 17.960 11.420 1.00 75.69 521 GLY A O 1
ATOM 3847 N N . GLY A 1 522 ? -6.802 16.248 10.251 1.00 73.19 522 GLY A N 1
ATOM 3848 C CA . GLY A 1 522 ? -6.643 16.816 8.915 1.00 73.19 522 GLY A CA 1
ATOM 3849 C C . GLY A 1 522 ? -5.242 16.599 8.323 1.00 73.19 522 GLY A C 1
ATOM 3850 O O . GLY A 1 522 ? -4.364 16.053 8.991 1.00 73.19 522 GLY A O 1
ATOM 3851 N N . PRO A 1 523 ? -5.006 17.101 7.096 1.00 70.38 523 PRO A N 1
ATOM 3852 C CA . PRO A 1 523 ? -3.878 16.708 6.243 1.00 70.38 523 PRO A CA 1
ATOM 3853 C C . PRO A 1 523 ? -2.503 17.116 6.782 1.00 70.38 523 PRO A C 1
ATOM 3855 O O . PRO A 1 523 ? -1.481 16.656 6.282 1.00 70.38 523 PRO A O 1
ATOM 3858 N N . ASP A 1 524 ? -2.471 18.009 7.775 1.00 66.88 524 ASP A N 1
ATOM 3859 C CA . ASP A 1 524 ? -1.255 18.669 8.243 1.00 66.88 524 ASP A CA 1
ATOM 3860 C C . ASP A 1 524 ? -0.810 18.266 9.652 1.00 66.88 524 ASP A C 1
ATOM 3862 O O . ASP A 1 524 ? 0.269 18.681 10.083 1.00 66.88 524 ASP A O 1
ATOM 3866 N N . ALA A 1 525 ? -1.648 17.547 10.405 1.00 74.38 525 ALA A N 1
ATOM 3867 C CA . ALA A 1 525 ? -1.427 17.351 11.836 1.00 74.38 525 ALA A CA 1
ATOM 3868 C C . ALA A 1 525 ? -1.132 15.898 12.220 1.00 74.38 525 ALA A C 1
ATOM 3870 O O . ALA A 1 525 ? -0.188 15.673 12.978 1.00 74.38 525 ALA A O 1
ATOM 3871 N N . GLY A 1 526 ? -1.919 14.941 11.717 1.00 78.69 526 GLY A N 1
ATOM 3872 C CA . GLY A 1 526 ? -1.773 13.521 12.032 1.00 78.69 526 GLY A CA 1
ATOM 3873 C C . GLY A 1 526 ? -1.933 13.174 13.511 1.00 78.69 526 GLY A C 1
ATOM 3874 O O . GLY A 1 526 ? -2.348 13.993 14.336 1.00 78.69 526 GLY A O 1
ATOM 3875 N N . LEU A 1 527 ? -1.593 11.934 13.864 1.00 81.00 527 LEU A N 1
ATOM 3876 C CA . LEU A 1 527 ? -1.556 11.476 15.251 1.00 81.00 527 LEU A CA 1
ATOM 3877 C C . LEU A 1 527 ? -0.287 12.009 15.929 1.00 81.00 527 LEU A C 1
ATOM 3879 O O . LEU A 1 527 ? 0.840 11.709 15.545 1.00 81.00 527 LEU A O 1
ATOM 3883 N N . THR A 1 528 ? -0.465 12.794 16.987 1.00 72.12 528 THR A N 1
ATOM 3884 C CA . THR A 1 528 ? 0.625 13.462 17.711 1.00 72.12 528 THR A CA 1
ATOM 3885 C C . THR A 1 528 ? 0.715 12.970 19.146 1.00 72.12 528 THR A C 1
ATOM 3887 O O . THR A 1 528 ? -0.287 12.722 19.813 1.00 72.12 528 THR A O 1
ATOM 3890 N N . SER A 1 529 ? 1.937 12.839 19.660 1.00 61.06 529 SER A N 1
ATOM 3891 C CA . SER A 1 529 ? 2.159 12.374 21.028 1.00 61.06 529 SER A CA 1
ATOM 3892 C C . SER A 1 529 ? 1.742 13.420 22.067 1.00 61.06 529 SER A C 1
ATOM 3894 O O . SER A 1 529 ? 2.359 14.484 22.159 1.00 61.06 529 SER A O 1
ATOM 3896 N N . GLY A 1 530 ? 0.765 13.076 22.909 1.00 57.66 530 GLY A N 1
ATOM 3897 C CA . GLY A 1 530 ? 0.644 13.634 24.257 1.00 57.66 530 GLY A CA 1
ATOM 3898 C C . GLY A 1 530 ? 1.691 13.036 25.208 1.00 57.66 530 GLY A C 1
ATOM 3899 O O . GLY A 1 530 ? 2.434 12.126 24.841 1.00 57.66 530 GLY A O 1
ATOM 3900 N N . SER A 1 531 ? 1.743 13.512 26.458 1.00 56.84 531 SER A N 1
ATOM 3901 C CA . SER A 1 531 ? 2.627 12.949 27.499 1.00 56.84 531 SER A CA 1
ATOM 3902 C C . SER A 1 531 ? 2.292 11.502 27.886 1.00 56.84 531 SER A C 1
ATOM 3904 O O . SER A 1 531 ? 3.051 10.883 28.623 1.00 56.84 531 SER A O 1
ATOM 3906 N N . ASP A 1 532 ? 1.146 10.991 27.434 1.00 63.97 532 ASP A N 1
ATOM 3907 C CA . ASP A 1 532 ? 0.620 9.652 27.699 1.00 63.97 532 ASP A CA 1
ATOM 3908 C C . ASP A 1 532 ? 0.929 8.632 26.584 1.00 63.97 532 ASP A C 1
ATOM 3910 O O . ASP A 1 532 ? 0.685 7.448 26.791 1.00 63.97 532 ASP A O 1
ATOM 3914 N N . GLY A 1 533 ? 1.454 9.066 25.426 1.00 72.69 533 GLY A N 1
ATOM 3915 C CA . GLY A 1 533 ? 1.837 8.201 24.297 1.00 72.69 533 GLY A CA 1
ATOM 3916 C C . GLY A 1 533 ? 0.679 7.565 23.512 1.00 72.69 533 GLY A C 1
ATOM 3917 O O . GLY A 1 533 ? 0.914 6.963 22.464 1.00 72.69 533 GLY A O 1
ATOM 3918 N N . GLN A 1 534 ? -0.568 7.740 23.957 1.00 80.75 534 GLN A N 1
ATOM 3919 C CA . GLN A 1 534 ? -1.704 6.926 23.508 1.00 80.75 534 GLN A CA 1
ATOM 3920 C C . GLN A 1 534 ? -2.101 7.149 22.047 1.00 80.75 534 GLN A C 1
ATOM 3922 O O . GLN A 1 534 ? -2.413 6.183 21.364 1.00 80.75 534 GLN A O 1
ATOM 3927 N N . ALA A 1 535 ? -2.043 8.382 21.533 1.00 82.12 535 ALA A N 1
ATOM 3928 C CA . ALA A 1 535 ? -2.369 8.654 20.127 1.00 82.12 535 ALA A CA 1
ATOM 3929 C C . ALA A 1 535 ? -1.468 7.863 19.162 1.00 82.12 535 ALA A C 1
ATOM 3931 O O . ALA A 1 535 ? -1.938 7.325 18.163 1.00 82.12 535 ALA A O 1
ATOM 3932 N N . ARG A 1 536 ? -0.171 7.751 19.483 1.00 79.62 536 ARG A N 1
ATOM 3933 C CA . ARG A 1 536 ? 0.776 6.965 18.681 1.00 79.62 536 ARG A CA 1
ATOM 3934 C C . ARG A 1 536 ? 0.487 5.475 18.802 1.00 79.62 536 ARG A C 1
ATOM 3936 O O . ARG A 1 536 ? 0.476 4.795 17.790 1.00 79.62 536 ARG A O 1
ATOM 3943 N N . ALA A 1 537 ? 0.178 5.001 20.007 1.00 85.25 537 ALA A N 1
ATOM 3944 C CA . ALA A 1 537 ? -0.215 3.614 20.236 1.00 85.25 537 ALA A CA 1
ATOM 3945 C C . ALA A 1 537 ? -1.493 3.219 19.481 1.00 85.25 537 ALA A C 1
ATOM 3947 O O . ALA A 1 537 ? -1.577 2.146 18.889 1.00 85.25 537 ALA A O 1
ATOM 3948 N N . MET A 1 538 ? -2.477 4.119 19.433 1.00 89.31 538 MET A N 1
ATOM 3949 C CA . MET A 1 538 ? -3.655 3.949 18.588 1.00 89.31 538 MET A CA 1
ATOM 3950 C C . MET A 1 538 ? -3.271 3.891 17.108 1.00 89.31 538 MET A C 1
ATOM 3952 O O . MET A 1 538 ? -3.834 3.073 16.396 1.00 89.31 538 MET A O 1
ATOM 3956 N N . GLY A 1 539 ? -2.306 4.698 16.654 1.00 89.88 539 GLY A N 1
ATOM 3957 C CA . GLY A 1 539 ? -1.754 4.627 15.296 1.00 89.88 539 GLY A CA 1
ATOM 3958 C C . GLY A 1 539 ? -1.191 3.247 14.946 1.00 89.88 539 GLY A C 1
ATOM 3959 O O . GLY A 1 539 ? -1.609 2.672 13.949 1.00 89.88 539 GLY A O 1
ATOM 3960 N N . GLU A 1 540 ? -0.331 2.684 15.799 1.00 89.50 540 GLU A N 1
ATOM 3961 C CA . GLU A 1 540 ? 0.208 1.317 15.635 1.00 89.50 540 GLU A CA 1
ATOM 3962 C C . GLU A 1 540 ? -0.905 0.265 15.568 1.00 89.50 540 GLU A C 1
ATOM 3964 O O . GLU A 1 540 ? -0.917 -0.623 14.717 1.00 89.50 540 GLU A O 1
ATOM 3969 N N . SER A 1 541 ? -1.886 0.388 16.461 1.00 94.81 541 SER A N 1
ATOM 3970 C CA . SER A 1 541 ? -3.025 -0.521 16.517 1.00 94.81 541 SER A CA 1
ATOM 3971 C C . SER A 1 541 ? -3.928 -0.412 15.293 1.00 94.81 541 SER A C 1
ATOM 3973 O O . SER A 1 541 ? -4.364 -1.425 14.753 1.00 94.81 541 SER A O 1
ATOM 3975 N N . TYR A 1 542 ? -4.216 0.803 14.829 1.00 96.56 542 TYR A N 1
ATOM 3976 C CA . TYR A 1 542 ? -4.999 1.022 13.622 1.00 96.56 542 TYR A CA 1
ATOM 3977 C C . TYR A 1 542 ? -4.319 0.412 12.401 1.00 96.56 542 TYR A C 1
ATOM 3979 O O . TYR A 1 542 ? -5.006 -0.203 11.585 1.00 96.56 542 TYR A O 1
ATOM 3987 N N . SER A 1 543 ? -2.994 0.519 12.317 1.00 97.38 543 SER A N 1
ATOM 3988 C CA . SER A 1 543 ? -2.202 -0.120 11.274 1.00 97.38 543 SER A CA 1
ATOM 3989 C C . SER A 1 543 ? -2.333 -1.640 11.281 1.00 97.38 543 SER A C 1
ATOM 3991 O O . SER A 1 543 ? -2.663 -2.248 10.262 1.00 97.38 543 SER A O 1
ATOM 3993 N N . ASP A 1 544 ? -2.206 -2.240 12.458 1.00 97.50 544 ASP A N 1
ATOM 3994 C CA . ASP A 1 544 ? -2.434 -3.661 12.703 1.00 97.50 544 ASP A CA 1
ATOM 3995 C C . ASP A 1 544 ? -3.843 -4.123 12.292 1.00 97.50 544 ASP A C 1
ATOM 3997 O O . ASP A 1 544 ? -4.006 -5.058 11.507 1.00 97.50 544 ASP A O 1
ATOM 4001 N N . LEU A 1 545 ? -4.869 -3.443 12.805 1.00 97.69 545 LEU A N 1
ATOM 4002 C CA . LEU A 1 545 ? -6.284 -3.749 12.588 1.00 97.69 545 LEU A CA 1
ATOM 4003 C C . LEU A 1 545 ? -6.676 -3.649 11.110 1.00 97.69 545 LEU A C 1
ATOM 4005 O O . LEU A 1 545 ? -7.441 -4.476 10.614 1.00 97.69 545 LEU A O 1
ATOM 4009 N N . THR A 1 546 ? -6.152 -2.645 10.412 1.00 98.44 546 THR A N 1
ATOM 4010 C CA . THR A 1 546 ? -6.451 -2.385 9.002 1.00 98.44 546 THR A CA 1
ATOM 4011 C C . THR A 1 546 ? -5.816 -3.437 8.101 1.00 98.44 546 THR A C 1
ATOM 4013 O O . THR A 1 546 ? -6.499 -3.997 7.240 1.00 98.44 546 THR A O 1
ATOM 4016 N N . ALA A 1 547 ? -4.546 -3.773 8.344 1.00 97.94 547 ALA A N 1
ATOM 4017 C CA . ALA A 1 547 ? -3.834 -4.792 7.581 1.00 97.94 547 ALA A CA 1
ATOM 4018 C C . ALA A 1 547 ? -4.502 -6.170 7.698 1.00 97.94 547 ALA A C 1
ATOM 4020 O O . ALA A 1 547 ? -4.763 -6.830 6.688 1.00 97.94 547 ALA A O 1
ATOM 4021 N N . VAL A 1 548 ? -4.844 -6.598 8.921 1.00 96.75 548 VAL A N 1
ATOM 4022 C CA . VAL A 1 548 ? -5.501 -7.899 9.118 1.00 96.75 548 VAL A CA 1
ATOM 4023 C C . VAL A 1 548 ? -6.931 -7.898 8.585 1.00 96.75 548 VAL A C 1
ATOM 4025 O O . VAL A 1 548 ? -7.363 -8.907 8.031 1.00 96.75 548 VAL A O 1
ATOM 4028 N N . GLU A 1 549 ? -7.678 -6.794 8.695 1.00 97.94 549 GLU A N 1
ATOM 4029 C CA . GLU A 1 549 ? -9.038 -6.738 8.152 1.00 97.94 549 GLU A CA 1
ATOM 4030 C C . GLU A 1 549 ? -9.034 -6.832 6.627 1.00 97.94 549 GLU A C 1
ATOM 4032 O O . GLU A 1 549 ? -9.824 -7.602 6.089 1.00 97.94 549 GLU A O 1
ATOM 4037 N N . TYR A 1 550 ? -8.108 -6.152 5.938 1.00 98.38 550 TYR A N 1
ATOM 4038 C CA . TYR A 1 550 ? -7.912 -6.317 4.495 1.00 98.38 550 TYR A CA 1
ATOM 4039 C C . TYR A 1 550 ? -7.728 -7.799 4.129 1.00 98.38 550 TYR A C 1
ATOM 4041 O O . TYR A 1 550 ? -8.451 -8.329 3.284 1.00 98.38 550 TYR A O 1
ATOM 4049 N N . LEU A 1 551 ? -6.817 -8.505 4.807 1.00 98.12 551 LEU A N 1
ATOM 4050 C CA . LEU A 1 551 ? -6.557 -9.923 4.536 1.00 98.12 551 LEU A CA 1
ATOM 4051 C C . LEU A 1 551 ? -7.778 -10.816 4.826 1.00 98.12 551 LEU A C 1
ATOM 4053 O O . LEU A 1 551 ? -8.048 -11.755 4.076 1.00 98.12 551 LEU A O 1
ATOM 4057 N N . ASN A 1 552 ? -8.537 -10.522 5.886 1.00 97.12 552 ASN A N 1
ATOM 4058 C CA . ASN A 1 552 ? -9.722 -11.292 6.276 1.00 97.12 552 ASN A CA 1
ATOM 4059 C C . ASN A 1 552 ? -10.931 -11.029 5.361 1.00 97.12 552 ASN A C 1
ATOM 4061 O O . ASN A 1 552 ? -11.659 -11.966 5.035 1.00 97.12 552 ASN A O 1
ATOM 4065 N N . GLU A 1 553 ? -11.169 -9.787 4.927 1.00 96.62 553 GLU A N 1
ATOM 4066 C CA . GLU A 1 553 ? -12.293 -9.451 4.039 1.00 96.62 553 GLU A CA 1
ATOM 4067 C C . GLU A 1 553 ? -12.171 -10.130 2.668 1.00 96.62 553 GLU A C 1
ATOM 4069 O O . GLU A 1 553 ? -13.183 -10.481 2.051 1.00 96.62 553 GLU A O 1
ATOM 4074 N N . TYR A 1 554 ? -10.939 -10.350 2.204 1.00 96.56 554 TYR A N 1
ATOM 4075 C CA . TYR A 1 554 ? -10.662 -11.039 0.947 1.00 96.56 554 TYR A CA 1
ATOM 4076 C C . TYR A 1 554 ? -10.402 -12.546 1.084 1.00 96.56 554 TYR A C 1
ATOM 4078 O O . TYR A 1 554 ? -10.191 -13.193 0.058 1.00 96.56 554 TYR A O 1
ATOM 4086 N N . ASP A 1 555 ? -10.475 -13.113 2.296 1.00 96.56 555 ASP A N 1
ATOM 4087 C CA . ASP A 1 555 ? -10.219 -14.541 2.557 1.00 96.56 555 ASP A CA 1
ATOM 4088 C C . ASP A 1 555 ? -8.798 -14.974 2.135 1.00 96.56 555 ASP A C 1
ATOM 4090 O O . ASP A 1 555 ? -8.593 -16.038 1.553 1.00 96.56 555 ASP A O 1
ATOM 4094 N N . TYR A 1 556 ? -7.804 -14.111 2.376 1.00 96.44 556 TYR A N 1
ATOM 4095 C CA . TYR A 1 556 ? -6.397 -14.384 2.052 1.00 96.44 556 TYR A CA 1
ATOM 4096 C C . TYR A 1 556 ? -5.638 -15.078 3.186 1.00 96.44 556 TYR A C 1
ATOM 4098 O O . TYR A 1 556 ? -4.609 -15.699 2.933 1.00 96.44 556 TYR A O 1
ATOM 4106 N N . VAL A 1 557 ? -6.151 -14.997 4.415 1.00 95.44 557 VAL A N 1
ATOM 4107 C CA . VAL A 1 557 ? -5.616 -15.685 5.595 1.00 95.44 557 VAL A CA 1
ATOM 4108 C C . VAL A 1 557 ? -6.714 -16.508 6.279 1.00 95.44 557 VAL A C 1
ATOM 4110 O O . VAL A 1 557 ? -7.880 -16.105 6.259 1.00 95.44 557 VAL A O 1
ATOM 4113 N N . PRO A 1 558 ? -6.367 -17.632 6.930 1.00 94.69 558 PRO A N 1
ATOM 4114 C CA . PRO A 1 558 ? -5.015 -18.182 7.077 1.00 94.69 558 PRO A CA 1
ATOM 4115 C C . PRO A 1 558 ? -4.519 -18.935 5.829 1.00 94.69 558 PRO A C 1
ATOM 4117 O O . PRO A 1 558 ? -5.289 -19.596 5.134 1.00 94.69 558 PRO A O 1
ATOM 4120 N N . THR A 1 559 ? -3.212 -18.878 5.583 1.00 91.88 559 THR A N 1
ATOM 4121 C CA . THR A 1 559 ? -2.496 -19.538 4.479 1.00 91.88 559 THR A CA 1
ATOM 4122 C C . THR A 1 559 ? -1.939 -20.914 4.859 1.00 91.88 559 THR A C 1
ATOM 4124 O O . THR A 1 559 ? -1.878 -21.813 4.018 1.00 91.88 559 THR A O 1
ATOM 4127 N N . ALA A 1 560 ? -1.558 -21.111 6.122 1.00 91.44 560 ALA A N 1
ATOM 4128 C CA . ALA A 1 560 ? -0.986 -22.346 6.660 1.00 91.44 560 ALA A CA 1
ATOM 4129 C C . ALA A 1 560 ? -1.468 -22.683 8.090 1.00 91.44 560 ALA A C 1
ATOM 4131 O O . ALA A 1 560 ? -0.862 -23.510 8.769 1.00 91.44 560 ALA A O 1
ATOM 4132 N N . GLY A 1 561 ? -2.592 -22.107 8.529 1.00 91.12 561 GLY A N 1
ATOM 4133 C CA . GLY A 1 561 ? -3.186 -22.365 9.848 1.00 91.12 561 GLY A CA 1
ATOM 4134 C C . GLY A 1 561 ? -2.675 -21.443 10.956 1.00 91.12 561 GLY A C 1
ATOM 4135 O O . GLY A 1 561 ? -2.955 -21.688 12.129 1.00 91.12 561 GLY A O 1
ATOM 4136 N N . GLU A 1 562 ? -1.958 -20.390 10.578 1.00 94.81 562 GLU A N 1
ATOM 4137 C CA . GLU A 1 562 ? -1.620 -19.263 11.427 1.00 94.81 562 GLU A CA 1
ATOM 4138 C C . GLU A 1 562 ? -2.865 -18.554 11.960 1.00 94.81 562 GLU A C 1
ATOM 4140 O O . GLU A 1 562 ? -3.986 -18.704 11.466 1.00 94.81 562 GLU A O 1
ATOM 4145 N N . ASN A 1 563 ? -2.662 -17.742 12.986 1.00 95.88 563 ASN A N 1
ATOM 4146 C CA . ASN A 1 563 ? -3.674 -16.836 13.474 1.00 95.88 563 ASN A CA 1
ATOM 4147 C C . ASN A 1 563 ? -3.951 -15.751 12.412 1.00 95.88 563 ASN A C 1
ATOM 4149 O O . ASN A 1 563 ? -3.075 -14.924 12.163 1.00 95.88 563 ASN A O 1
ATOM 4153 N N . PRO A 1 564 ? -5.167 -15.673 11.833 1.00 95.44 564 PRO A N 1
ATOM 4154 C CA . PRO A 1 564 ? -5.490 -14.697 10.786 1.00 95.44 564 PRO A CA 1
ATOM 4155 C C . PRO A 1 564 ? -5.540 -13.244 11.290 1.00 95.44 564 PRO A C 1
ATOM 4157 O O . PRO A 1 564 ? -5.803 -12.332 10.511 1.00 95.44 564 PRO A O 1
ATOM 4160 N N . PHE A 1 565 ? -5.333 -13.023 12.591 1.00 96.06 565 PHE A N 1
ATOM 4161 C CA . PHE A 1 565 ? -5.261 -11.706 13.228 1.00 96.06 565 PHE A CA 1
ATOM 4162 C C . PHE A 1 565 ? -3.872 -11.415 13.818 1.00 96.06 565 PHE A C 1
ATOM 4164 O O . PHE A 1 565 ? -3.747 -10.565 14.700 1.00 96.06 565 PHE A O 1
ATOM 4171 N N . ALA A 1 566 ? -2.844 -12.151 13.389 1.00 94.81 566 ALA A N 1
ATOM 4172 C CA . ALA A 1 566 ? -1.447 -11.853 13.686 1.00 94.81 566 ALA A CA 1
ATOM 4173 C C . ALA A 1 566 ? -0.811 -11.048 12.542 1.00 94.81 566 ALA A C 1
ATOM 4175 O O . ALA A 1 566 ? -1.124 -11.269 11.373 1.00 94.81 566 ALA A O 1
ATOM 4176 N N . VAL A 1 567 ? 0.103 -10.140 12.889 1.00 95.25 567 VAL A N 1
ATOM 4177 C CA . VAL A 1 567 ? 0.882 -9.338 11.930 1.00 95.25 567 VAL A CA 1
ATOM 4178 C C . VAL A 1 567 ? 2.311 -9.863 11.868 1.00 95.25 567 VAL A C 1
ATOM 4180 O O . VAL A 1 567 ? 2.944 -10.095 12.899 1.00 95.25 567 VAL A O 1
ATOM 4183 N N . GLY A 1 568 ? 2.817 -10.061 10.656 1.00 94.19 568 GLY A N 1
ATOM 4184 C CA . GLY A 1 568 ? 4.148 -10.581 10.376 1.00 94.19 568 GLY A CA 1
ATOM 4185 C C . GLY A 1 568 ? 4.388 -12.066 10.691 1.00 94.19 568 GLY A C 1
ATOM 4186 O O . GLY A 1 568 ? 5.513 -12.385 11.089 1.00 94.19 568 GLY A O 1
ATOM 4187 N N . PRO A 1 569 ? 3.421 -13.007 10.580 1.00 94.94 569 PRO A N 1
ATOM 4188 C CA . PRO A 1 569 ? 3.706 -14.424 10.832 1.00 94.94 569 PRO A CA 1
ATOM 4189 C C . PRO A 1 569 ? 4.796 -14.963 9.892 1.00 94.94 569 PRO A C 1
ATOM 4191 O O . PRO A 1 569 ? 5.662 -15.716 10.333 1.00 94.94 569 PRO A O 1
ATOM 4194 N N . TYR A 1 570 ? 4.825 -14.507 8.633 1.00 94.94 570 TYR A N 1
ATOM 4195 C CA . TYR A 1 570 ? 5.838 -14.900 7.652 1.00 94.94 570 TYR A CA 1
ATOM 4196 C C . TYR A 1 570 ? 7.236 -14.415 8.031 1.00 94.94 570 TYR A C 1
ATOM 4198 O O . TYR A 1 570 ? 8.167 -15.222 8.103 1.00 94.94 570 TYR A O 1
ATOM 4206 N N . VAL A 1 571 ? 7.384 -13.122 8.325 1.00 93.19 571 VAL A N 1
ATOM 4207 C CA . VAL A 1 571 ? 8.707 -12.554 8.614 1.00 93.19 571 VAL A CA 1
ATOM 4208 C C . VAL A 1 571 ? 9.269 -12.978 9.977 1.00 93.19 571 VAL A C 1
ATOM 4210 O O . VAL A 1 571 ? 10.478 -13.157 10.152 1.00 93.19 571 VAL A O 1
ATOM 4213 N N . THR A 1 572 ? 8.393 -13.216 10.956 1.00 91.81 572 THR A N 1
ATOM 4214 C CA . THR A 1 572 ? 8.797 -13.627 12.311 1.00 91.81 572 THR A CA 1
ATOM 4215 C C . THR A 1 572 ? 8.920 -15.139 12.482 1.00 91.81 572 THR A C 1
ATOM 4217 O O . THR A 1 572 ? 9.620 -15.588 13.387 1.00 91.81 572 THR A O 1
ATOM 4220 N N . GLY A 1 573 ? 8.247 -15.935 11.645 1.00 90.56 573 GLY A N 1
ATOM 4221 C CA . GLY A 1 573 ? 8.057 -17.371 11.872 1.00 90.56 573 GLY A CA 1
ATOM 4222 C C . GLY A 1 573 ? 7.165 -17.686 13.082 1.00 90.56 573 GLY A C 1
ATOM 4223 O O . GLY A 1 573 ? 7.257 -18.780 13.641 1.00 90.56 573 GLY A O 1
ATOM 4224 N N . SER A 1 574 ? 6.356 -16.723 13.544 1.00 91.00 574 SER A N 1
ATOM 4225 C CA . SER A 1 574 ? 5.446 -16.890 14.679 1.00 91.00 574 SER A CA 1
ATOM 4226 C C . SER A 1 574 ? 3.988 -16.934 14.229 1.00 91.00 574 SER A C 1
ATOM 4228 O O . SER A 1 574 ? 3.319 -15.909 14.117 1.00 91.00 574 SER A O 1
ATOM 4230 N N . ASP A 1 575 ? 3.468 -18.147 14.062 1.00 91.12 575 ASP A N 1
ATOM 4231 C CA . ASP A 1 575 ? 2.111 -18.376 13.551 1.00 91.12 575 ASP A CA 1
ATOM 4232 C C . ASP A 1 575 ? 0.997 -17.995 14.548 1.00 91.12 575 ASP A C 1
ATOM 4234 O O . ASP A 1 575 ? -0.156 -17.844 14.160 1.00 91.12 575 ASP A O 1
ATOM 4238 N N . GLU A 1 576 ? 1.298 -17.838 15.842 1.00 91.88 576 GLU A N 1
ATOM 4239 C CA . GLU A 1 576 ? 0.281 -17.557 16.873 1.00 91.88 576 GLU A CA 1
ATOM 4240 C C . GLU A 1 576 ? 0.053 -16.056 17.118 1.00 91.88 576 GLU A C 1
ATOM 4242 O O . GLU A 1 576 ? -1.090 -15.613 17.277 1.00 91.88 576 GLU A O 1
ATOM 4247 N N . ARG A 1 577 ? 1.140 -15.279 17.180 1.00 89.81 577 ARG A N 1
ATOM 4248 C CA . ARG A 1 577 ? 1.136 -13.860 17.583 1.00 89.81 577 ARG A CA 1
ATOM 4249 C C . ARG A 1 577 ? 1.857 -12.936 16.601 1.00 89.81 577 ARG A C 1
ATOM 4251 O O . ARG A 1 577 ? 1.730 -11.720 16.720 1.00 89.81 577 ARG A O 1
ATOM 4258 N N . GLY A 1 578 ? 2.592 -13.494 15.638 1.00 92.12 578 GLY A N 1
ATOM 4259 C CA . GLY A 1 578 ? 3.445 -12.716 14.750 1.00 92.12 578 GLY A CA 1
ATOM 4260 C C . GLY A 1 578 ? 4.487 -11.925 15.542 1.00 92.12 578 GLY A C 1
ATOM 4261 O O . GLY A 1 578 ? 5.140 -12.464 16.440 1.00 92.12 578 GLY A O 1
ATOM 4262 N N . ILE A 1 579 ? 4.622 -10.634 15.238 1.00 88.38 579 ILE A N 1
ATOM 4263 C CA . ILE A 1 579 ? 5.574 -9.746 15.921 1.00 88.38 579 ILE A CA 1
ATOM 4264 C C . ILE A 1 579 ? 5.091 -9.237 17.286 1.00 88.38 579 ILE A C 1
ATOM 4266 O O . ILE A 1 579 ? 5.905 -8.846 18.120 1.00 88.38 579 ILE A O 1
ATOM 4270 N N . ARG A 1 580 ? 3.779 -9.264 17.537 1.00 90.94 580 ARG A N 1
ATOM 4271 C CA . ARG A 1 580 ? 3.158 -8.723 18.757 1.00 90.94 580 ARG A CA 1
ATOM 4272 C C . ARG A 1 580 ? 3.292 -9.680 19.943 1.00 90.94 580 ARG A C 1
ATOM 4274 O O . ARG A 1 580 ? 3.629 -10.858 19.772 1.00 90.94 580 ARG A O 1
ATOM 4281 N N . ASN A 1 581 ? 3.028 -9.204 21.158 1.00 88.50 581 ASN A N 1
ATOM 4282 C CA . ASN A 1 581 ? 3.023 -10.038 22.361 1.00 88.50 581 ASN A CA 1
ATOM 4283 C C . ASN A 1 581 ? 1.854 -11.033 22.354 1.00 88.50 581 ASN A C 1
ATOM 4285 O O . ASN A 1 581 ? 2.027 -12.189 22.753 1.00 88.50 581 ASN A O 1
ATOM 4289 N N . TYR A 1 582 ? 0.694 -10.624 21.833 1.00 89.62 582 TYR A N 1
ATOM 4290 C CA . TYR A 1 582 ? -0.480 -11.482 21.684 1.00 89.62 582 TYR A CA 1
ATOM 4291 C C . TYR A 1 582 ? -1.147 -11.325 20.314 1.00 89.62 582 TYR A C 1
ATOM 4293 O O . TYR A 1 582 ? -1.186 -10.245 19.734 1.00 89.62 582 TYR A O 1
ATOM 4301 N N . GLY A 1 583 ? -1.769 -12.401 19.822 1.00 89.56 583 GLY A N 1
ATOM 4302 C CA . GLY A 1 583 ? -2.726 -12.286 18.722 1.00 89.56 583 GLY A CA 1
ATOM 4303 C C . GLY A 1 583 ? -3.949 -11.470 19.156 1.00 89.56 583 GLY A C 1
ATOM 4304 O O . GLY A 1 583 ? -4.485 -11.691 20.246 1.00 89.56 583 GLY A O 1
ATOM 4305 N N . MET A 1 584 ? -4.425 -10.551 18.309 1.00 90.25 584 MET A N 1
ATOM 4306 C CA . MET A 1 584 ? -5.465 -9.570 18.683 1.00 90.25 584 MET A CA 1
ATOM 4307 C C . MET A 1 584 ? -6.767 -10.219 19.181 1.00 90.25 584 MET A C 1
ATOM 4309 O O . MET A 1 584 ? -7.472 -9.671 20.024 1.00 90.25 584 MET A O 1
ATOM 4313 N N . ASN A 1 585 ? -7.072 -11.416 18.683 1.00 93.12 585 ASN A N 1
ATOM 4314 C CA . ASN A 1 585 ? -8.252 -12.209 19.023 1.00 93.12 585 ASN A CA 1
ATOM 4315 C C . ASN A 1 585 ? -8.169 -12.954 20.366 1.00 93.12 585 ASN A C 1
ATOM 4317 O O . ASN A 1 585 ? -9.193 -13.437 20.851 1.00 93.12 585 ASN A O 1
ATOM 4321 N N . VAL A 1 586 ? -6.974 -13.086 20.943 1.00 92.06 586 VAL A N 1
ATOM 4322 C CA . VAL A 1 586 ? -6.714 -13.821 22.195 1.00 92.06 586 VAL A CA 1
ATOM 4323 C C . VAL A 1 586 ? -5.966 -12.975 23.228 1.00 92.06 586 VAL A C 1
ATOM 4325 O O . VAL A 1 586 ? -5.543 -13.496 24.260 1.00 92.06 586 VAL A O 1
ATOM 4328 N N . SER A 1 587 ? -5.809 -11.677 22.964 1.00 91.44 587 SER A N 1
ATOM 4329 C CA . SER A 1 587 ? -5.110 -10.751 23.848 1.00 91.44 587 SER A CA 1
ATOM 4330 C C . SER A 1 587 ? -5.825 -10.625 25.203 1.00 91.44 587 SER A C 1
ATOM 4332 O O . SER A 1 587 ? -7.027 -10.339 25.237 1.00 91.44 587 SER A O 1
ATOM 4334 N N . PRO A 1 588 ? -5.117 -10.833 26.332 1.00 90.25 588 PRO A N 1
ATOM 4335 C CA . PRO A 1 588 ? -5.667 -10.636 27.672 1.00 90.25 588 PRO A CA 1
ATOM 4336 C C . PRO A 1 588 ? -5.614 -9.167 28.125 1.00 90.25 588 PRO A C 1
ATOM 4338 O O . PRO A 1 588 ? -6.044 -8.863 29.239 1.00 90.25 588 PRO A O 1
ATOM 4341 N N . LEU A 1 589 ? -5.046 -8.283 27.299 1.00 88.88 589 LEU A N 1
ATOM 4342 C CA . LEU A 1 589 ? -4.754 -6.904 27.655 1.00 88.88 589 LEU A CA 1
ATOM 4343 C C . LEU A 1 589 ? -6.025 -6.065 27.802 1.00 88.88 589 LEU A C 1
ATOM 4345 O O . LEU A 1 589 ? -7.023 -6.253 27.103 1.00 88.88 589 LEU A O 1
ATOM 4349 N N . ASN A 1 590 ? -5.976 -5.110 28.722 1.00 84.31 590 ASN A N 1
ATOM 4350 C CA . ASN A 1 590 ? -7.050 -4.165 28.973 1.00 84.31 590 ASN A CA 1
ATOM 4351 C C . ASN A 1 590 ? -6.492 -2.786 29.365 1.00 84.31 590 ASN A C 1
ATOM 4353 O O . ASN A 1 590 ? -5.290 -2.595 29.512 1.00 84.31 590 ASN A O 1
ATOM 4357 N N . PHE A 1 591 ? -7.371 -1.800 29.552 1.00 83.62 591 PHE A N 1
ATOM 4358 C CA . PHE A 1 591 ? -6.949 -0.419 29.799 1.00 83.62 591 PHE A CA 1
ATOM 4359 C C . PHE A 1 591 ? -6.089 -0.233 31.067 1.00 83.62 591 PHE A C 1
ATOM 4361 O O . PHE A 1 591 ? -5.328 0.727 31.141 1.00 83.62 591 PHE A O 1
ATOM 4368 N N . SER A 1 592 ? -6.152 -1.139 32.057 1.00 83.25 592 SER A N 1
ATOM 4369 C CA . SER A 1 592 ? -5.262 -1.072 33.230 1.00 83.25 592 SER A CA 1
ATOM 4370 C C . SER A 1 592 ? -3.790 -1.336 32.913 1.00 83.25 592 SER A C 1
ATOM 4372 O O . SER A 1 592 ? -2.942 -1.076 33.762 1.00 83.25 592 SER A O 1
ATOM 4374 N N . ASP A 1 593 ? -3.504 -1.876 31.730 1.00 81.50 593 ASP A N 1
ATOM 4375 C CA . ASP A 1 593 ? -2.177 -2.335 31.322 1.00 81.50 593 ASP A CA 1
ATOM 4376 C C . ASP A 1 593 ? -1.369 -1.242 30.597 1.00 81.50 593 ASP A C 1
ATOM 4378 O O . ASP A 1 593 ? -0.160 -1.400 30.401 1.00 81.50 593 ASP A O 1
ATOM 4382 N N . VAL A 1 594 ? -2.018 -0.116 30.259 1.00 77.12 594 VAL A N 1
ATOM 4383 C CA . VAL A 1 594 ? -1.411 1.052 29.597 1.00 77.12 594 VAL A CA 1
ATOM 4384 C C . VAL A 1 594 ? -0.207 1.553 30.400 1.00 77.12 594 VAL A C 1
ATOM 4386 O O . VAL A 1 594 ? -0.307 1.772 31.609 1.00 77.12 594 VAL A O 1
ATOM 4389 N N . GLN A 1 595 ? 0.925 1.765 29.722 1.00 68.12 595 GLN A N 1
ATOM 4390 C CA . GLN A 1 595 ? 2.209 2.209 30.290 1.00 68.12 595 GLN A CA 1
ATOM 4391 C C . GLN A 1 595 ? 2.815 1.273 31.357 1.00 68.12 595 GLN A C 1
ATOM 4393 O O . GLN A 1 595 ? 3.744 1.674 32.068 1.00 68.12 595 GLN A O 1
ATOM 4398 N N . GLY A 1 596 ? 2.307 0.044 31.503 1.00 61.00 596 GLY A N 1
ATOM 4399 C CA . GLY A 1 596 ? 2.646 -0.825 32.632 1.00 61.00 596 GLY A CA 1
ATOM 4400 C C . GLY A 1 596 ? 3.099 -2.244 32.291 1.00 61.00 596 GLY A C 1
ATOM 4401 O O . GLY A 1 596 ? 3.873 -2.804 33.071 1.00 61.00 596 GLY A O 1
ATOM 4402 N N . TYR A 1 597 ? 2.640 -2.844 31.186 1.00 70.19 597 TYR A N 1
ATOM 4403 C CA . TYR A 1 597 ? 2.746 -4.305 31.048 1.00 70.19 597 TYR A CA 1
ATOM 4404 C C . TYR A 1 597 ? 4.059 -4.833 30.446 1.00 70.19 597 TYR A C 1
ATOM 4406 O O . TYR A 1 597 ? 4.494 -5.900 30.875 1.00 70.19 597 TYR A O 1
ATOM 4414 N N . ASP A 1 598 ? 4.721 -4.106 29.537 1.00 59.25 598 ASP A N 1
ATOM 4415 C CA . ASP A 1 598 ? 5.954 -4.584 28.871 1.00 59.25 598 ASP A CA 1
ATOM 4416 C C . ASP A 1 598 ? 7.257 -4.012 29.473 1.00 59.25 598 ASP A C 1
ATOM 4418 O O . ASP A 1 598 ? 8.352 -4.134 28.935 1.00 59.25 598 ASP A O 1
ATOM 4422 N N . GLY A 1 599 ? 7.183 -3.368 30.645 1.00 50.44 599 GLY A N 1
ATOM 4423 C CA . GLY A 1 599 ? 8.365 -3.031 31.455 1.00 50.44 599 GLY A CA 1
ATOM 4424 C C . GLY A 1 599 ? 9.410 -2.090 30.822 1.00 50.44 599 GLY A C 1
ATOM 4425 O O . GLY A 1 599 ? 10.370 -1.731 31.507 1.00 50.44 599 GLY A O 1
ATOM 4426 N N . SER A 1 600 ? 9.227 -1.624 29.581 1.00 49.94 600 SER A N 1
ATOM 4427 C CA . SER A 1 600 ? 10.110 -0.678 28.881 1.00 49.94 600 SER A CA 1
ATOM 4428 C C . SER A 1 600 ? 10.073 0.741 29.468 1.00 49.94 600 SER A C 1
ATOM 4430 O O . SER A 1 600 ? 10.808 1.623 29.023 1.00 49.94 600 SER A O 1
ATOM 4432 N N . GLY A 1 601 ? 9.215 0.976 30.468 1.00 43.03 601 GLY A N 1
ATOM 4433 C CA . GLY A 1 601 ? 8.798 2.313 30.878 1.00 43.03 601 GLY A CA 1
ATOM 4434 C C . GLY A 1 601 ? 7.918 2.966 29.808 1.00 43.03 601 GLY A C 1
ATOM 4435 O O . GLY A 1 601 ? 7.713 2.407 28.733 1.00 43.03 601 GLY A O 1
ATOM 4436 N N . VAL A 1 602 ? 7.398 4.157 30.109 1.00 39.50 602 VAL A N 1
ATOM 4437 C CA . VAL A 1 602 ? 6.728 5.047 29.141 1.00 39.50 602 VAL A CA 1
ATOM 4438 C C . VAL A 1 602 ? 7.538 5.068 27.837 1.00 39.50 602 VAL A C 1
ATOM 4440 O O . VAL A 1 602 ? 8.650 5.600 27.860 1.00 39.50 602 VAL A O 1
ATOM 4443 N N . GLY A 1 603 ? 7.062 4.507 26.714 1.00 50.00 603 GLY A N 1
ATOM 4444 C CA . GLY A 1 603 ? 7.843 4.694 25.484 1.00 50.00 603 GLY A CA 1
ATOM 4445 C C . GLY A 1 603 ? 7.519 3.940 24.197 1.00 50.00 603 GLY A C 1
ATOM 4446 O O . GLY A 1 603 ? 7.671 4.569 23.152 1.00 50.00 603 GLY A O 1
ATOM 4447 N N . SER A 1 604 ? 7.123 2.660 24.204 1.00 65.56 604 SER A N 1
ATOM 4448 C CA . SER A 1 604 ? 6.849 1.940 22.944 1.00 65.56 604 SER A CA 1
ATOM 4449 C C . SER A 1 604 ? 5.368 2.069 22.576 1.00 65.56 604 SER A C 1
ATOM 4451 O O . SER A 1 604 ? 4.521 1.552 23.304 1.00 65.56 604 SER A O 1
ATOM 4453 N N . PRO A 1 605 ? 5.014 2.760 21.476 1.00 70.00 605 PRO A N 1
ATOM 4454 C CA . PRO A 1 605 ? 3.622 2.840 21.048 1.00 70.00 605 PRO A CA 1
ATOM 4455 C C . PRO A 1 605 ? 3.071 1.469 20.618 1.00 70.00 605 PRO A C 1
ATOM 4457 O O . PRO A 1 605 ? 1.867 1.260 20.711 1.00 70.00 605 PRO A O 1
ATOM 4460 N N . HIS A 1 606 ? 3.920 0.521 20.210 1.00 75.62 606 HIS A N 1
ATOM 4461 C CA . HIS A 1 606 ? 3.478 -0.809 19.785 1.00 75.62 606 HIS A CA 1
ATOM 4462 C C . HIS A 1 606 ? 2.818 -1.583 20.930 1.00 75.62 606 HIS A C 1
ATOM 4464 O O . HIS A 1 606 ? 1.734 -2.135 20.752 1.00 75.62 606 HIS A O 1
ATOM 4470 N N . ASP A 1 607 ? 3.439 -1.570 22.111 1.00 77.50 607 ASP A N 1
ATOM 4471 C CA . ASP A 1 607 ? 3.019 -2.381 23.252 1.00 77.50 607 ASP A CA 1
ATOM 4472 C C . ASP A 1 607 ? 1.650 -1.897 23.740 1.00 77.50 607 ASP A C 1
ATOM 4474 O O . ASP A 1 607 ? 0.698 -2.676 23.814 1.00 77.50 607 ASP A O 1
ATOM 4478 N N . ASP A 1 608 ? 1.522 -0.587 23.987 1.00 81.81 608 ASP A N 1
ATOM 4479 C CA . ASP A 1 608 ? 0.251 0.047 24.355 1.00 81.81 608 ASP A CA 1
ATOM 4480 C C . ASP A 1 608 ? -0.790 -0.074 23.222 1.00 81.81 608 ASP A C 1
ATOM 4482 O O . ASP A 1 608 ? -1.994 -0.106 23.484 1.00 81.81 608 ASP A O 1
ATOM 4486 N N . GLY A 1 609 ? -0.353 -0.181 21.964 1.00 86.69 609 GLY A N 1
ATOM 4487 C CA . GLY A 1 609 ? -1.223 -0.388 20.807 1.00 86.69 609 GLY A CA 1
ATOM 4488 C C . GLY A 1 609 ? -1.968 -1.722 20.859 1.00 86.69 609 GLY A C 1
ATOM 4489 O O . GLY A 1 609 ? -3.149 -1.780 20.514 1.00 86.69 609 GLY A O 1
ATOM 4490 N N . GLU A 1 610 ? -1.356 -2.781 21.395 1.00 88.94 610 GLU A N 1
ATOM 4491 C CA . GLU A 1 610 ? -2.010 -4.092 21.532 1.00 88.94 610 GLU A CA 1
ATOM 4492 C C . GLU A 1 610 ? -3.274 -4.043 22.411 1.00 88.94 610 GLU A C 1
ATOM 4494 O O . GLU A 1 610 ? -4.210 -4.823 22.206 1.00 88.94 610 GLU A O 1
ATOM 4499 N N . ILE A 1 611 ? -3.346 -3.091 23.349 1.00 90.00 611 ILE A N 1
ATOM 4500 C CA . ILE A 1 611 ? -4.539 -2.836 24.170 1.00 90.00 611 ILE A CA 1
ATOM 4501 C C . ILE A 1 611 ? -5.677 -2.311 23.287 1.00 90.00 611 ILE A C 1
ATOM 4503 O O . ILE A 1 611 ? -6.809 -2.796 23.367 1.00 90.00 611 ILE A O 1
ATOM 4507 N N . TRP A 1 612 ? -5.383 -1.344 22.413 1.00 91.00 612 TRP A N 1
ATOM 4508 C CA . TRP A 1 612 ? -6.370 -0.789 21.484 1.00 91.00 612 TRP A CA 1
ATOM 4509 C C . TRP A 1 612 ? -6.815 -1.817 20.439 1.00 91.00 612 TRP A C 1
ATOM 4511 O O . TRP A 1 612 ? -8.003 -1.867 20.099 1.00 91.00 612 TRP A O 1
ATOM 4521 N N . SER A 1 613 ? -5.909 -2.706 20.017 1.00 94.12 613 SER A N 1
ATOM 4522 C CA . SER A 1 613 ? -6.220 -3.815 19.110 1.00 94.12 613 SER A CA 1
ATOM 4523 C C . SER A 1 613 ? -7.180 -4.811 19.761 1.00 94.12 613 SER A C 1
ATOM 4525 O O . SER A 1 613 ? -8.172 -5.200 19.144 1.00 94.12 613 SER A O 1
ATOM 4527 N N . ALA A 1 614 ? -6.958 -5.166 21.032 1.00 92.81 614 ALA A N 1
ATOM 4528 C CA . ALA A 1 614 ? -7.851 -6.047 21.787 1.00 92.81 614 ALA A CA 1
ATOM 4529 C C . ALA A 1 614 ? -9.262 -5.449 21.945 1.00 92.81 614 ALA A C 1
ATOM 4531 O O . ALA A 1 614 ? -10.265 -6.138 21.729 1.00 92.81 614 ALA A O 1
ATOM 4532 N N . VAL A 1 615 ? -9.355 -4.154 22.273 1.00 91.81 615 VAL A N 1
ATOM 4533 C CA . VAL A 1 615 ? -10.635 -3.435 22.402 1.00 91.81 615 VAL A CA 1
ATOM 4534 C C . VAL A 1 615 ? -11.383 -3.410 21.070 1.00 91.81 615 VAL A C 1
ATOM 4536 O O . VAL A 1 615 ? -12.549 -3.809 21.003 1.00 91.81 615 VAL A O 1
ATOM 4539 N N . ASN A 1 616 ? -10.718 -2.998 19.992 1.00 94.44 616 ASN A N 1
ATOM 4540 C CA . ASN A 1 616 ? -11.338 -2.937 18.672 1.00 94.44 616 ASN A CA 1
ATOM 4541 C C . ASN A 1 616 ? -11.744 -4.310 18.151 1.00 94.44 616 ASN A C 1
ATOM 4543 O O . ASN A 1 616 ? -12.811 -4.440 17.552 1.00 94.44 616 ASN A O 1
ATOM 4547 N N . PHE A 1 617 ? -10.967 -5.354 18.438 1.00 95.19 617 PHE A N 1
ATOM 4548 C CA . PHE A 1 617 ? -11.357 -6.709 18.082 1.00 95.19 617 PHE A CA 1
ATOM 4549 C C . PHE A 1 617 ? -12.670 -7.116 18.768 1.00 95.19 617 PHE A C 1
ATOM 4551 O O . PHE A 1 617 ? -13.548 -7.701 18.131 1.00 95.19 617 PHE A O 1
ATOM 4558 N N . GLN A 1 618 ? -12.872 -6.761 20.041 1.00 94.75 618 GLN A N 1
ATOM 4559 C CA . GLN A 1 618 ? -14.147 -7.009 20.724 1.00 94.75 618 GLN A CA 1
ATOM 4560 C C . GLN A 1 618 ? -15.306 -6.214 20.100 1.00 94.75 618 GLN A C 1
ATOM 4562 O O . GLN A 1 618 ? -16.391 -6.772 19.912 1.00 94.75 618 GLN A O 1
ATOM 4567 N N . ILE A 1 619 ? -15.081 -4.949 19.719 1.00 95.00 619 ILE A N 1
ATOM 4568 C CA . ILE A 1 619 ? -16.078 -4.121 19.013 1.00 95.00 619 ILE A CA 1
ATOM 4569 C C . ILE A 1 619 ? -16.443 -4.759 17.668 1.00 95.00 619 ILE A C 1
ATOM 4571 O O . ILE A 1 619 ? -17.626 -4.954 17.375 1.00 95.00 619 ILE A O 1
ATOM 4575 N N . ARG A 1 620 ? -15.441 -5.176 16.889 1.00 96.56 620 ARG A N 1
ATOM 4576 C CA . ARG A 1 620 ? -15.607 -5.916 15.635 1.00 96.56 620 ARG A CA 1
ATOM 4577 C C . ARG A 1 620 ? -16.489 -7.150 15.830 1.00 96.56 620 ARG A C 1
ATOM 4579 O O . ARG A 1 620 ? -17.455 -7.333 15.088 1.00 96.56 620 ARG A O 1
ATOM 4586 N N . GLN A 1 621 ? -16.214 -7.977 16.843 1.00 97.50 621 GLN A N 1
ATOM 4587 C CA . GLN A 1 621 ? -17.028 -9.164 17.139 1.00 97.50 621 GLN A CA 1
ATOM 4588 C C . GLN A 1 621 ? -18.463 -8.805 17.548 1.00 97.50 621 GLN A C 1
ATOM 4590 O O . GLN A 1 621 ? -19.410 -9.464 17.111 1.00 97.50 621 GLN A O 1
ATOM 4595 N N . ALA A 1 622 ? -18.654 -7.743 18.334 1.00 97.81 622 ALA A N 1
ATOM 4596 C CA . ALA A 1 622 ? -19.982 -7.266 18.711 1.00 97.81 622 ALA A CA 1
ATOM 4597 C C . ALA A 1 622 ? -20.787 -6.779 17.492 1.00 97.81 622 ALA A C 1
ATOM 4599 O O . ALA A 1 622 ? -21.975 -7.095 17.365 1.00 97.81 622 ALA A O 1
ATOM 4600 N N . MET A 1 623 ? -20.146 -6.070 16.556 1.00 97.00 623 MET A N 1
ATOM 4601 C CA . MET A 1 623 ? -20.781 -5.649 15.307 1.00 97.00 623 MET A CA 1
ATOM 4602 C C . MET A 1 623 ? -21.101 -6.842 14.407 1.00 97.00 623 MET A C 1
ATOM 4604 O O . MET A 1 623 ? -22.212 -6.904 13.873 1.00 97.00 623 MET A O 1
ATOM 4608 N N . ILE A 1 624 ? -20.197 -7.823 14.276 1.00 97.75 624 ILE A N 1
ATOM 4609 C CA . ILE A 1 624 ? -20.498 -9.083 13.577 1.00 97.75 624 ILE A CA 1
ATOM 4610 C C . ILE A 1 624 ? -21.743 -9.712 14.194 1.00 97.75 624 ILE A C 1
ATOM 4612 O O . ILE A 1 624 ? -22.729 -9.900 13.487 1.00 97.75 624 ILE A O 1
ATOM 4616 N N . ALA A 1 625 ? -21.748 -9.967 15.506 1.00 98.00 625 ALA A N 1
ATOM 4617 C CA . ALA A 1 625 ? -22.862 -10.612 16.196 1.00 98.00 625 ALA A CA 1
ATOM 4618 C C . ALA A 1 625 ? -24.199 -9.886 15.967 1.00 98.00 625 ALA A C 1
ATOM 4620 O O . ALA A 1 625 ? -25.222 -10.535 15.741 1.00 98.00 625 ALA A O 1
ATOM 4621 N N . ARG A 1 626 ? -24.187 -8.547 15.960 1.00 97.31 626 ARG A N 1
ATOM 4622 C CA . ARG A 1 626 ? -25.371 -7.718 15.704 1.00 97.31 626 ARG A CA 1
ATOM 4623 C C . ARG A 1 626 ? -25.934 -7.888 14.291 1.00 97.31 626 ARG A C 1
ATOM 4625 O O . ARG A 1 626 ? -27.152 -7.958 14.140 1.00 97.31 626 ARG A O 1
ATOM 4632 N N . TYR A 1 627 ? -25.083 -7.927 13.266 1.00 95.50 627 TYR A N 1
ATOM 4633 C CA . TYR A 1 627 ? -25.516 -7.889 11.861 1.00 95.50 627 TYR A CA 1
ATOM 4634 C C . TYR A 1 627 ? -25.515 -9.258 11.159 1.00 95.50 627 TYR A C 1
ATOM 4636 O O . TYR A 1 627 ? -26.094 -9.383 10.078 1.00 95.50 627 TYR A O 1
ATOM 4644 N N . ASN A 1 628 ? -24.959 -10.301 11.786 1.00 95.88 628 ASN A N 1
ATOM 4645 C CA . ASN A 1 628 ? -24.734 -11.615 11.170 1.00 95.88 628 ASN A CA 1
ATOM 4646 C C . ASN A 1 628 ? -26.008 -12.287 10.630 1.00 95.88 628 ASN A C 1
ATOM 4648 O O . ASN A 1 628 ? -25.942 -13.044 9.668 1.00 95.88 628 ASN A O 1
ATOM 4652 N N . GLY A 1 629 ? -27.172 -12.025 11.238 1.00 94.44 629 GLY A N 1
ATOM 4653 C CA . GLY A 1 629 ? -28.442 -12.624 10.811 1.00 94.44 629 GLY A CA 1
ATOM 4654 C C . GLY A 1 629 ? -28.910 -12.173 9.421 1.00 94.44 629 GLY A C 1
ATOM 4655 O O . GLY A 1 629 ? -29.562 -12.946 8.726 1.00 94.44 629 GLY A O 1
ATOM 4656 N N . GLY A 1 630 ? -28.576 -10.941 9.017 1.00 94.12 630 GLY A N 1
ATOM 4657 C CA . GLY A 1 630 ? -28.900 -10.392 7.693 1.00 94.12 630 GLY A CA 1
ATOM 4658 C C . GLY A 1 630 ? -27.700 -10.326 6.747 1.00 94.12 630 GLY A C 1
ATOM 4659 O O . GLY A 1 630 ? -27.863 -10.491 5.541 1.00 94.12 630 GLY A O 1
ATOM 4660 N N . PHE A 1 631 ? -26.499 -10.131 7.297 1.00 96.50 631 PHE A N 1
ATOM 4661 C CA . PHE A 1 631 ? -25.243 -9.990 6.560 1.00 96.50 631 PHE A CA 1
ATOM 4662 C C . PHE A 1 631 ? -24.181 -10.914 7.178 1.00 96.50 631 PHE A C 1
ATOM 4664 O O . PHE A 1 631 ? -23.392 -10.467 8.015 1.00 96.50 631 PHE A O 1
ATOM 4671 N N . PRO A 1 632 ? -24.189 -12.217 6.835 1.00 96.38 632 PRO A N 1
ATOM 4672 C CA . PRO A 1 632 ? -23.322 -13.195 7.483 1.00 96.38 632 PRO A CA 1
ATOM 4673 C C . PRO A 1 632 ? -21.837 -12.918 7.228 1.00 96.38 632 PRO A C 1
ATOM 4675 O O . PRO A 1 632 ? -21.415 -12.865 6.075 1.00 96.38 632 PRO A O 1
ATOM 4678 N N . ALA A 1 633 ? -21.034 -12.813 8.291 1.00 94.31 633 ALA A N 1
ATOM 4679 C CA . ALA A 1 633 ? -19.592 -12.563 8.184 1.00 94.31 633 ALA A CA 1
ATOM 4680 C C . ALA A 1 633 ? -18.809 -13.753 7.601 1.00 94.31 633 ALA A C 1
ATOM 4682 O O . ALA A 1 633 ? -17.748 -13.556 7.024 1.00 94.31 633 ALA A O 1
ATOM 4683 N N . GLY A 1 634 ? -19.352 -14.973 7.697 1.00 95.12 634 GLY A N 1
ATOM 4684 C CA . GLY A 1 634 ? -18.783 -16.174 7.068 1.00 95.12 634 GLY A CA 1
ATOM 4685 C C . GLY A 1 634 ? -19.128 -16.340 5.582 1.00 95.12 634 GLY A C 1
ATOM 4686 O O . GLY A 1 634 ? -18.921 -17.414 5.026 1.00 95.12 634 GLY A O 1
ATOM 4687 N N . ASN A 1 635 ? -19.736 -15.335 4.943 1.00 96.06 635 ASN A N 1
ATOM 4688 C CA . ASN A 1 635 ? -19.995 -15.348 3.506 1.00 96.06 635 ASN A CA 1
ATOM 4689 C C . ASN A 1 635 ? -18.882 -14.585 2.773 1.00 96.06 635 ASN A C 1
ATOM 4691 O O . ASN A 1 635 ? -18.982 -13.373 2.585 1.00 96.06 635 ASN A O 1
ATOM 4695 N N . ASN A 1 636 ? -17.856 -15.304 2.317 1.00 94.31 636 ASN A N 1
ATOM 4696 C CA . ASN A 1 636 ? -16.665 -14.714 1.687 1.00 94.31 636 ASN A CA 1
ATOM 4697 C C . ASN A 1 636 ? -17.010 -13.912 0.420 1.00 94.31 636 ASN A C 1
ATOM 4699 O O . ASN A 1 636 ? -16.434 -12.859 0.168 1.00 94.31 636 ASN A O 1
ATOM 4703 N N . ALA A 1 637 ? -18.020 -14.339 -0.347 1.00 91.94 637 ALA A N 1
ATOM 4704 C CA . ALA A 1 637 ? -18.477 -13.585 -1.515 1.00 91.94 637 ALA A CA 1
ATOM 4705 C C . ALA A 1 637 ? -19.126 -12.243 -1.133 1.00 91.94 637 ALA A C 1
ATOM 4707 O O . ALA A 1 637 ? -19.018 -11.270 -1.878 1.00 91.94 637 ALA A O 1
ATOM 4708 N N . LEU A 1 638 ? -19.811 -12.178 0.014 1.00 92.69 638 LEU A N 1
ATOM 4709 C CA . LEU A 1 638 ? -20.356 -10.929 0.543 1.00 92.69 638 LEU A CA 1
ATOM 4710 C C . LEU A 1 638 ? -19.241 -10.021 1.077 1.00 92.69 638 LEU A C 1
ATOM 4712 O O . LEU A 1 638 ? -19.252 -8.838 0.749 1.00 92.69 638 LEU A O 1
ATOM 4716 N N . GLN A 1 639 ? -18.287 -10.569 1.839 1.00 95.38 639 GLN A N 1
ATOM 4717 C CA . GLN A 1 639 ? -17.125 -9.823 2.346 1.00 95.38 639 GLN A CA 1
ATOM 4718 C C . GLN A 1 639 ? -16.348 -9.175 1.199 1.00 95.38 639 GLN A C 1
ATOM 4720 O O . GLN A 1 639 ? -16.198 -7.958 1.174 1.00 95.38 639 GLN A O 1
ATOM 4725 N N . LYS A 1 640 ? -15.997 -9.962 0.176 1.00 92.31 640 LYS A N 1
ATOM 4726 C CA . LYS A 1 640 ? -15.286 -9.474 -1.005 1.00 92.31 640 LYS A CA 1
ATOM 4727 C C . LYS A 1 640 ? -16.033 -8.342 -1.715 1.00 92.31 640 LYS A C 1
ATOM 4729 O O . LYS A 1 640 ? -15.466 -7.288 -1.955 1.00 92.31 640 LYS A O 1
ATOM 4734 N N . ARG A 1 641 ? -17.338 -8.497 -1.978 1.00 87.56 641 ARG A N 1
ATOM 4735 C CA . ARG A 1 641 ? -18.143 -7.431 -2.611 1.00 87.56 641 ARG A CA 1
ATOM 4736 C C . ARG A 1 641 ? -18.186 -6.141 -1.791 1.00 87.56 641 ARG A C 1
ATOM 4738 O O . ARG A 1 641 ? -18.308 -5.064 -2.362 1.00 87.56 641 ARG A O 1
ATOM 4745 N N . CYS A 1 642 ? -18.144 -6.256 -0.471 1.00 88.12 642 CYS A N 1
ATOM 4746 C CA . CYS A 1 642 ? -18.069 -5.115 0.429 1.00 88.12 642 CYS A CA 1
ATOM 4747 C C . CYS A 1 642 ? -16.686 -4.454 0.408 1.00 88.12 642 CYS A C 1
ATOM 4749 O O . CYS A 1 642 ? -16.603 -3.231 0.335 1.00 88.12 642 CYS A O 1
ATOM 4751 N N . ALA A 1 643 ? -15.624 -5.256 0.406 1.00 90.62 643 ALA A N 1
ATOM 4752 C CA . ALA A 1 643 ? -14.241 -4.801 0.308 1.00 90.62 643 ALA A CA 1
ATOM 4753 C C . ALA A 1 643 ? -13.930 -4.127 -1.040 1.00 90.62 643 ALA A C 1
ATOM 4755 O O . ALA A 1 643 ? -13.183 -3.155 -1.081 1.00 90.62 643 ALA A O 1
ATOM 4756 N N . ASP A 1 644 ? -14.541 -4.609 -2.127 1.00 82.69 644 ASP A N 1
ATOM 4757 C CA . ASP A 1 644 ? -14.444 -4.048 -3.482 1.00 82.69 644 ASP A CA 1
ATOM 4758 C C . ASP A 1 644 ? -15.403 -2.847 -3.705 1.00 82.69 644 ASP A C 1
ATOM 4760 O O . ASP A 1 644 ? -15.581 -2.395 -4.836 1.00 82.69 644 ASP A O 1
ATOM 4764 N N . GLY A 1 645 ? -16.088 -2.356 -2.661 1.00 80.25 645 GLY A N 1
ATOM 4765 C CA . GLY A 1 645 ? -16.962 -1.175 -2.743 1.00 80.25 645 GLY A CA 1
ATOM 4766 C C . GLY A 1 645 ? -18.241 -1.353 -3.577 1.00 80.25 645 GLY A C 1
ATOM 4767 O O . GLY A 1 645 ? -18.911 -0.377 -3.904 1.00 80.25 645 GLY A O 1
ATOM 4768 N N . ILE A 1 646 ? -18.615 -2.590 -3.926 1.00 79.94 646 ILE A N 1
ATOM 4769 C CA . ILE A 1 646 ? -19.815 -2.899 -4.732 1.00 79.94 646 ILE A CA 1
ATOM 4770 C C . ILE A 1 646 ? -21.099 -2.694 -3.916 1.00 79.94 646 ILE A C 1
ATOM 4772 O O . ILE A 1 646 ? -22.178 -2.471 -4.473 1.00 79.94 646 ILE A O 1
ATOM 4776 N N . LEU A 1 647 ? -21.007 -2.840 -2.596 1.00 78.44 647 LEU A N 1
ATOM 4777 C CA . LEU A 1 647 ? -22.118 -2.677 -1.671 1.00 78.44 647 LEU A CA 1
ATOM 4778 C C . LEU A 1 647 ? -21.831 -1.536 -0.694 1.00 78.44 647 LEU A C 1
ATOM 4780 O O . LEU A 1 647 ? -20.713 -1.454 -0.186 1.00 78.44 647 LEU A O 1
ATOM 4784 N N . PRO A 1 648 ? -22.840 -0.713 -0.360 1.00 77.12 648 PRO A N 1
ATOM 4785 C CA . PRO A 1 648 ? -22.701 0.245 0.726 1.00 77.12 648 PRO A CA 1
ATOM 4786 C C . PRO A 1 648 ? -22.503 -0.488 2.059 1.00 77.12 648 PRO A C 1
ATOM 4788 O O . PRO A 1 648 ? -23.013 -1.599 2.260 1.00 77.12 648 PRO A O 1
ATOM 4791 N N . ALA A 1 649 ? -21.804 0.151 3.002 1.00 80.44 649 ALA A N 1
ATOM 4792 C CA . ALA A 1 649 ? -21.477 -0.434 4.306 1.00 80.44 649 ALA A CA 1
ATOM 4793 C C . ALA A 1 649 ? -22.724 -0.924 5.075 1.00 80.44 649 ALA A C 1
ATOM 4795 O O . ALA A 1 649 ? -22.675 -1.926 5.796 1.00 80.44 649 ALA A O 1
ATOM 4796 N N . ASP A 1 650 ? -23.886 -0.291 4.869 1.00 83.25 650 ASP A N 1
ATOM 4797 C CA . ASP A 1 650 ? -25.152 -0.683 5.490 1.00 83.25 650 ASP A CA 1
ATOM 4798 C C . ASP A 1 650 ? -25.745 -2.006 4.951 1.00 83.25 650 ASP A C 1
ATOM 4800 O O . ASP A 1 650 ? -26.736 -2.511 5.497 1.00 83.25 650 ASP A O 1
ATOM 4804 N N . LYS A 1 651 ? -25.132 -2.592 3.917 1.00 88.44 651 LYS A N 1
ATOM 4805 C CA . LYS A 1 651 ? -25.420 -3.928 3.374 1.00 88.44 651 LYS A CA 1
ATOM 4806 C C . LYS A 1 651 ? -24.279 -4.921 3.587 1.00 88.44 651 LYS A C 1
ATOM 4808 O O . LYS A 1 651 ? -24.298 -6.002 3.000 1.00 88.44 651 LYS A O 1
ATOM 4813 N N . CYS A 1 652 ? -23.321 -4.578 4.441 1.00 92.19 652 CYS A N 1
ATOM 4814 C CA . CYS A 1 652 ? -22.142 -5.392 4.688 1.00 92.19 652 CYS A CA 1
ATOM 4815 C C . CYS A 1 652 ? -22.164 -6.089 6.054 1.00 92.19 652 CYS A C 1
ATOM 4817 O O . CYS A 1 652 ? -22.931 -5.688 6.947 1.00 92.19 652 CYS A O 1
ATOM 4819 N N . PRO A 1 653 ? -21.344 -7.145 6.223 1.00 97.00 653 PRO A N 1
ATOM 4820 C CA . PRO A 1 653 ? -21.101 -7.778 7.511 1.00 97.00 653 PRO A CA 1
ATOM 4821 C C . PRO A 1 653 ? -20.599 -6.790 8.565 1.00 97.00 653 PRO A C 1
ATOM 4823 O O . PRO A 1 653 ? -20.115 -5.700 8.261 1.00 97.00 653 PRO A O 1
ATOM 4826 N N . GLY A 1 654 ? -20.737 -7.169 9.835 1.00 94.50 654 GLY A N 1
ATOM 4827 C CA . GLY A 1 654 ? -20.421 -6.274 10.946 1.00 94.50 654 GLY A CA 1
ATOM 4828 C C . GLY A 1 654 ? -18.957 -5.833 11.018 1.00 94.50 654 GLY A C 1
ATOM 4829 O O . GLY A 1 654 ? -18.705 -4.722 11.465 1.00 94.50 654 GLY A O 1
ATOM 4830 N N . ASN A 1 655 ? -18.017 -6.650 10.539 1.00 97.19 655 ASN A N 1
ATOM 4831 C CA . ASN A 1 655 ? -16.598 -6.294 10.468 1.00 97.19 655 ASN A CA 1
ATOM 4832 C C . ASN A 1 655 ? -16.330 -5.148 9.482 1.00 97.19 655 ASN A C 1
ATOM 4834 O O . ASN A 1 655 ? -15.732 -4.157 9.887 1.00 97.19 655 ASN A O 1
ATOM 4838 N N . ARG A 1 656 ? -16.887 -5.191 8.262 1.00 95.19 656 ARG A N 1
ATOM 4839 C CA . ARG A 1 656 ? -16.778 -4.072 7.311 1.00 95.19 656 ARG A CA 1
ATOM 4840 C C . ARG A 1 656 ? -17.347 -2.776 7.879 1.00 95.19 656 ARG A C 1
ATOM 4842 O O . ARG A 1 656 ? -16.775 -1.711 7.695 1.00 95.19 656 ARG A O 1
ATOM 4849 N N . ARG A 1 657 ? -18.490 -2.852 8.570 1.00 94.44 657 ARG A N 1
ATOM 4850 C CA . ARG A 1 657 ? -19.108 -1.673 9.204 1.00 94.44 657 ARG A CA 1
ATOM 4851 C C . ARG A 1 657 ? -18.233 -1.091 10.298 1.00 94.44 657 ARG A C 1
ATOM 4853 O O . ARG A 1 657 ? -18.121 0.121 10.382 1.00 94.44 657 ARG A O 1
ATOM 4860 N N . TRP A 1 658 ? -17.644 -1.953 11.122 1.00 96.62 658 TRP A N 1
ATOM 4861 C CA . TRP A 1 658 ? -16.688 -1.531 12.136 1.00 96.62 658 TRP A CA 1
ATOM 4862 C C . TRP A 1 658 ? -15.510 -0.800 11.487 1.00 96.62 658 TRP A C 1
ATOM 4864 O O . TRP A 1 658 ? -15.198 0.309 11.906 1.00 96.62 658 TRP A O 1
ATOM 4874 N N . MET A 1 659 ? -14.931 -1.358 10.421 1.00 96.56 659 MET A N 1
ATOM 4875 C CA . MET A 1 659 ? -13.820 -0.710 9.728 1.00 96.56 659 MET A CA 1
ATOM 4876 C C . MET A 1 659 ? -14.229 0.617 9.067 1.00 96.56 659 MET A C 1
ATOM 4878 O O . MET A 1 659 ? -13.495 1.595 9.158 1.00 96.56 659 MET A O 1
ATOM 4882 N N . GLN A 1 660 ? -15.435 0.704 8.493 1.00 91.44 660 GLN A N 1
ATOM 4883 C CA . GLN A 1 660 ? -15.989 1.976 8.010 1.00 91.44 660 GLN A CA 1
ATOM 4884 C C . GLN A 1 660 ? -16.071 3.013 9.139 1.00 91.44 660 GLN A C 1
ATOM 4886 O O . GLN A 1 660 ? -15.607 4.134 8.974 1.00 91.44 660 GLN A O 1
ATOM 4891 N N . THR A 1 661 ? -16.589 2.630 10.311 1.00 90.19 661 THR A N 1
ATOM 4892 C CA . THR A 1 661 ? -16.655 3.518 11.481 1.00 90.19 661 THR A CA 1
ATOM 4893 C C . THR A 1 661 ? -15.270 3.966 11.948 1.00 90.19 661 THR A C 1
ATOM 4895 O O . THR A 1 661 ? -15.118 5.113 12.356 1.00 90.19 661 THR A O 1
ATOM 4898 N N . VAL A 1 662 ? -14.257 3.098 11.877 1.00 93.19 662 VAL A N 1
ATOM 4899 C CA . VAL A 1 662 ? -12.867 3.461 12.193 1.00 93.19 662 VAL A CA 1
ATOM 4900 C C . VAL A 1 662 ? -12.352 4.548 11.239 1.00 93.19 662 VAL A C 1
ATOM 4902 O O . VAL A 1 662 ? -11.818 5.555 11.703 1.00 93.19 662 VAL A O 1
ATOM 4905 N N . PHE A 1 663 ? -12.567 4.393 9.931 1.00 91.44 663 PHE A N 1
ATOM 4906 C CA . PHE A 1 663 ? -12.149 5.381 8.930 1.00 91.44 663 PHE A CA 1
ATOM 4907 C C . PHE A 1 663 ? -12.899 6.710 9.060 1.00 91.44 663 PHE A C 1
ATOM 49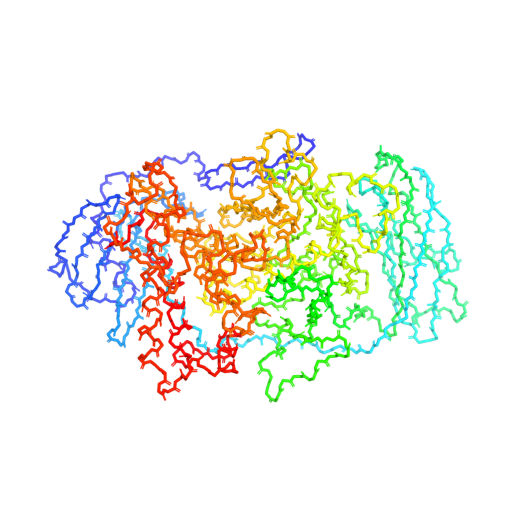09 O O . PHE A 1 663 ? -12.280 7.775 9.023 1.00 91.44 663 PHE A O 1
ATOM 4916 N N . ASP A 1 664 ? -14.212 6.661 9.287 1.00 83.69 664 ASP A N 1
ATOM 4917 C CA . ASP A 1 664 ? -15.021 7.857 9.533 1.00 83.69 664 ASP A CA 1
ATOM 4918 C C . ASP A 1 664 ? -14.550 8.579 10.807 1.00 83.69 664 ASP A C 1
ATOM 4920 O O . ASP A 1 664 ? -14.447 9.807 10.838 1.00 83.69 664 ASP A O 1
ATOM 4924 N N . ALA A 1 665 ? -14.186 7.825 11.852 1.00 85.81 665 ALA A N 1
ATOM 4925 C CA . ALA A 1 665 ? -13.666 8.385 13.092 1.00 85.81 665 ALA A CA 1
ATOM 4926 C C . ALA A 1 665 ? -12.325 9.107 12.902 1.00 85.81 665 ALA A C 1
ATOM 4928 O O . ALA A 1 665 ? -12.090 10.092 13.603 1.00 85.81 665 ALA A O 1
ATOM 4929 N N . TYR A 1 666 ? -11.464 8.705 11.953 1.00 86.19 666 TYR A N 1
ATOM 4930 C CA . TYR A 1 666 ? -10.215 9.434 11.685 1.00 86.19 666 TYR A CA 1
ATOM 4931 C C . TYR A 1 666 ? -10.473 10.910 11.385 1.00 86.19 666 TYR A C 1
ATOM 4933 O O . TYR A 1 666 ? -9.840 11.780 11.979 1.00 86.19 666 TYR A O 1
ATOM 4941 N N . LEU A 1 667 ? -11.485 11.200 10.569 1.00 81.38 667 LEU A N 1
ATOM 4942 C CA . LEU A 1 667 ? -11.865 12.564 10.193 1.00 81.38 667 LEU A CA 1
ATOM 4943 C C . LEU A 1 667 ? -12.428 13.387 11.362 1.00 81.38 667 LEU A C 1
ATOM 4945 O O . LEU A 1 667 ? -12.537 14.615 11.274 1.00 81.38 667 LEU A O 1
ATOM 4949 N N . LEU A 1 668 ? -12.784 12.719 12.461 1.00 80.06 668 LEU A N 1
ATOM 4950 C CA . LEU A 1 668 ? -13.338 13.308 13.675 1.00 80.06 668 LEU A CA 1
ATOM 4951 C C . LEU A 1 668 ? -12.358 13.293 14.840 1.00 80.06 668 LEU A C 1
ATOM 4953 O O . LEU A 1 668 ? -12.646 13.909 15.864 1.00 80.06 668 LEU A O 1
ATOM 4957 N N . MET A 1 669 ? -11.203 12.644 14.743 1.00 78.69 669 MET A N 1
ATOM 4958 C CA . MET A 1 669 ? -10.255 12.593 15.852 1.00 78.69 669 MET A CA 1
ATOM 4959 C C . MET A 1 669 ? -9.327 13.817 15.851 1.00 78.69 669 MET A C 1
ATOM 4961 O O . MET A 1 669 ? -8.868 14.256 14.793 1.00 78.69 669 MET A O 1
ATOM 4965 N N . PRO A 1 670 ? -9.053 14.419 17.025 1.00 78.81 670 PRO A N 1
ATOM 4966 C CA . PRO A 1 670 ? -8.017 15.434 17.140 1.00 78.81 670 PRO A CA 1
ATOM 4967 C C . PRO A 1 670 ? -6.619 14.784 17.079 1.00 78.81 670 PRO A C 1
ATOM 4969 O O . PRO A 1 670 ? -6.475 13.613 17.423 1.00 78.81 670 PRO A O 1
ATOM 4972 N N . PRO A 1 671 ? -5.562 15.549 16.748 1.00 78.00 671 PRO A N 1
ATOM 4973 C CA . PRO A 1 671 ? -4.197 15.023 16.681 1.00 78.00 671 PRO A CA 1
ATOM 4974 C C . PRO A 1 671 ? -3.711 14.320 17.952 1.00 78.00 671 PRO A C 1
ATOM 4976 O O . PRO A 1 671 ? -3.059 13.286 17.888 1.00 78.00 671 PRO A O 1
ATOM 4979 N N . ALA A 1 672 ? -3.997 14.887 19.125 1.00 81.69 672 ALA A N 1
ATOM 4980 C CA . ALA A 1 672 ? -3.574 14.352 20.419 1.00 81.69 672 ALA A CA 1
ATOM 4981 C C . ALA A 1 672 ? -4.747 13.649 21.121 1.00 81.69 672 ALA A C 1
ATOM 4983 O O . ALA A 1 672 ? -5.146 14.053 22.216 1.00 81.69 672 ALA A O 1
ATOM 4984 N N . VAL A 1 673 ? -5.335 12.653 20.455 1.00 82.50 673 VAL A N 1
ATOM 4985 C CA . VAL A 1 673 ? -6.442 11.832 20.975 1.00 82.50 673 VAL A CA 1
ATOM 4986 C C . VAL A 1 673 ? -5.961 10.843 22.047 1.00 82.50 673 VAL A C 1
ATOM 4988 O O . VAL A 1 673 ? -4.802 10.425 22.045 1.00 82.50 673 VAL A O 1
ATOM 4991 N N . SER A 1 674 ? -6.836 10.491 22.989 1.00 83.56 674 SER A N 1
ATOM 4992 C CA . SER A 1 674 ? -6.619 9.395 23.941 1.00 83.56 674 SER A CA 1
ATOM 4993 C C . SER A 1 674 ? -7.596 8.249 23.669 1.00 83.56 674 SER A C 1
ATOM 4995 O O . SER A 1 674 ? -8.625 8.455 23.029 1.00 83.56 674 SER A O 1
ATOM 4997 N N . MET A 1 675 ? -7.342 7.053 24.209 1.00 81.06 675 MET A N 1
ATOM 4998 C CA . MET A 1 675 ? -8.282 5.927 24.054 1.00 81.06 675 MET A CA 1
ATOM 4999 C C . MET A 1 675 ? -9.655 6.181 24.715 1.00 81.06 675 MET A C 1
ATOM 5001 O O . MET A 1 675 ? -10.590 5.416 24.490 1.00 81.06 675 MET A O 1
ATOM 5005 N N . LEU A 1 676 ? -9.781 7.220 25.554 1.00 75.25 676 LEU A N 1
ATOM 5006 C CA . LEU A 1 676 ? -11.010 7.576 26.275 1.00 75.25 676 LEU A CA 1
ATOM 5007 C C . LEU A 1 676 ? -11.756 8.789 25.688 1.00 75.25 676 LEU A C 1
ATOM 5009 O O . LEU A 1 676 ? -12.872 9.061 26.135 1.00 75.25 676 LEU A O 1
ATOM 5013 N N . GLY A 1 677 ? -11.162 9.515 24.735 1.00 58.41 677 GLY A N 1
ATOM 5014 C CA . GLY A 1 677 ? -11.675 10.792 24.217 1.00 58.41 677 GLY A CA 1
ATOM 5015 C C . GLY A 1 677 ? -10.578 11.801 23.921 1.00 58.41 677 GLY A C 1
ATOM 5016 O O . GLY A 1 677 ? -9.587 11.837 24.692 1.00 58.41 677 GLY A O 1
#

Radius of gyration: 27.06 Å; chains: 1; bounding box: 62×66×83 Å

Sequence (677 aa):
MISVGVVDGKVAYVSSSAAGAAAAPATTGLIDSGAAWLKAAANVGHTAASADITGVQNERGWTLFSVDGLDEQQRARLVALPTPTQGVKAAYETVVYQGTGGGEFAYTVFVDAQNGDILFRTNRLNHLDGTASAAPAAALPMAPTAGEFTGAYTPTACGPEHPIDVDADTESIYVFATAVVPANDIVVNILRNGEVVGGPGDTGTSPEVSTYDGVAGDPAGSVYEAQVCPFDAASQVAPPYTYAGSYVTSNVAASGVPFPPRWKYFLANPPLNGADTDTRIVGCFTGADGQTRVPPRPLPAGCDREEGNAAARLPWDVDPTTGQPTFTTSGNAARSVEAWFSPLAPPVGDNYSPVSPNRRYIYPWEDTWRNEKCNPAAFGTPGLEDPESGRNDINAAITSLFANHNRMHDWSYFLGFTENNYNMQVSNFGNDADGTVPGLGDKDPEIGGAQAGAVTGGFPSFLGRDNANQITLNDGIPGITNMYLWQPLPAAFYASCTDGDFDQSVIGHEYTHAISNRMVGGPDAGLTSGSDGQARAMGESYSDLTAVEYLNEYDYVPTAGENPFAVGPYVTGSDERGIRNYGMNVSPLNFSDVQGYDGSGVGSPHDDGEIWSAVNFQIRQAMIARYNGGFPAGNNALQKRCADGILPADKCPGNRRWMQTVFDAYLLMPPAVSMLG

Secondary structure (DSSP, 8-state):
-EEEEEETTEEEEEEE---TTPPPPP-SSPPPHHHHHHHHHHHTT----GGGEEEEEEETTEEEEEETT-SS-EEEEEEEEEETTTEEEEEEEEEEEE-SSS--EEEEEEEETTT--EEEEEE------S---PPPPPP--PPPEEEEEEEE-BTTB---EEEE---TT--EEEEEEEESSTTS-EEEEEEETTEEEEEEE--SSSSEEEEE--GGGSPTT--EEEEEEES-SSS--SS--EEEEEEEEESSTT----SS-EEEE-SS-S-TT-------EEEE---TTTTTSSSPPPPPTT--EE---SS--S-TTB-TTT--B-SSSBSSSEEEEE-TT-SSSPP-SS------TTSEE------HHHHTTS-GGGGT-TT---TTT-GGGHHHHHHHHHHHHHHHHHHHHTTT-SGGGT---S--TT-SGGGTSS---S---EEEEETTTTTTSSTTT-TTBS-EEEEPPPTTS--EEEE-EEEE-TTS-EEEEEEGGG-HHHHHHHHHHHHHHHHTTSTTT-S---TT-HHHHHHHHHHHHHHHHHHHHTT---SSS--TT-B-HHHH--TTTBTSSS-TTT----GGGTTTSSSS-TT-HHHHHHHHHHHHHHHHHHHHHHHTTTS-TT-HHHHHHHHTTSS-GGGS-HHHHHHHHHHHHHTT--TT--TT-